Protein AF-A0A8H9LBN8-F1 (afdb_monomer_lite)

pLDDT: mean 73.41, std 20.87, range [30.08, 98.56]

Foldseek 3Di:
DDDDDDDDDDDDDDDDDDDDDDPDDDDPVCVVVVVVVVVVCVVVVVVVCVPPVNVVVVLVVVVVVVVVVPPDDDPPVPVVD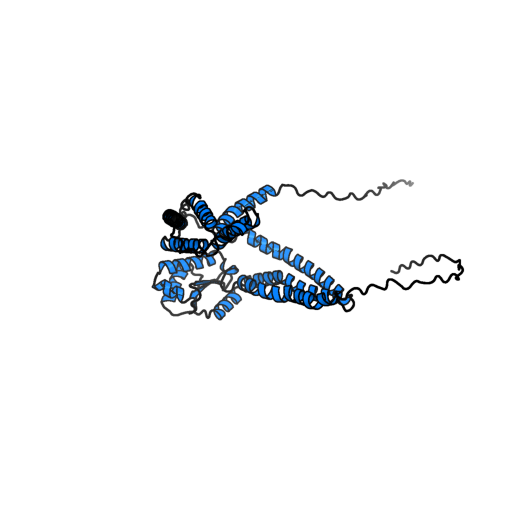DDDDDPDDDDPVVVVLLVVLLVLQLQLVVLVPDDSVVSNVVSVVVVCVLPPPPDDPVSSVVVSVVSVPDPRPHRDPPPPPPPPPPQPQVPVVVVVVLVCCVVPVLVVLVVVLVVLLVVLVCQLVVDDPDDSNLVSVLSNLQSVLSCLVVVLSVVLVVLLVCQQVVVVVLCVVQVWADDPDVLQVVVQVLLCVVPVQEAETEGQDPPDAKFKAGNDPLHIYIYGYPVLSVCCVVPVVVSSVVSVVRVSCNVSVVNSQPGRVRSVVVSVVVSVVCCCVRNVVSVVCCCVVVVVPPPPPPPPPDPDDDDDDPPDDDDDDDDDDDDDDDDDDD

Radius of gyration: 36.61 Å; chains: 1; bounding box: 113×95×102 Å

Organism: NCBI:txid1460882

Structure (mmCIF, N/CA/C/O backbone):
data_AF-A0A8H9LBN8-F1
#
_entry.id   AF-A0A8H9LBN8-F1
#
loop_
_atom_site.group_PDB
_atom_site.id
_atom_site.type_symbol
_atom_site.label_atom_id
_atom_site.label_alt_id
_atom_site.label_comp_id
_atom_site.label_asym_id
_atom_site.label_entity_id
_atom_site.label_seq_id
_atom_site.pdbx_PDB_ins_code
_atom_site.Cartn_x
_atom_site.Cartn_y
_atom_site.Cartn_z
_atom_site.occupancy
_atom_site.B_iso_or_equiv
_atom_site.auth_seq_id
_atom_site.auth_comp_id
_atom_site.auth_asym_id
_atom_site.auth_atom_id
_atom_site.pdbx_PDB_model_num
ATOM 1 N N . MET A 1 1 ? 87.255 44.464 5.591 1.00 36.38 1 MET A N 1
ATOM 2 C CA . MET A 1 1 ? 87.664 43.546 4.504 1.00 36.38 1 MET A CA 1
ATOM 3 C C . MET A 1 1 ? 86.667 42.396 4.422 1.00 36.38 1 MET A C 1
ATOM 5 O O . MET A 1 1 ? 86.348 41.850 5.470 1.00 36.38 1 MET A O 1
ATOM 9 N N . PRO A 1 2 ? 86.152 42.070 3.225 1.00 52.31 2 PRO A N 1
ATOM 10 C CA . PRO A 1 2 ? 85.181 41.001 2.985 1.00 52.31 2 PRO A CA 1
ATOM 11 C C . PRO A 1 2 ? 85.871 39.662 2.658 1.00 52.31 2 PRO A C 1
ATOM 13 O O . PRO A 1 2 ? 86.987 39.669 2.144 1.00 52.31 2 PRO A O 1
ATOM 16 N N . LYS A 1 3 ? 85.193 38.534 2.917 1.00 37.91 3 LYS A N 1
ATOM 17 C CA . LYS A 1 3 ? 85.321 37.210 2.250 1.00 37.91 3 LYS A CA 1
ATOM 18 C C . LYS A 1 3 ? 84.261 36.286 2.885 1.00 37.91 3 LYS A C 1
ATOM 20 O O . LYS A 1 3 ? 84.294 36.100 4.091 1.00 37.91 3 LYS A O 1
ATOM 25 N N . ALA A 1 4 ? 83.148 35.954 2.229 1.00 44.50 4 ALA A N 1
ATOM 26 C CA . ALA A 1 4 ? 82.946 35.075 1.067 1.00 44.50 4 ALA A CA 1
ATOM 27 C C . ALA A 1 4 ? 83.043 33.565 1.386 1.00 44.50 4 ALA A C 1
ATOM 29 O O . ALA A 1 4 ? 84.084 33.099 1.837 1.00 44.50 4 ALA A O 1
ATOM 30 N N . GLY A 1 5 ? 81.973 32.838 1.024 1.00 35.34 5 GLY A N 1
ATOM 31 C CA . GLY A 1 5 ? 81.901 31.379 0.829 1.00 35.34 5 GLY A CA 1
ATOM 32 C C . GLY A 1 5 ? 81.301 30.617 2.017 1.00 35.34 5 GLY A C 1
ATOM 33 O O . GLY A 1 5 ? 81.665 30.879 3.150 1.00 35.34 5 GLY A O 1
ATOM 34 N N . ASN A 1 6 ? 80.392 29.652 1.890 1.00 36.81 6 ASN A N 1
ATOM 35 C CA . ASN A 1 6 ? 79.778 28.980 0.747 1.00 36.81 6 ASN A CA 1
ATOM 36 C C . ASN A 1 6 ? 78.465 28.352 1.247 1.00 36.81 6 ASN A C 1
ATOM 38 O O . ASN A 1 6 ? 78.467 27.670 2.269 1.00 36.81 6 ASN A O 1
ATOM 42 N N . ALA A 1 7 ? 77.370 28.536 0.510 1.00 41.25 7 ALA A N 1
ATOM 43 C CA . ALA A 1 7 ? 76.160 27.735 0.653 1.00 41.25 7 ALA A CA 1
ATOM 44 C C . ALA A 1 7 ? 76.194 26.644 -0.425 1.00 41.25 7 ALA A C 1
ATOM 46 O O . ALA A 1 7 ? 76.147 26.952 -1.615 1.00 41.25 7 ALA A O 1
ATOM 47 N N . ALA A 1 8 ? 76.316 25.383 -0.011 1.00 42.41 8 ALA A N 1
ATOM 48 C CA . ALA A 1 8 ? 76.173 24.229 -0.890 1.00 42.41 8 ALA A CA 1
ATOM 49 C C . ALA A 1 8 ? 74.777 23.634 -0.687 1.00 42.41 8 ALA A C 1
ATOM 51 O O . ALA A 1 8 ? 74.423 23.183 0.401 1.00 42.41 8 ALA A O 1
ATOM 52 N N . ALA A 1 9 ? 73.984 23.694 -1.755 1.00 38.41 9 ALA A N 1
ATOM 53 C CA . ALA A 1 9 ? 72.652 23.132 -1.853 1.00 38.41 9 ALA A CA 1
ATOM 54 C C . ALA A 1 9 ? 72.712 21.597 -1.844 1.00 38.41 9 ALA A C 1
ATOM 56 O O . ALA A 1 9 ? 73.444 20.985 -2.623 1.00 38.41 9 ALA A O 1
ATOM 57 N N . GLY A 1 10 ? 71.919 20.987 -0.962 1.00 38.72 10 GLY A N 1
ATOM 58 C CA . GLY A 1 10 ? 71.691 19.548 -0.918 1.00 38.72 10 GLY A CA 1
ATOM 59 C C . GLY A 1 10 ? 70.805 19.100 -2.078 1.00 38.72 10 GLY A C 1
ATOM 60 O O . GLY A 1 10 ? 69.635 19.464 -2.168 1.00 38.72 10 GLY A O 1
ATOM 61 N N . PHE A 1 11 ? 71.396 18.306 -2.960 1.00 40.75 11 PHE A N 1
ATOM 62 C CA . PHE A 1 11 ? 70.771 17.591 -4.064 1.00 40.75 11 PHE A CA 1
ATOM 63 C C . PHE A 1 11 ? 69.919 16.434 -3.510 1.00 40.75 11 PHE A C 1
ATOM 65 O O . PHE A 1 11 ? 70.452 15.538 -2.859 1.00 40.75 11 PHE A O 1
ATOM 72 N N . SER A 1 12 ? 68.603 16.453 -3.746 1.00 40.78 12 SER A N 1
ATOM 73 C CA . SER A 1 12 ? 67.708 15.311 -3.491 1.00 40.78 12 SER A CA 1
ATOM 74 C C . SER A 1 12 ? 67.426 14.576 -4.808 1.00 40.78 12 SER A C 1
ATOM 76 O O . SER A 1 12 ? 67.076 15.240 -5.787 1.00 40.78 12 SER A O 1
ATOM 78 N N . PRO A 1 13 ? 67.567 13.241 -4.873 1.00 53.75 13 PRO A N 1
ATOM 79 C CA . PRO A 1 13 ? 67.247 12.471 -6.071 1.00 53.75 13 PRO A CA 1
ATOM 80 C C . PRO A 1 13 ? 65.728 12.235 -6.211 1.00 53.75 13 PRO A C 1
ATOM 82 O O . PRO A 1 13 ? 65.012 12.213 -5.207 1.00 53.75 13 PRO A O 1
ATOM 85 N N . PRO A 1 14 ? 65.214 12.021 -7.438 1.00 47.00 14 PRO A N 1
ATOM 86 C CA . PRO A 1 14 ? 63.827 11.641 -7.662 1.00 47.00 14 PRO A CA 1
ATOM 87 C C . PRO A 1 14 ? 63.662 10.115 -7.557 1.00 47.00 14 PRO A C 1
ATOM 89 O O . PRO A 1 14 ? 64.047 9.377 -8.459 1.00 47.00 14 PRO A O 1
ATOM 92 N N . GLU A 1 15 ? 63.034 9.639 -6.484 1.00 41.84 15 GLU A N 1
ATOM 93 C CA . GLU A 1 15 ? 62.504 8.274 -6.384 1.00 41.84 15 GLU A CA 1
ATOM 94 C C . GLU A 1 15 ? 60.992 8.328 -6.158 1.00 41.84 15 GLU A C 1
ATOM 96 O O . GLU A 1 15 ? 60.535 8.651 -5.070 1.00 41.84 15 GLU A O 1
ATOM 101 N N . THR A 1 16 ? 60.204 7.977 -7.175 1.00 38.97 16 THR A N 1
ATOM 102 C CA . THR A 1 16 ? 58.908 7.298 -6.989 1.00 38.97 16 THR A CA 1
ATOM 103 C C . THR A 1 16 ? 58.602 6.456 -8.227 1.00 38.97 16 THR A C 1
ATOM 105 O O . THR A 1 16 ? 57.832 6.823 -9.111 1.00 38.97 16 THR A O 1
ATOM 108 N N . ALA A 1 17 ? 59.231 5.281 -8.288 1.00 38.88 17 ALA A N 1
ATOM 109 C CA . ALA A 1 17 ? 58.726 4.173 -9.083 1.00 38.88 17 ALA A CA 1
ATOM 110 C C . ALA A 1 17 ? 57.426 3.662 -8.441 1.00 38.88 17 ALA A C 1
ATOM 112 O O . ALA A 1 17 ? 57.379 3.358 -7.247 1.00 38.88 17 ALA A O 1
ATOM 113 N N . GLY A 1 18 ? 56.362 3.596 -9.240 1.00 42.25 18 GLY A N 1
ATOM 114 C CA . GLY A 1 18 ? 55.063 3.078 -8.831 1.00 42.25 18 GLY A CA 1
ATOM 115 C C . GLY A 1 18 ? 55.143 1.616 -8.391 1.00 42.25 18 GLY A C 1
ATOM 116 O O . GLY A 1 18 ? 55.661 0.762 -9.110 1.00 42.25 18 GLY A O 1
ATOM 117 N N . LYS A 1 19 ? 54.586 1.330 -7.211 1.00 35.50 19 LYS A N 1
ATOM 118 C CA . LYS A 1 19 ? 54.304 -0.027 -6.734 1.00 35.50 19 LYS A CA 1
ATOM 119 C C . LYS A 1 19 ? 52.850 -0.391 -7.082 1.00 35.50 19 LYS A C 1
ATOM 121 O O . LYS A 1 19 ? 51.959 0.408 -6.788 1.00 35.50 19 LYS A O 1
ATOM 126 N N . PRO A 1 20 ? 52.593 -1.558 -7.699 1.00 39.38 20 PRO A N 1
ATOM 127 C CA . PRO A 1 20 ? 51.254 -2.012 -8.052 1.00 39.38 20 PRO A CA 1
ATOM 128 C C . PRO A 1 20 ? 50.484 -2.509 -6.819 1.00 39.38 20 PRO A C 1
ATOM 130 O O . PRO A 1 20 ? 51.058 -2.795 -5.769 1.00 39.38 20 PRO A O 1
ATOM 133 N N . GLY A 1 21 ? 49.161 -2.553 -6.971 1.00 34.25 21 GLY A N 1
ATOM 134 C CA . GLY A 1 21 ? 48.174 -2.645 -5.903 1.00 34.25 21 GLY A CA 1
ATOM 135 C C . GLY A 1 21 ? 48.291 -3.854 -4.975 1.00 34.25 21 GLY A C 1
ATOM 136 O O . GLY A 1 21 ? 48.386 -4.999 -5.404 1.00 34.25 21 GLY A O 1
ATOM 137 N N . ASN A 1 22 ? 48.166 -3.563 -3.681 1.00 30.08 22 ASN A N 1
ATOM 138 C CA . ASN A 1 22 ? 47.811 -4.525 -2.646 1.00 30.08 22 ASN A CA 1
ATOM 139 C C . ASN A 1 22 ? 46.280 -4.666 -2.614 1.00 30.08 22 ASN A C 1
ATOM 141 O O . ASN A 1 22 ? 45.589 -3.947 -1.891 1.00 30.08 22 ASN A O 1
ATOM 145 N N . SER A 1 23 ? 45.739 -5.596 -3.396 1.00 36.22 23 SER A N 1
ATOM 146 C CA . SER A 1 23 ? 44.399 -6.143 -3.180 1.00 36.22 23 SER A CA 1
ATOM 147 C C . SER A 1 23 ? 44.436 -7.009 -1.919 1.00 36.22 23 SER A C 1
ATOM 149 O O . SER A 1 23 ? 44.846 -8.167 -1.941 1.00 36.22 23 SER A O 1
ATOM 151 N N . ARG A 1 24 ? 44.023 -6.433 -0.785 1.00 33.66 24 ARG A N 1
ATOM 152 C CA . ARG A 1 24 ? 43.688 -7.221 0.404 1.00 33.66 24 ARG A CA 1
ATOM 153 C C . ARG A 1 24 ? 42.475 -8.104 0.074 1.00 33.66 24 ARG A C 1
ATOM 155 O O . ARG A 1 24 ? 41.457 -7.550 -0.343 1.00 33.66 24 ARG A O 1
ATOM 162 N N . PRO A 1 25 ? 42.531 -9.431 0.274 1.00 38.03 25 PRO A N 1
ATOM 163 C CA . PRO A 1 25 ? 41.322 -10.240 0.295 1.00 38.03 25 PRO A CA 1
ATOM 164 C C . PRO A 1 25 ? 40.465 -9.779 1.478 1.00 38.03 25 PRO A C 1
ATOM 166 O O . PRO A 1 25 ? 40.967 -9.630 2.595 1.00 38.03 25 PRO A O 1
ATOM 169 N N . ALA A 1 26 ? 39.190 -9.495 1.213 1.00 35.75 26 ALA A N 1
ATOM 170 C CA . ALA A 1 26 ? 38.198 -9.188 2.233 1.00 35.75 26 ALA A CA 1
ATOM 171 C C . ALA A 1 26 ? 38.201 -10.318 3.274 1.00 35.75 26 ALA A C 1
ATOM 173 O O . ALA A 1 26 ? 37.917 -11.475 2.963 1.00 35.75 26 ALA A O 1
ATOM 174 N N . GLY A 1 27 ? 38.642 -9.988 4.486 1.00 33.56 27 GLY A N 1
ATOM 175 C CA . GLY A 1 27 ? 38.789 -10.941 5.573 1.00 33.56 27 GLY A CA 1
ATOM 176 C C . GLY A 1 27 ? 37.435 -11.392 6.109 1.00 33.56 27 GLY A C 1
ATOM 177 O O . GLY A 1 27 ? 36.477 -10.627 6.150 1.00 33.56 27 GLY A O 1
ATOM 178 N N . ILE A 1 28 ? 37.417 -12.624 6.607 1.00 42.22 28 ILE A N 1
ATOM 179 C CA . ILE A 1 28 ? 36.336 -13.381 7.267 1.00 42.22 28 ILE A CA 1
ATOM 180 C C . ILE A 1 28 ? 35.831 -12.703 8.578 1.00 42.22 28 ILE A C 1
ATOM 182 O O . ILE A 1 28 ? 35.183 -13.316 9.419 1.00 42.22 28 ILE A O 1
ATOM 186 N N . GLY A 1 29 ? 36.098 -11.408 8.772 1.00 37.16 29 GLY A N 1
ATOM 187 C CA . GLY A 1 29 ? 35.725 -10.625 9.954 1.00 37.16 29 GLY A CA 1
ATOM 188 C C . GLY A 1 29 ? 34.256 -10.199 10.007 1.00 37.16 29 GLY A C 1
ATOM 189 O O . GLY A 1 29 ? 33.800 -9.764 11.058 1.00 37.16 29 GLY A O 1
ATOM 190 N N . GLU A 1 30 ? 33.501 -10.352 8.917 1.00 40.50 30 GLU A N 1
ATOM 191 C CA . GLU A 1 30 ? 32.058 -10.067 8.898 1.00 40.50 30 GLU A CA 1
ATOM 192 C C . GLU A 1 30 ? 31.202 -11.291 9.248 1.00 40.50 30 GLU A C 1
ATOM 194 O O . GLU A 1 30 ? 30.014 -11.144 9.511 1.00 40.50 30 GLU A O 1
ATOM 199 N N . LEU A 1 31 ? 31.786 -12.495 9.320 1.00 36.56 31 LEU A N 1
ATOM 200 C CA . LEU A 1 31 ? 31.038 -13.720 9.618 1.00 36.56 31 LEU A CA 1
ATOM 201 C C . LEU A 1 31 ? 30.303 -13.656 10.974 1.00 36.56 31 LEU A C 1
ATOM 203 O O . LEU A 1 31 ? 29.133 -14.026 11.008 1.00 36.56 31 LEU A O 1
ATOM 207 N N . PRO A 1 32 ? 30.894 -13.136 12.070 1.00 50.75 32 PRO A N 1
ATOM 208 C CA . PRO A 1 32 ? 30.174 -12.994 13.336 1.00 50.75 32 PRO A CA 1
ATOM 209 C C . PRO A 1 32 ? 29.019 -11.986 13.253 1.00 50.75 32 PRO A C 1
ATOM 211 O O . PRO A 1 32 ? 27.945 -12.249 13.779 1.00 50.75 32 PRO A O 1
ATOM 214 N N . ALA A 1 33 ? 29.196 -10.877 12.527 1.00 43.34 33 ALA A N 1
ATOM 215 C CA . ALA A 1 33 ? 28.155 -9.867 12.332 1.00 43.34 33 ALA A CA 1
ATOM 216 C C . ALA A 1 33 ? 27.017 -10.369 11.425 1.00 43.34 33 ALA A C 1
ATOM 218 O O . ALA A 1 33 ? 25.854 -10.057 11.665 1.00 43.34 33 ALA A O 1
ATOM 219 N N . ILE A 1 34 ? 27.336 -11.187 10.418 1.00 40.12 34 ILE A N 1
ATOM 220 C CA . ILE A 1 34 ? 26.359 -11.871 9.562 1.00 40.12 34 ILE A CA 1
ATOM 221 C C . ILE A 1 34 ? 25.604 -12.936 10.365 1.00 40.12 34 ILE A C 1
ATOM 223 O O . ILE A 1 34 ? 24.390 -13.037 10.228 1.00 40.12 34 ILE A O 1
ATOM 227 N N . LEU A 1 35 ? 26.279 -13.699 11.230 1.00 46.25 35 LEU A N 1
ATOM 228 C CA . LEU A 1 35 ? 25.639 -14.699 12.090 1.00 46.25 35 LEU A CA 1
ATOM 229 C C . LEU A 1 35 ? 24.752 -14.056 13.166 1.00 46.25 35 LEU A C 1
ATOM 231 O O . LEU A 1 35 ? 23.656 -14.556 13.404 1.00 46.25 35 LEU A O 1
ATOM 235 N N . ASP A 1 36 ? 25.150 -12.923 13.748 1.00 48.09 36 ASP A N 1
ATOM 236 C CA . ASP A 1 36 ? 24.309 -12.157 14.678 1.00 48.09 36 ASP A CA 1
ATOM 237 C C . ASP A 1 36 ? 23.140 -11.461 13.968 1.00 48.09 36 ASP A C 1
ATOM 239 O O . ASP A 1 36 ? 22.024 -11.455 14.488 1.00 48.09 36 ASP A O 1
ATOM 243 N N . ALA A 1 37 ? 23.342 -10.948 12.750 1.00 41.06 37 ALA A N 1
ATOM 244 C CA . ALA A 1 37 ? 22.261 -10.420 11.919 1.00 41.06 37 ALA A CA 1
ATOM 245 C C . ALA A 1 37 ? 21.280 -11.524 11.497 1.00 41.06 37 ALA A C 1
ATOM 247 O O . ALA A 1 37 ? 20.074 -11.300 11.526 1.00 41.06 37 ALA A O 1
ATOM 248 N N . LEU A 1 38 ? 21.768 -12.726 11.169 1.00 39.47 38 LEU A N 1
ATOM 249 C CA . LEU A 1 38 ? 20.940 -13.899 10.881 1.00 39.47 38 LEU A CA 1
ATOM 250 C C . LEU A 1 38 ? 20.223 -14.416 12.130 1.00 39.47 38 LEU A C 1
ATOM 252 O O . LEU A 1 38 ? 19.096 -14.873 12.008 1.00 39.47 38 LEU A O 1
ATOM 256 N N . ARG A 1 39 ? 20.817 -14.305 13.324 1.00 46.75 39 ARG A N 1
ATOM 257 C CA . ARG A 1 39 ? 20.195 -14.683 14.604 1.00 46.75 39 ARG A CA 1
ATOM 258 C C . ARG A 1 39 ? 19.129 -13.682 15.054 1.00 46.75 39 ARG A C 1
ATOM 260 O O . ARG A 1 39 ? 18.065 -14.093 15.494 1.00 46.75 39 ARG A O 1
ATOM 267 N N . ALA A 1 40 ? 19.368 -12.383 14.878 1.00 44.31 40 ALA A N 1
ATOM 268 C CA . ALA A 1 40 ? 18.374 -11.332 15.111 1.00 44.31 40 ALA A CA 1
ATOM 269 C C . ALA A 1 40 ? 17.248 -11.368 14.064 1.00 44.31 40 ALA A C 1
ATOM 271 O O . ALA A 1 40 ? 16.074 -11.148 14.378 1.00 44.31 40 ALA A O 1
ATOM 272 N N . ALA A 1 41 ? 17.601 -11.698 12.818 1.00 34.88 41 ALA A N 1
ATOM 273 C CA . ALA A 1 41 ? 16.639 -11.992 11.777 1.00 34.88 41 ALA A CA 1
ATOM 274 C C . ALA A 1 41 ? 15.926 -13.314 12.038 1.00 34.88 41 ALA A C 1
ATOM 276 O O . ALA A 1 41 ? 14.790 -13.390 11.624 1.00 34.88 41 ALA A O 1
ATOM 277 N N . ALA A 1 42 ? 16.497 -14.306 12.732 1.00 37.06 42 ALA A N 1
ATOM 278 C CA . ALA A 1 42 ? 15.876 -15.614 12.960 1.00 37.06 42 ALA A CA 1
ATOM 279 C C . ALA A 1 42 ? 14.566 -15.520 13.744 1.00 37.06 42 ALA A C 1
ATOM 281 O O . ALA A 1 42 ? 13.638 -16.229 13.392 1.00 37.06 42 ALA A O 1
ATOM 282 N N . ASP A 1 43 ? 14.436 -14.607 14.711 1.00 40.38 43 ASP A N 1
ATOM 283 C CA . ASP A 1 43 ? 13.171 -14.377 15.433 1.00 40.38 43 ASP A CA 1
ATOM 284 C C . ASP A 1 43 ? 12.111 -13.698 14.543 1.00 40.38 43 ASP A C 1
ATOM 286 O O . ASP A 1 43 ? 10.914 -13.999 14.602 1.00 40.38 43 ASP A O 1
ATOM 290 N N . HIS A 1 44 ? 12.556 -12.815 13.644 1.00 39.53 44 HIS A N 1
ATOM 291 C CA . HIS A 1 44 ? 11.698 -12.186 12.636 1.00 39.53 44 HIS A CA 1
ATOM 292 C C . HIS A 1 44 ? 11.385 -13.153 11.492 1.00 39.53 44 HIS A C 1
ATOM 294 O O . HIS A 1 44 ? 10.280 -13.116 10.973 1.00 39.53 44 HIS A O 1
ATOM 300 N N . LEU A 1 45 ? 12.311 -14.051 11.149 1.00 35.09 45 LEU A N 1
ATOM 301 C CA . LEU A 1 45 ? 12.165 -15.152 10.212 1.00 35.09 45 LEU A CA 1
ATOM 302 C C . LEU A 1 45 ? 11.192 -16.150 10.811 1.00 35.09 45 LEU A C 1
ATOM 304 O O . LEU A 1 45 ? 10.324 -16.596 10.104 1.00 35.09 45 LEU A O 1
ATOM 308 N N . HIS A 1 46 ? 11.242 -16.438 12.109 1.00 41.09 46 HIS A N 1
ATOM 309 C CA . HIS A 1 46 ? 10.276 -17.301 12.781 1.00 41.09 46 HIS A CA 1
ATOM 310 C C . HIS A 1 46 ? 8.866 -16.707 12.726 1.00 41.09 46 HIS A C 1
ATOM 312 O O . HIS A 1 46 ? 7.909 -17.423 12.463 1.00 41.09 46 HIS A O 1
ATOM 318 N N . THR A 1 47 ? 8.745 -15.389 12.901 1.00 39.97 47 THR A N 1
ATOM 319 C CA . THR A 1 47 ? 7.475 -14.651 12.781 1.00 39.97 47 THR A CA 1
ATOM 320 C C . THR A 1 47 ? 7.005 -14.545 11.318 1.00 39.97 47 THR A C 1
ATOM 322 O O . THR A 1 47 ? 5.815 -14.624 11.036 1.00 39.97 47 THR A O 1
ATOM 325 N N . PHE A 1 48 ? 7.941 -14.429 10.375 1.00 36.69 48 PHE A N 1
ATOM 326 C CA . PHE A 1 48 ? 7.733 -14.375 8.922 1.00 36.69 48 PHE A CA 1
ATOM 327 C C . PHE A 1 48 ? 7.456 -15.758 8.308 1.00 36.69 48 PHE A C 1
ATOM 329 O O . PHE A 1 48 ? 6.720 -15.865 7.340 1.00 36.69 48 PHE A O 1
ATOM 336 N N . LEU A 1 49 ? 7.994 -16.829 8.889 1.00 36.38 49 LEU A N 1
ATOM 337 C CA . LEU A 1 49 ? 7.739 -18.236 8.567 1.00 36.38 49 LEU A CA 1
ATOM 338 C C . LEU A 1 49 ? 6.445 -18.724 9.235 1.00 36.38 49 LEU A C 1
ATOM 340 O O . LEU A 1 49 ? 5.785 -19.610 8.702 1.00 36.38 49 LEU A O 1
ATOM 344 N N . ALA A 1 50 ? 6.064 -18.122 10.368 1.00 40.53 50 ALA A N 1
ATOM 345 C CA . ALA A 1 50 ? 4.749 -18.277 10.990 1.00 40.53 50 ALA A CA 1
ATOM 346 C C . ALA A 1 50 ? 3.641 -17.511 10.240 1.00 40.53 50 ALA A C 1
ATOM 348 O O . ALA A 1 50 ? 2.455 -17.739 10.498 1.00 40.53 50 ALA A O 1
ATOM 349 N N . ASP A 1 51 ? 3.997 -16.637 9.290 1.00 42.22 51 ASP A N 1
ATOM 350 C CA . ASP A 1 51 ? 3.046 -16.095 8.325 1.00 42.22 51 ASP A CA 1
ATOM 351 C C . ASP A 1 51 ? 2.558 -17.231 7.411 1.00 42.22 51 ASP A C 1
ATOM 353 O O . ASP A 1 51 ? 3.323 -17.880 6.690 1.00 42.22 51 ASP A O 1
ATOM 357 N N . LYS A 1 52 ? 1.245 -17.464 7.457 1.00 43.62 52 LYS A N 1
ATOM 358 C CA . LYS A 1 52 ? 0.523 -18.566 6.804 1.00 43.62 52 LYS A CA 1
ATOM 359 C C . LYS A 1 52 ? 0.807 -18.677 5.315 1.00 43.62 52 LYS A C 1
ATOM 361 O O . LYS A 1 52 ? 0.769 -19.772 4.767 1.00 43.62 52 LYS A O 1
ATOM 366 N N . LEU A 1 53 ? 1.068 -17.555 4.654 1.00 40.16 53 LEU A N 1
ATOM 367 C CA . LEU A 1 53 ? 1.364 -17.543 3.228 1.00 40.16 53 LEU A CA 1
ATOM 368 C C . LEU A 1 53 ? 2.775 -18.058 2.950 1.00 40.16 53 LEU A C 1
ATOM 370 O O . LEU A 1 53 ? 2.968 -18.812 2.005 1.00 40.16 53 LEU A O 1
ATOM 374 N N . ILE A 1 54 ? 3.752 -17.707 3.782 1.00 42.38 54 ILE A N 1
ATOM 375 C CA . ILE A 1 54 ? 5.168 -18.002 3.544 1.00 42.38 54 ILE A CA 1
ATOM 376 C C . ILE A 1 54 ? 5.522 -19.413 4.009 1.00 42.38 54 ILE A C 1
ATOM 378 O O . ILE A 1 54 ? 6.196 -20.121 3.266 1.00 42.38 54 ILE A O 1
ATOM 382 N N . GLY A 1 55 ? 5.008 -19.867 5.158 1.00 46.78 55 GLY A N 1
ATOM 383 C CA . GLY A 1 55 ? 5.155 -21.260 5.597 1.00 46.78 55 GLY A CA 1
ATOM 384 C C . GLY A 1 55 ? 4.570 -22.250 4.581 1.00 46.78 55 GLY A C 1
ATOM 385 O O . GLY A 1 55 ? 5.246 -23.194 4.174 1.00 46.78 55 GLY A O 1
ATOM 386 N N . ASN A 1 56 ? 3.368 -21.964 4.065 1.00 45.88 56 ASN A N 1
ATOM 387 C CA . ASN A 1 56 ? 2.745 -22.763 3.005 1.00 45.88 56 ASN A CA 1
ATOM 388 C C . ASN A 1 56 ? 3.511 -22.657 1.676 1.00 45.88 56 ASN A C 1
ATOM 390 O O . ASN A 1 56 ? 3.712 -23.662 1.003 1.00 45.88 56 ASN A O 1
ATOM 394 N N . THR A 1 57 ? 4.003 -21.467 1.313 1.00 43.62 57 THR A N 1
ATOM 395 C CA . THR A 1 57 ? 4.816 -21.281 0.096 1.00 43.62 57 THR A CA 1
ATOM 396 C C . THR A 1 57 ? 6.144 -22.031 0.181 1.00 43.62 57 THR A C 1
ATOM 398 O O . THR A 1 57 ? 6.590 -22.585 -0.818 1.00 43.62 57 THR A O 1
ATOM 401 N N . LEU A 1 58 ? 6.774 -22.098 1.356 1.00 45.16 58 LEU A N 1
ATOM 402 C CA . LEU A 1 58 ? 8.024 -22.830 1.565 1.00 45.16 58 LEU A CA 1
ATOM 403 C C . LEU A 1 58 ? 7.812 -24.341 1.607 1.00 45.16 58 LEU A C 1
ATOM 405 O O . LEU A 1 58 ? 8.634 -25.063 1.050 1.00 45.16 58 LEU A O 1
ATOM 409 N N . ALA A 1 59 ? 6.704 -24.815 2.181 1.00 48.22 59 ALA A N 1
ATOM 410 C CA . ALA A 1 59 ? 6.311 -26.221 2.109 1.00 48.22 59 ALA A CA 1
ATOM 411 C C . ALA A 1 59 ? 6.061 -26.655 0.652 1.00 48.22 59 ALA A C 1
ATOM 413 O O . ALA A 1 59 ? 6.623 -27.649 0.197 1.00 48.22 59 ALA A O 1
ATOM 414 N N . VAL A 1 60 ? 5.317 -25.852 -0.119 1.00 45.53 60 VAL A N 1
ATOM 415 C CA . VAL A 1 60 ? 5.085 -26.073 -1.559 1.00 45.53 60 VAL A CA 1
ATOM 416 C C . VAL A 1 60 ? 6.390 -25.974 -2.362 1.00 45.53 60 VAL A C 1
ATOM 418 O O . VAL A 1 60 ? 6.637 -26.784 -3.253 1.00 45.53 60 VAL A O 1
ATOM 421 N N . TYR A 1 61 ? 7.274 -25.026 -2.042 1.00 45.25 61 TYR A N 1
ATOM 422 C CA . TYR A 1 61 ? 8.570 -24.879 -2.711 1.00 45.25 61 TYR A CA 1
ATOM 423 C C . TYR A 1 61 ? 9.515 -26.054 -2.422 1.00 45.25 61 TYR A C 1
ATOM 425 O O . TYR A 1 61 ? 10.186 -26.526 -3.340 1.00 45.25 61 TYR A O 1
ATOM 433 N N . ALA A 1 62 ? 9.541 -26.562 -1.185 1.00 47.38 62 ALA A N 1
ATOM 434 C CA . ALA A 1 62 ? 10.293 -27.758 -0.809 1.00 47.38 62 ALA A CA 1
ATOM 435 C C . ALA A 1 62 ? 9.785 -29.004 -1.556 1.00 47.38 62 ALA A C 1
ATOM 437 O O . ALA A 1 62 ? 10.595 -29.778 -2.066 1.00 47.38 62 ALA A O 1
ATOM 438 N N . LEU A 1 63 ? 8.462 -29.134 -1.717 1.00 44.56 63 LEU A N 1
ATOM 439 C CA . LEU A 1 63 ? 7.818 -30.180 -2.519 1.00 44.56 63 LEU A CA 1
ATOM 440 C C . LEU A 1 63 ? 8.241 -30.109 -4.001 1.00 44.56 63 LEU A C 1
ATOM 442 O O . LEU A 1 63 ? 8.655 -31.101 -4.600 1.00 44.56 63 LEU A O 1
ATOM 446 N N . ILE A 1 64 ? 8.217 -28.909 -4.594 1.00 48.00 64 ILE A N 1
ATOM 447 C CA . ILE A 1 64 ? 8.625 -28.672 -5.990 1.00 48.00 64 ILE A CA 1
ATOM 448 C C . ILE A 1 64 ? 10.125 -28.940 -6.193 1.00 48.00 64 ILE A C 1
ATOM 450 O O . ILE A 1 64 ? 10.514 -29.486 -7.228 1.00 48.00 64 ILE A O 1
ATOM 454 N N . GLN A 1 65 ? 10.974 -28.568 -5.231 1.00 48.62 65 GLN A N 1
ATOM 455 C CA . GLN A 1 65 ? 12.412 -28.863 -5.252 1.00 48.62 65 GLN A CA 1
ATOM 456 C C . GLN A 1 65 ? 12.678 -30.371 -5.186 1.00 48.62 65 GLN A C 1
ATOM 458 O O . GLN A 1 65 ? 13.441 -30.870 -6.009 1.00 48.62 65 GLN A O 1
ATOM 463 N N . ALA A 1 66 ? 11.994 -31.104 -4.300 1.00 46.94 66 ALA A N 1
ATOM 464 C CA . ALA A 1 66 ? 12.090 -32.565 -4.212 1.00 46.94 66 ALA A CA 1
ATOM 465 C C . ALA A 1 66 ? 11.662 -33.264 -5.517 1.00 46.94 66 ALA A C 1
ATOM 467 O O . ALA A 1 66 ? 12.254 -34.262 -5.923 1.00 46.94 66 ALA A O 1
ATOM 468 N N . ARG A 1 67 ? 10.685 -32.693 -6.233 1.00 48.69 67 ARG A N 1
ATOM 469 C CA . ARG A 1 67 ? 10.249 -33.167 -7.556 1.00 48.69 67 ARG A CA 1
ATOM 470 C C . ARG A 1 67 ? 11.268 -32.876 -8.665 1.00 48.69 67 ARG A C 1
ATOM 472 O O . ARG A 1 67 ? 11.385 -33.645 -9.615 1.00 48.69 67 ARG A O 1
ATOM 479 N N . ARG A 1 68 ? 11.998 -31.758 -8.568 1.00 47.12 68 ARG A N 1
ATOM 480 C CA . ARG A 1 68 ? 13.025 -31.335 -9.542 1.00 47.12 68 ARG A CA 1
ATOM 481 C C . ARG A 1 68 ? 14.380 -32.002 -9.330 1.00 47.12 68 ARG A C 1
ATOM 483 O O . ARG A 1 68 ? 15.119 -32.139 -10.300 1.00 47.12 68 ARG A O 1
ATOM 490 N N . SER A 1 69 ? 14.705 -32.419 -8.108 1.00 45.44 69 SER A N 1
ATOM 491 C CA . SER A 1 69 ? 15.955 -33.121 -7.796 1.00 45.44 69 SER A CA 1
ATOM 492 C C . SER A 1 69 ? 15.986 -34.574 -8.286 1.00 45.44 69 SER A C 1
ATOM 494 O O . SER A 1 69 ? 17.027 -35.215 -8.194 1.00 45.44 69 SER A O 1
ATOM 496 N N . GLY A 1 70 ? 14.903 -35.062 -8.906 1.00 42.53 70 GLY A N 1
ATOM 497 C CA . GLY A 1 70 ? 14.968 -36.175 -9.853 1.00 42.53 70 GLY A CA 1
ATOM 498 C C . GLY A 1 70 ? 15.260 -37.542 -9.239 1.00 42.53 70 GLY A C 1
ATOM 499 O O . GLY A 1 70 ? 15.806 -38.402 -9.926 1.00 42.53 70 GLY A O 1
ATOM 500 N N . THR A 1 71 ? 14.879 -37.772 -7.983 1.00 45.38 71 THR A N 1
ATOM 501 C CA . THR A 1 71 ? 15.001 -39.093 -7.351 1.00 45.38 71 THR A CA 1
ATOM 502 C C . THR A 1 71 ? 13.627 -39.722 -7.141 1.00 45.38 71 THR A C 1
ATOM 504 O O . THR A 1 71 ? 13.161 -39.878 -6.018 1.00 45.38 71 THR A O 1
ATOM 507 N N . THR A 1 72 ? 12.948 -40.088 -8.229 1.00 40.44 72 THR A N 1
ATOM 508 C CA . THR A 1 72 ? 11.878 -41.104 -8.200 1.00 40.44 72 THR A CA 1
ATOM 509 C C . THR A 1 72 ? 11.751 -41.767 -9.581 1.00 40.44 72 THR A C 1
ATOM 511 O O . THR A 1 72 ? 11.857 -41.085 -10.603 1.00 40.44 72 THR A O 1
ATOM 514 N N . PRO A 1 73 ? 11.605 -43.105 -9.641 1.00 38.75 73 PRO A N 1
ATOM 515 C CA . PRO A 1 73 ? 11.636 -43.879 -10.880 1.00 38.75 73 PRO A CA 1
ATOM 516 C C . PRO A 1 73 ? 10.403 -43.626 -11.763 1.00 38.75 73 PRO A C 1
ATOM 518 O O . PRO A 1 73 ? 9.304 -43.384 -11.276 1.00 38.75 73 PRO A O 1
ATOM 521 N N . SER A 1 74 ? 10.619 -43.699 -13.079 1.00 34.03 74 SER A N 1
ATOM 522 C CA . SER A 1 74 ? 9.653 -43.418 -14.149 1.00 34.03 74 SER A CA 1
ATOM 523 C C . SER A 1 74 ? 8.251 -44.023 -13.936 1.00 34.03 74 SER A C 1
ATOM 525 O O . SER A 1 74 ? 8.081 -45.240 -13.849 1.00 34.03 74 SER A O 1
ATOM 527 N N . LEU A 1 75 ? 7.248 -43.136 -13.951 1.00 45.56 75 LEU A N 1
ATOM 528 C CA . LEU A 1 75 ? 5.795 -43.369 -13.902 1.00 45.56 75 LEU A CA 1
ATOM 529 C C . LEU A 1 75 ? 5.207 -44.012 -15.174 1.00 45.56 75 LEU A C 1
ATOM 531 O O . LEU A 1 75 ? 4.011 -44.288 -15.238 1.00 45.56 75 LEU A O 1
ATOM 535 N N . GLU A 1 76 ? 6.026 -44.282 -16.189 1.00 41.03 76 GLU A N 1
ATOM 536 C CA . GLU A 1 76 ? 5.550 -44.807 -17.474 1.00 41.03 76 GLU A CA 1
ATOM 537 C C . GLU A 1 76 ? 5.199 -46.305 -17.424 1.00 41.03 76 GLU A C 1
ATOM 539 O O . GLU A 1 76 ? 4.553 -46.825 -18.330 1.00 41.03 76 GLU A O 1
ATOM 544 N N . ARG A 1 77 ? 5.559 -47.013 -16.342 1.00 42.16 77 ARG A N 1
ATOM 545 C CA . ARG A 1 77 ? 5.269 -48.450 -16.192 1.00 42.16 77 ARG A CA 1
ATOM 546 C C . ARG A 1 77 ? 3.947 -48.756 -15.469 1.00 42.16 77 ARG A C 1
ATOM 548 O O . ARG A 1 77 ? 3.481 -49.886 -15.555 1.00 42.16 77 ARG A O 1
ATOM 555 N N . THR A 1 78 ? 3.308 -47.784 -14.813 1.00 44.94 78 THR A N 1
ATOM 556 C CA . THR A 1 78 ? 2.093 -48.032 -14.001 1.00 44.94 78 THR A CA 1
ATOM 557 C C . THR A 1 78 ? 0.788 -47.659 -14.714 1.00 44.94 78 THR A C 1
ATOM 559 O O . THR A 1 78 ? -0.269 -48.193 -14.383 1.00 44.94 78 THR A O 1
ATOM 562 N N . ALA A 1 79 ? 0.843 -46.790 -15.729 1.00 44.47 79 ALA A N 1
ATOM 563 C CA . ALA A 1 79 ? -0.346 -46.293 -16.429 1.00 44.47 79 ALA A CA 1
ATOM 564 C C . ALA A 1 79 ? -0.972 -47.297 -17.422 1.00 44.47 79 ALA A C 1
ATOM 566 O O . ALA A 1 79 ? -2.112 -47.112 -17.836 1.00 44.47 79 ALA A O 1
ATOM 567 N N . ALA A 1 80 ? -0.277 -48.381 -17.781 1.00 43.94 80 ALA A N 1
ATOM 568 C CA . ALA A 1 80 ? -0.777 -49.357 -18.755 1.00 43.94 80 ALA A CA 1
ATOM 569 C C . ALA A 1 80 ? -1.750 -50.411 -18.175 1.00 43.94 80 ALA A C 1
ATOM 571 O O . ALA A 1 80 ? -2.214 -51.272 -18.918 1.00 43.94 80 ALA A O 1
ATOM 572 N N . THR A 1 81 ? -2.080 -50.361 -16.877 1.00 44.44 81 THR A N 1
ATOM 573 C CA . THR A 1 81 ? -2.880 -51.416 -16.208 1.00 44.44 81 THR A CA 1
ATOM 574 C C . THR A 1 81 ? -4.093 -50.937 -15.404 1.00 44.44 81 THR A C 1
ATOM 576 O O . THR A 1 81 ? -4.804 -51.771 -14.850 1.00 44.44 81 THR A O 1
ATOM 579 N N . ALA A 1 82 ? -4.384 -49.636 -15.332 1.00 41.19 82 ALA A N 1
ATOM 580 C CA . ALA A 1 82 ? -5.479 -49.134 -14.497 1.00 41.19 82 ALA A CA 1
ATOM 581 C C . ALA A 1 82 ? -6.773 -48.912 -15.306 1.00 41.19 82 ALA A C 1
ATOM 583 O O . ALA A 1 82 ? -6.903 -47.934 -16.039 1.00 41.19 82 ALA A O 1
ATOM 584 N N . GLY A 1 83 ? -7.730 -49.836 -15.168 1.00 51.66 83 GLY A N 1
ATOM 585 C CA . GLY A 1 83 ? -9.128 -49.640 -15.573 1.00 51.66 83 GLY A CA 1
ATOM 586 C C . GLY A 1 83 ? -9.886 -48.672 -14.642 1.00 51.66 83 GLY A C 1
ATOM 587 O O . GLY A 1 83 ? -9.307 -48.170 -13.678 1.00 51.66 83 GLY A O 1
ATOM 588 N N . PRO A 1 84 ? -11.176 -48.391 -14.909 1.00 48.91 84 PRO A N 1
ATOM 589 C CA . PRO A 1 84 ? -11.956 -47.398 -14.171 1.00 48.91 84 PRO A CA 1
ATOM 590 C C . PRO A 1 84 ? -12.214 -47.865 -12.731 1.00 48.91 84 PRO A C 1
ATOM 592 O O . PRO A 1 84 ? -13.052 -48.731 -12.484 1.00 48.91 84 PRO A O 1
ATOM 595 N N . SER A 1 85 ? -11.473 -47.301 -11.779 1.00 44.41 85 SER A N 1
ATOM 596 C CA . SER A 1 85 ? -11.611 -47.613 -10.356 1.00 44.41 85 SER A CA 1
ATOM 597 C C . SER A 1 85 ? -12.845 -46.946 -9.748 1.00 44.41 85 SER A C 1
ATOM 599 O O . SER A 1 85 ? -13.063 -45.743 -9.900 1.00 44.41 85 SER A O 1
ATOM 601 N N . ALA A 1 86 ? -13.623 -47.748 -9.020 1.00 43.56 86 ALA A N 1
ATOM 602 C CA . ALA A 1 86 ? -14.645 -47.319 -8.069 1.00 43.56 86 ALA A CA 1
ATOM 603 C C . ALA A 1 86 ? -14.058 -46.355 -7.009 1.00 43.56 86 ALA A C 1
ATOM 605 O O . ALA A 1 86 ? -12.845 -46.386 -6.775 1.00 43.56 86 ALA A O 1
ATOM 606 N N . PRO A 1 87 ? -14.883 -45.503 -6.363 1.00 45.44 87 PRO A N 1
ATOM 607 C CA . PRO A 1 87 ? -14.419 -44.601 -5.311 1.00 45.44 87 PRO A CA 1
ATOM 608 C C . PRO A 1 87 ? -13.681 -45.394 -4.229 1.00 45.44 87 PRO A C 1
ATOM 610 O O . PRO A 1 87 ? -14.229 -46.332 -3.655 1.00 45.44 87 PRO A O 1
ATOM 613 N N . ALA A 1 88 ? -12.417 -45.038 -4.000 1.00 52.44 88 ALA A N 1
ATOM 614 C CA . ALA A 1 88 ? -11.576 -45.686 -3.009 1.00 52.44 88 ALA A CA 1
ATOM 615 C C . ALA A 1 88 ? -12.200 -45.508 -1.617 1.00 52.44 88 ALA A C 1
ATOM 617 O O . ALA A 1 88 ? -12.299 -44.385 -1.120 1.00 52.44 88 ALA A O 1
ATOM 618 N N . GLU A 1 89 ? -12.625 -46.609 -0.994 1.00 52.16 89 GLU A N 1
ATOM 619 C CA . GLU A 1 89 ? -12.969 -46.625 0.426 1.00 52.16 89 GLU A CA 1
ATOM 620 C C . GLU A 1 89 ? -11.742 -46.174 1.226 1.00 52.16 89 GLU A C 1
ATOM 622 O O . GLU A 1 89 ? -10.680 -46.802 1.191 1.00 52.16 89 GLU A O 1
ATOM 627 N N . LEU A 1 90 ? -11.885 -45.046 1.924 1.00 57.50 90 LEU A N 1
ATOM 628 C CA . LEU A 1 90 ? -10.882 -44.523 2.844 1.00 57.50 90 LEU A CA 1
ATOM 629 C C . LEU A 1 90 ? -10.582 -45.589 3.898 1.00 57.50 90 LEU A C 1
ATOM 631 O O . LEU A 1 90 ? -11.461 -46.010 4.649 1.00 57.50 90 LEU A O 1
ATOM 635 N N . ASN A 1 91 ? -9.323 -46.021 3.956 1.00 72.75 91 ASN A N 1
ATOM 6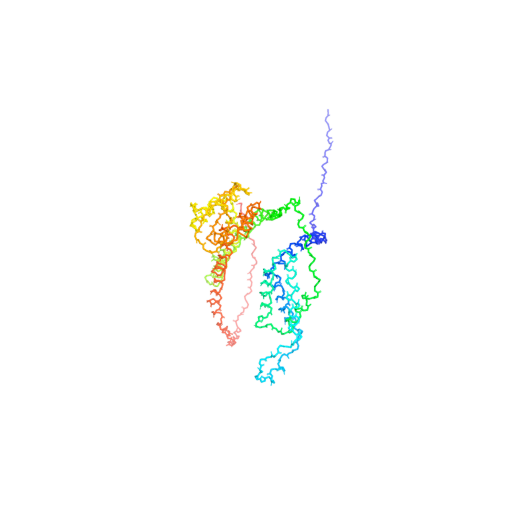36 C CA . ASN A 1 91 ? -8.883 -47.001 4.935 1.00 72.75 91 ASN A CA 1
ATOM 637 C C . ASN A 1 91 ? -9.156 -46.435 6.349 1.00 72.75 91 ASN A C 1
ATOM 639 O O . ASN A 1 91 ? -8.726 -45.312 6.627 1.00 72.75 91 ASN A O 1
ATOM 643 N N . PRO A 1 92 ? -9.827 -47.162 7.264 1.00 73.50 92 PRO A N 1
ATOM 644 C CA . PRO A 1 92 ? -10.173 -46.661 8.600 1.00 73.50 92 PRO A CA 1
ATOM 645 C C . PRO A 1 92 ? -8.969 -46.154 9.417 1.00 73.50 92 PRO A C 1
ATOM 647 O O . PRO A 1 92 ? -9.135 -45.336 10.322 1.00 73.50 92 PRO A O 1
ATOM 650 N N . GLY A 1 93 ? -7.743 -46.582 9.089 1.00 74.56 93 GLY A N 1
ATOM 651 C CA . GLY A 1 93 ? -6.518 -46.025 9.671 1.00 74.56 93 GLY A CA 1
ATOM 652 C C . GLY A 1 93 ? -6.202 -44.583 9.242 1.00 74.56 93 GLY A C 1
ATOM 653 O O . GLY A 1 93 ? -5.651 -43.822 10.032 1.00 74.56 93 GLY A O 1
ATOM 654 N N . GLN A 1 94 ? -6.580 -44.175 8.027 1.00 71.44 94 GLN A N 1
ATOM 655 C CA . GLN A 1 94 ? -6.336 -42.823 7.506 1.00 71.44 94 GLN A CA 1
ATOM 656 C C . GLN A 1 94 ? -7.240 -41.780 8.168 1.00 71.44 94 GLN A C 1
ATOM 658 O O . GLN A 1 94 ? -6.768 -40.688 8.476 1.00 71.44 94 GLN A O 1
ATOM 663 N N . GLY A 1 95 ? -8.499 -42.134 8.457 1.00 75.31 95 GLY A N 1
ATOM 664 C CA . GLY A 1 95 ? -9.418 -41.259 9.195 1.00 75.31 95 GLY A CA 1
ATOM 665 C C . GLY A 1 95 ? -8.864 -40.878 10.570 1.00 75.31 95 GLY A C 1
ATOM 666 O O . GLY A 1 95 ? -8.799 -39.702 10.907 1.00 75.31 95 GLY A O 1
ATOM 667 N N . ARG A 1 96 ? -8.317 -41.855 11.308 1.00 81.50 96 ARG A N 1
ATOM 668 C CA . ARG A 1 96 ? -7.709 -41.609 12.628 1.00 81.50 96 ARG A CA 1
ATOM 669 C C . ARG A 1 96 ? -6.489 -40.687 12.574 1.00 81.50 96 ARG A C 1
ATOM 671 O O . ARG A 1 96 ? -6.320 -39.859 13.463 1.00 81.50 96 ARG A O 1
ATOM 678 N N . LEU A 1 97 ? -5.640 -40.827 11.553 1.00 75.88 97 LEU A N 1
ATOM 679 C CA . LEU A 1 97 ? -4.469 -39.957 11.379 1.00 75.88 97 LEU A CA 1
ATOM 680 C C . LEU A 1 97 ? -4.876 -38.516 11.062 1.00 75.88 97 LEU A C 1
ATOM 682 O O . LEU A 1 97 ? -4.257 -37.580 11.567 1.00 75.88 97 LEU A O 1
ATOM 686 N N . LEU A 1 98 ? -5.925 -38.339 10.256 1.00 78.25 98 LEU A N 1
ATOM 687 C CA . LEU A 1 98 ? -6.467 -37.024 9.942 1.00 78.25 98 LEU A CA 1
ATOM 688 C C . LEU A 1 98 ? -7.073 -36.359 11.183 1.00 78.25 98 LEU A C 1
ATOM 690 O O . LEU A 1 98 ? -6.739 -35.212 11.471 1.00 78.25 98 LEU A O 1
ATOM 694 N N . ASP A 1 99 ? -7.879 -37.086 11.956 1.00 82.69 99 ASP A N 1
ATOM 695 C CA . ASP A 1 99 ? -8.465 -36.582 13.204 1.00 82.69 99 ASP A CA 1
ATOM 696 C C . ASP A 1 99 ? -7.380 -36.169 14.210 1.00 82.69 99 ASP A C 1
ATOM 698 O O . ASP A 1 99 ? -7.460 -35.111 14.840 1.00 82.69 99 ASP A O 1
ATOM 702 N N . GLN A 1 100 ? -6.311 -36.964 14.318 1.00 83.31 100 GLN A N 1
ATOM 703 C CA . GLN A 1 100 ? -5.173 -36.649 15.178 1.00 83.31 100 GLN A CA 1
ATOM 704 C C . GLN A 1 100 ? -4.422 -35.399 14.699 1.00 83.31 100 GLN A C 1
ATOM 706 O O . GLN A 1 100 ? -4.055 -34.552 15.514 1.00 83.31 100 GLN A O 1
ATOM 711 N N . ALA A 1 101 ? -4.225 -35.242 13.388 1.00 78.69 101 ALA A N 1
ATOM 712 C CA . ALA A 1 101 ? -3.607 -34.046 12.825 1.00 78.69 101 ALA A CA 1
ATOM 713 C C . ALA A 1 101 ? -4.475 -32.795 13.032 1.00 78.69 101 ALA A C 1
ATOM 715 O O . ALA A 1 101 ? -3.938 -31.746 13.391 1.00 78.69 101 ALA A O 1
ATOM 716 N N . ILE A 1 102 ? -5.802 -32.908 12.877 1.00 85.12 102 ILE A N 1
ATOM 717 C CA . ILE A 1 102 ? -6.758 -31.828 13.165 1.00 85.12 102 ILE A CA 1
ATOM 718 C C . ILE A 1 102 ? -6.636 -31.394 14.626 1.00 85.12 102 ILE A C 1
ATOM 720 O O . ILE A 1 102 ? -6.487 -30.201 14.901 1.00 85.12 102 ILE A O 1
ATOM 724 N N . ALA A 1 103 ? -6.656 -32.347 15.560 1.00 86.56 103 ALA A N 1
ATOM 725 C CA . ALA A 1 103 ? -6.548 -32.058 16.986 1.00 86.56 103 ALA A CA 1
ATOM 726 C C . ALA A 1 103 ? -5.216 -31.370 17.329 1.00 86.56 103 ALA A C 1
ATOM 728 O O . ALA A 1 103 ? -5.211 -30.330 17.985 1.00 86.56 103 ALA A O 1
ATOM 729 N N . VAL A 1 104 ? -4.090 -31.890 16.826 1.00 83.75 104 VAL A N 1
ATOM 730 C CA . VAL A 1 104 ? -2.754 -31.325 17.085 1.00 83.75 104 VAL A CA 1
ATOM 731 C C . VAL A 1 104 ? -2.606 -29.919 16.498 1.00 83.75 104 VAL A C 1
ATOM 733 O O . VAL A 1 104 ? -2.084 -29.029 17.169 1.00 83.75 104 VAL A O 1
ATOM 736 N N . LEU A 1 105 ? -3.059 -29.688 15.264 1.00 81.56 105 LEU A N 1
ATOM 737 C CA . LEU A 1 105 ? -3.020 -28.363 14.636 1.00 81.56 105 LEU A CA 1
ATOM 738 C C . LEU A 1 105 ? -3.905 -27.357 15.377 1.00 81.56 105 LEU A C 1
ATOM 740 O O . LEU A 1 105 ? -3.478 -26.226 15.620 1.00 81.56 105 LEU A O 1
ATOM 744 N N . THR A 1 106 ? -5.105 -27.778 15.774 1.00 83.88 106 THR A N 1
ATOM 745 C CA . THR A 1 106 ? -6.050 -26.934 16.509 1.00 83.88 106 THR A CA 1
ATOM 746 C C . THR A 1 106 ? -5.475 -26.535 17.866 1.00 83.88 106 THR A C 1
ATOM 748 O O . THR A 1 106 ? -5.417 -25.345 18.168 1.00 83.88 106 THR A O 1
ATOM 751 N N . GLU A 1 107 ? -4.961 -27.489 18.646 1.00 84.50 107 GLU A N 1
ATOM 752 C CA . GLU A 1 107 ? -4.331 -27.219 19.946 1.00 84.50 107 GLU A CA 1
ATOM 753 C C . GLU A 1 107 ? -3.108 -26.302 19.818 1.00 84.50 107 GLU A C 1
ATOM 755 O O . GLU A 1 107 ? -2.940 -25.377 20.610 1.00 84.50 107 GLU A O 1
ATOM 760 N N . ARG A 1 108 ? -2.289 -26.466 18.770 1.00 80.75 108 ARG A N 1
ATOM 761 C CA . ARG A 1 108 ? -1.179 -25.535 18.502 1.00 80.75 108 ARG A CA 1
ATOM 762 C C . ARG A 1 108 ? -1.677 -24.118 18.264 1.00 80.75 108 ARG A C 1
ATOM 764 O O . ARG A 1 108 ? -1.138 -23.177 18.836 1.00 80.75 108 ARG A O 1
ATOM 771 N N . LEU A 1 109 ? -2.684 -23.945 17.412 1.00 78.06 109 LEU A N 1
ATOM 772 C CA . LEU A 1 109 ? -3.235 -22.623 17.118 1.00 78.06 109 LEU A CA 1
ATOM 773 C C . LEU A 1 109 ? -3.857 -21.986 18.371 1.00 78.06 109 LEU A C 1
ATOM 775 O O . LEU A 1 109 ? -3.682 -20.786 18.583 1.00 78.06 109 LEU A O 1
ATOM 779 N N . ILE A 1 110 ? -4.499 -22.783 19.230 1.00 82.44 110 ILE A N 1
ATOM 780 C CA . ILE A 1 110 ? -4.985 -22.337 20.542 1.00 82.44 110 ILE A CA 1
ATOM 781 C C . ILE A 1 110 ? -3.817 -21.897 21.436 1.00 82.44 110 ILE A C 1
ATOM 783 O O . ILE A 1 110 ? -3.871 -20.809 22.007 1.00 82.44 110 ILE A O 1
ATOM 787 N N . ALA A 1 111 ? -2.728 -22.670 21.507 1.00 74.12 111 ALA A N 1
ATOM 788 C CA . ALA A 1 111 ? -1.526 -22.320 22.274 1.00 74.12 111 ALA A CA 1
ATOM 789 C C . ALA A 1 111 ? -0.842 -21.027 21.779 1.00 74.12 111 ALA A C 1
ATOM 791 O O . ALA A 1 111 ? -0.179 -20.336 22.554 1.00 74.12 111 ALA A O 1
ATOM 792 N N . TYR A 1 112 ? -1.047 -20.664 20.507 1.00 68.44 112 TYR A N 1
ATOM 793 C CA . TYR A 1 112 ? -0.638 -19.381 19.923 1.00 68.44 112 TYR A CA 1
ATOM 794 C C . TYR A 1 112 ? -1.639 -18.232 20.155 1.00 68.44 112 TYR A C 1
ATOM 796 O O . TYR A 1 112 ? -1.448 -17.133 19.631 1.00 68.44 112 TYR A O 1
ATOM 804 N N . GLY A 1 113 ? -2.689 -18.451 20.949 1.00 72.88 113 GLY A N 1
ATOM 805 C CA . GLY A 1 113 ? -3.653 -17.428 21.353 1.00 72.88 113 GLY A CA 1
ATOM 806 C C . GLY A 1 113 ? -4.841 -17.247 20.406 1.00 72.88 113 GLY A C 1
ATOM 807 O O . GLY A 1 113 ? -5.541 -16.239 20.504 1.00 72.88 113 GLY A O 1
ATOM 808 N N . LEU A 1 114 ? -5.094 -18.180 19.480 1.00 71.94 114 LEU A N 1
ATOM 809 C CA . LEU A 1 114 ? -6.336 -18.164 18.704 1.00 71.94 114 LEU A CA 1
ATOM 810 C C . LEU A 1 114 ? -7.494 -18.729 19.535 1.00 71.94 114 LEU A C 1
ATOM 812 O O . LEU A 1 114 ? -7.324 -19.674 20.302 1.00 71.94 114 LEU A O 1
ATOM 816 N N . SER A 1 115 ? -8.703 -18.192 19.337 1.00 79.38 115 SER A N 1
ATOM 817 C CA . SER A 1 115 ? -9.911 -18.831 19.870 1.00 79.38 115 SER A CA 1
ATOM 818 C C . SER A 1 115 ? -10.082 -20.221 19.254 1.00 79.38 115 SER A C 1
ATOM 820 O O . SER A 1 115 ? -9.734 -20.426 18.089 1.00 79.38 115 SER A O 1
ATOM 822 N N . ARG A 1 116 ? -10.647 -21.168 20.014 1.00 89.56 116 ARG A N 1
ATOM 823 C CA . ARG A 1 116 ? -10.871 -22.552 19.559 1.00 89.56 116 ARG A CA 1
ATOM 824 C C . ARG A 1 116 ? -11.587 -22.610 18.206 1.00 89.56 116 ARG A C 1
ATOM 826 O O . ARG A 1 116 ? -11.085 -23.239 17.286 1.00 89.56 116 ARG A O 1
ATOM 833 N N . GLU A 1 117 ? -12.681 -21.870 18.052 1.00 80.44 117 GLU A N 1
ATOM 834 C CA . GLU A 1 117 ? -13.449 -21.817 16.800 1.00 80.44 117 GLU A CA 1
ATOM 835 C C . GLU A 1 117 ? -12.601 -21.325 15.610 1.00 80.44 117 GLU A C 1
ATOM 837 O O . GLU A 1 117 ? -12.628 -21.893 14.517 1.00 80.44 117 GLU A O 1
ATOM 842 N N . ARG A 1 118 ? -11.765 -20.299 15.822 1.00 67.75 118 ARG A N 1
ATOM 843 C CA . ARG A 1 118 ? -10.878 -19.768 14.778 1.00 67.75 118 ARG A CA 1
ATOM 844 C C . ARG A 1 118 ? -9.712 -20.711 14.476 1.00 67.75 118 ARG A C 1
ATOM 846 O O . ARG A 1 118 ? -9.275 -20.779 13.327 1.00 67.75 118 ARG A O 1
ATOM 853 N N . ALA A 1 119 ? -9.210 -21.417 15.486 1.00 80.31 119 ALA A N 1
ATOM 854 C CA . ALA A 1 119 ? -8.184 -22.444 15.351 1.00 80.31 119 ALA A CA 1
ATOM 855 C C . ALA A 1 119 ? -8.697 -23.639 14.533 1.00 80.31 119 ALA A C 1
ATOM 857 O O . ALA A 1 119 ? -8.024 -24.061 13.592 1.00 80.31 119 ALA A O 1
ATOM 858 N N . GLU A 1 120 ? -9.911 -24.116 14.810 1.00 86.88 120 GLU A N 1
ATOM 859 C CA . GLU A 1 120 ? -10.572 -25.175 14.041 1.00 86.88 120 GLU A CA 1
ATOM 860 C C . GLU A 1 120 ? -10.768 -24.744 12.584 1.00 86.88 120 GLU A C 1
ATOM 862 O O . GLU A 1 120 ? -10.306 -25.420 11.664 1.00 86.88 120 GLU A O 1
ATOM 867 N N . GLN A 1 121 ? -11.351 -23.563 12.349 1.00 78.88 121 GLN A N 1
ATOM 868 C CA . GLN A 1 121 ? -11.587 -23.063 10.992 1.00 78.88 121 GLN A CA 1
ATOM 869 C C . GLN A 1 121 ? -10.288 -22.920 10.182 1.00 78.88 121 GLN A C 1
ATOM 871 O O . GLN A 1 121 ? -10.253 -23.203 8.982 1.00 78.88 121 GLN A O 1
ATOM 876 N N . GLN A 1 122 ? -9.202 -22.472 10.816 1.00 76.25 122 GLN A N 1
ATOM 877 C CA . GLN A 1 122 ? -7.905 -22.363 10.151 1.00 76.25 122 GLN A CA 1
ATOM 878 C C . GLN A 1 122 ? -7.237 -23.712 9.912 1.00 76.25 122 GLN A C 1
ATOM 880 O O . GLN A 1 122 ? -6.574 -23.865 8.887 1.00 76.25 122 GLN A O 1
ATOM 885 N N . THR A 1 123 ? -7.433 -24.672 10.811 1.00 85.00 123 THR A N 1
ATOM 886 C CA . THR A 1 123 ? -6.987 -26.054 10.627 1.00 85.00 123 THR A CA 1
ATOM 887 C C . THR A 1 123 ? -7.674 -26.676 9.417 1.00 85.00 123 THR A C 1
ATOM 889 O O . THR A 1 123 ? -6.989 -27.182 8.533 1.00 85.00 123 THR A O 1
ATOM 892 N N . TYR A 1 124 ? -8.998 -26.532 9.294 1.00 85.75 124 TYR A N 1
ATOM 893 C CA . TYR A 1 124 ? -9.735 -27.022 8.125 1.00 85.75 124 TYR A CA 1
ATOM 894 C C . TYR A 1 124 ? -9.271 -26.379 6.817 1.00 85.75 124 TYR A C 1
ATOM 896 O O . TYR A 1 124 ? -9.037 -27.100 5.858 1.00 85.75 124 TYR A O 1
ATOM 904 N N . ARG A 1 125 ? -9.056 -25.055 6.771 1.00 79.25 125 ARG A N 1
ATOM 905 C CA . ARG A 1 125 ? -8.534 -24.393 5.555 1.00 79.25 125 ARG A CA 1
ATOM 906 C C . ARG A 1 125 ? -7.130 -24.855 5.166 1.00 79.25 125 ARG A C 1
ATOM 908 O O . ARG A 1 125 ? -6.818 -24.956 3.982 1.00 79.25 125 ARG A O 1
ATOM 915 N N . LEU A 1 126 ? -6.261 -25.088 6.151 1.00 79.38 126 LEU A N 1
ATOM 916 C CA . LEU A 1 126 ? -4.925 -25.626 5.894 1.00 79.38 126 LEU A CA 1
ATOM 917 C C . LEU A 1 126 ? -5.022 -27.035 5.316 1.00 79.38 126 LEU A C 1
ATOM 919 O O . LEU A 1 126 ? -4.394 -27.311 4.300 1.00 79.38 126 LEU A O 1
ATOM 923 N N . LEU A 1 127 ? -5.849 -27.891 5.916 1.00 84.31 127 LEU A N 1
ATOM 924 C CA . LEU A 1 127 ? -6.076 -29.243 5.417 1.00 84.31 127 LEU A CA 1
ATOM 925 C C . LEU A 1 127 ? -6.713 -29.226 4.027 1.00 84.31 127 LEU A C 1
ATOM 927 O O . LEU A 1 127 ? -6.245 -29.943 3.158 1.00 84.31 127 LEU A O 1
ATOM 931 N N . GLU A 1 128 ? -7.682 -28.354 3.764 1.00 83.25 128 GLU A N 1
ATOM 932 C CA . GLU A 1 128 ? -8.269 -28.171 2.431 1.00 83.25 128 GLU A CA 1
ATOM 933 C C . GLU A 1 128 ? -7.196 -27.858 1.377 1.00 83.25 128 GLU A C 1
ATOM 935 O O . GLU A 1 128 ? -7.191 -28.470 0.315 1.00 83.25 128 GLU A O 1
ATOM 940 N N . THR A 1 129 ? -6.222 -27.002 1.712 1.00 74.38 129 THR A N 1
ATOM 941 C CA . THR A 1 129 ? -5.079 -26.694 0.829 1.00 74.38 129 THR A CA 1
ATOM 942 C C . THR A 1 129 ? -4.177 -27.919 0.618 1.00 74.38 129 THR A C 1
ATOM 944 O O . THR A 1 129 ? -3.664 -28.153 -0.472 1.00 74.38 129 THR A O 1
ATOM 947 N N . ILE A 1 130 ? -3.975 -28.724 1.665 1.00 79.31 130 ILE A N 1
ATOM 948 C CA . ILE A 1 130 ? -3.156 -29.946 1.623 1.00 79.31 130 ILE A CA 1
ATOM 949 C C . ILE A 1 130 ? -3.840 -31.046 0.800 1.00 79.31 130 ILE A C 1
ATOM 951 O O . ILE A 1 130 ? -3.163 -31.807 0.113 1.00 79.31 130 ILE A O 1
ATOM 955 N N . PHE A 1 131 ? -5.168 -31.122 0.837 1.00 83.94 131 PHE A N 1
ATOM 956 C CA . PHE A 1 131 ? -5.969 -32.105 0.108 1.00 83.94 131 PHE A CA 1
ATOM 957 C C . PHE A 1 131 ? -6.453 -31.604 -1.264 1.00 83.94 131 PHE A C 1
ATOM 959 O O . PHE A 1 131 ? -7.302 -32.255 -1.876 1.00 83.94 131 PHE A O 1
ATOM 966 N N . GLU A 1 132 ? -5.927 -30.484 -1.776 1.00 85.31 132 GLU A N 1
ATOM 967 C CA . GLU A 1 132 ? -6.262 -30.018 -3.124 1.00 85.31 132 GLU A CA 1
ATOM 968 C C . GLU A 1 132 ? -5.961 -31.100 -4.187 1.00 85.31 132 GLU A C 1
ATOM 970 O O . GLU A 1 132 ? -4.934 -31.791 -4.118 1.00 85.31 132 GLU A O 1
ATOM 975 N N . PRO A 1 133 ? -6.842 -31.261 -5.196 1.00 72.06 133 PRO A N 1
ATOM 976 C CA . PRO A 1 133 ? -6.669 -32.250 -6.252 1.00 72.06 133 PRO A CA 1
ATOM 977 C C . PRO A 1 133 ? -5.392 -31.954 -7.048 1.00 72.06 133 PRO A C 1
ATOM 979 O O . PRO A 1 133 ? -5.324 -31.006 -7.828 1.00 72.06 133 PRO A O 1
ATOM 982 N N . GLY A 1 134 ? -4.367 -32.777 -6.837 1.00 80.31 134 GLY A N 1
ATOM 983 C CA . GLY A 1 134 ? -3.034 -32.586 -7.412 1.00 80.31 134 GLY A CA 1
ATOM 984 C C . GLY A 1 134 ? -1.907 -33.068 -6.502 1.00 80.31 134 GLY A C 1
ATOM 985 O O . GLY A 1 134 ? -0.850 -33.445 -7.012 1.00 80.31 134 GLY A O 1
ATOM 986 N N . ASN A 1 135 ? -2.153 -33.122 -5.190 1.00 79.94 135 ASN A N 1
ATOM 987 C CA . ASN A 1 135 ? -1.220 -33.694 -4.224 1.00 79.94 135 ASN A CA 1
ATOM 988 C C . ASN A 1 135 ? -1.353 -35.221 -4.195 1.00 79.94 135 ASN A C 1
ATOM 990 O O . ASN A 1 135 ? -2.455 -35.775 -4.187 1.00 79.94 135 ASN A O 1
ATOM 994 N N . THR A 1 136 ? -0.220 -35.916 -4.208 1.00 87.44 136 THR A N 1
ATOM 995 C CA . THR A 1 136 ? -0.192 -37.379 -4.119 1.00 87.44 136 THR A CA 1
ATOM 996 C C . THR A 1 136 ? -0.434 -37.836 -2.680 1.00 87.44 136 THR A C 1
ATOM 998 O O . THR A 1 136 ? -0.128 -37.129 -1.719 1.00 87.44 136 THR A O 1
ATOM 1001 N N . LEU A 1 137 ? -0.965 -39.050 -2.511 1.00 83.25 137 LEU A N 1
ATOM 1002 C CA . LEU A 1 137 ? -1.218 -39.623 -1.185 1.00 83.25 137 LEU A CA 1
ATOM 1003 C C . LEU A 1 137 ? 0.058 -39.685 -0.322 1.00 83.25 137 LEU A C 1
ATOM 1005 O O . LEU A 1 137 ? -0.007 -39.472 0.886 1.00 83.25 137 LEU A O 1
ATOM 1009 N N . GLU A 1 138 ? 1.210 -39.938 -0.944 1.00 80.06 138 GLU A N 1
ATOM 1010 C CA . GLU A 1 138 ? 2.517 -39.984 -0.280 1.00 80.06 138 GLU A CA 1
ATOM 1011 C C . GLU A 1 138 ? 2.940 -38.608 0.253 1.00 80.06 138 GLU A C 1
ATOM 1013 O O . GLU A 1 138 ? 3.410 -38.505 1.384 1.00 80.06 138 GLU A O 1
ATOM 1018 N N . GLU A 1 139 ? 2.715 -37.538 -0.515 1.00 77.81 139 GLU A N 1
ATOM 1019 C CA . GLU A 1 139 ? 3.017 -36.161 -0.098 1.00 77.81 139 GLU A CA 1
ATOM 1020 C C . GLU A 1 139 ? 2.140 -35.728 1.081 1.00 77.81 139 GLU A C 1
ATOM 1022 O O . GLU A 1 139 ? 2.636 -35.153 2.052 1.00 77.81 139 GLU A O 1
ATOM 1027 N N . VAL A 1 140 ? 0.848 -36.065 1.035 1.00 81.06 140 VAL A N 1
ATOM 1028 C CA . VAL A 1 140 ? -0.084 -35.813 2.141 1.00 81.06 140 VAL A CA 1
ATOM 1029 C C . VAL A 1 140 ? 0.354 -36.573 3.396 1.00 81.06 140 VAL A C 1
ATOM 1031 O O . VAL A 1 140 ? 0.402 -35.995 4.481 1.00 81.06 140 VAL A O 1
ATOM 1034 N N . GLN A 1 141 ? 0.724 -37.850 3.267 1.00 79.50 141 GLN A N 1
ATOM 1035 C CA . GLN A 1 141 ? 1.200 -38.655 4.395 1.00 79.50 141 GLN A CA 1
ATOM 1036 C C . GLN A 1 141 ? 2.512 -38.127 4.978 1.00 79.50 141 GLN A C 1
ATOM 1038 O O . GLN A 1 141 ? 2.635 -38.045 6.199 1.00 79.50 141 GLN A O 1
ATOM 1043 N N . ALA A 1 142 ? 3.468 -37.729 4.136 1.00 75.94 142 ALA A N 1
ATOM 1044 C CA . ALA A 1 142 ? 4.735 -37.155 4.579 1.00 75.94 142 ALA A CA 1
ATOM 1045 C C . ALA A 1 142 ? 4.525 -35.838 5.341 1.00 75.94 142 ALA A C 1
ATOM 1047 O O . ALA A 1 142 ? 5.146 -35.617 6.382 1.00 75.94 142 ALA A O 1
ATOM 1048 N N . LEU A 1 143 ? 3.609 -34.987 4.869 1.00 77.75 143 LEU A N 1
ATOM 1049 C CA . LEU A 1 143 ? 3.276 -33.732 5.535 1.00 77.75 143 LEU A CA 1
ATOM 1050 C C . LEU A 1 143 ? 2.572 -33.962 6.879 1.00 77.75 143 LEU A C 1
ATOM 1052 O O . LEU A 1 143 ? 2.938 -33.339 7.875 1.00 77.75 143 LEU A O 1
ATOM 1056 N N . LEU A 1 144 ? 1.593 -34.872 6.928 1.00 76.38 144 LEU A N 1
ATOM 1057 C CA . LEU A 1 144 ? 0.908 -35.236 8.172 1.00 76.38 144 LEU A CA 1
ATOM 1058 C C . LEU A 1 144 ? 1.887 -35.843 9.184 1.00 76.38 144 LEU A C 1
ATOM 1060 O O . LEU A 1 144 ? 1.870 -35.466 10.354 1.00 76.38 144 LEU A O 1
ATOM 1064 N N . ALA A 1 145 ? 2.791 -36.719 8.738 1.00 75.62 145 ALA A N 1
ATOM 1065 C CA . ALA A 1 145 ? 3.835 -37.283 9.585 1.00 75.62 145 ALA A CA 1
ATOM 1066 C C . ALA A 1 145 ? 4.789 -36.201 10.119 1.00 75.62 145 ALA A C 1
ATOM 1068 O O . ALA A 1 145 ? 5.102 -36.205 11.306 1.00 75.62 145 ALA A O 1
ATOM 1069 N N . ALA A 1 146 ? 5.202 -35.238 9.287 1.00 74.44 146 ALA A N 1
ATOM 1070 C CA . ALA A 1 146 ? 6.051 -34.123 9.711 1.00 74.44 146 ALA A CA 1
ATOM 1071 C C . ALA A 1 146 ? 5.353 -33.207 10.736 1.00 74.44 146 ALA A C 1
ATOM 1073 O O . ALA A 1 146 ? 5.958 -32.811 11.735 1.00 74.44 146 ALA A O 1
ATOM 1074 N N . LEU A 1 147 ? 4.065 -32.913 10.531 1.00 72.56 147 LEU A N 1
ATOM 1075 C CA . LEU A 1 147 ? 3.252 -32.141 11.476 1.00 72.56 147 LEU A CA 1
ATOM 1076 C C . LEU A 1 147 ? 3.122 -32.844 12.833 1.00 72.56 147 LEU A C 1
ATOM 1078 O O . LEU A 1 147 ? 3.223 -32.190 13.873 1.00 72.56 147 LEU A O 1
ATOM 1082 N N . LEU A 1 148 ? 2.931 -34.166 12.824 1.00 76.31 148 LEU A N 1
ATOM 1083 C CA . LEU A 1 148 ? 2.822 -34.981 14.037 1.00 76.31 148 LEU A CA 1
ATOM 1084 C C . LEU A 1 148 ? 4.173 -35.203 14.735 1.00 76.31 148 LEU A C 1
ATOM 1086 O O . LEU A 1 148 ? 4.197 -35.348 15.952 1.00 76.31 148 LEU A O 1
ATOM 1090 N N . ALA A 1 149 ? 5.284 -35.208 13.994 1.00 75.38 149 ALA A N 1
ATOM 1091 C CA . ALA A 1 149 ? 6.633 -35.388 14.538 1.00 75.38 149 ALA A CA 1
ATOM 1092 C C . ALA A 1 149 ? 7.220 -34.117 15.173 1.00 75.38 149 ALA A C 1
ATOM 1094 O O . ALA A 1 149 ? 8.250 -34.177 15.840 1.00 75.38 149 ALA A O 1
ATOM 1095 N N . THR A 1 150 ? 6.598 -32.959 14.954 1.00 72.12 150 THR A N 1
ATOM 1096 C CA . THR A 1 150 ? 7.033 -31.715 15.593 1.00 72.12 150 THR A CA 1
ATOM 1097 C C . THR A 1 150 ? 6.552 -31.725 17.047 1.00 72.12 150 THR A C 1
ATOM 1099 O O . THR A 1 150 ? 5.402 -32.076 17.295 1.00 72.12 150 THR A O 1
ATOM 1102 N N . ASP A 1 151 ? 7.354 -31.285 18.015 1.00 73.56 151 ASP A N 1
ATOM 1103 C CA . ASP A 1 151 ? 6.881 -31.158 19.401 1.00 73.56 151 ASP A CA 1
ATOM 1104 C C . ASP A 1 151 ? 5.680 -30.196 19.499 1.00 73.56 151 ASP A C 1
ATOM 1106 O O . ASP A 1 151 ? 5.576 -29.254 18.692 1.00 73.56 151 ASP A O 1
ATOM 1110 N N . PRO A 1 152 ? 4.736 -30.423 20.434 1.00 70.94 152 PRO A N 1
ATOM 1111 C CA . PRO A 1 152 ? 3.646 -29.488 20.675 1.00 70.94 152 PRO A CA 1
ATOM 1112 C C . PRO A 1 152 ? 4.228 -28.112 21.007 1.00 70.94 152 PRO A C 1
ATOM 1114 O O . PRO A 1 152 ? 5.169 -27.996 21.794 1.00 70.94 152 PRO A O 1
ATOM 1117 N N . ALA A 1 153 ? 3.680 -27.066 20.380 1.00 64.12 153 ALA A N 1
ATOM 1118 C CA . ALA A 1 153 ? 4.094 -25.700 20.666 1.00 64.12 153 ALA A CA 1
ATOM 1119 C C . ALA A 1 153 ? 3.916 -25.455 22.167 1.00 64.12 153 ALA A C 1
ATOM 1121 O O . ALA A 1 153 ? 2.812 -25.614 22.692 1.00 64.12 153 ALA A O 1
ATOM 1122 N N . GLN A 1 154 ? 5.000 -25.109 22.865 1.00 69.62 154 GLN A N 1
ATOM 1123 C CA . GLN A 1 154 ? 4.860 -24.691 24.251 1.00 69.62 154 GLN A CA 1
ATOM 1124 C C . GLN A 1 154 ? 3.957 -23.455 24.283 1.00 69.62 154 GLN A C 1
ATOM 1126 O O . GLN A 1 154 ? 4.110 -22.593 23.406 1.00 69.62 154 GLN A O 1
ATOM 1131 N N . PRO A 1 155 ? 3.015 -23.367 25.243 1.00 57.09 155 PRO A N 1
ATOM 1132 C CA . PRO A 1 155 ? 2.192 -22.180 25.387 1.00 57.09 155 PRO A CA 1
ATOM 1133 C C . PRO A 1 155 ? 3.124 -20.977 25.427 1.00 57.09 155 PRO A C 1
ATOM 1135 O O . PRO A 1 155 ? 4.103 -20.975 26.182 1.00 57.09 155 PRO A O 1
ATOM 1138 N N . LEU A 1 156 ? 2.863 -19.999 24.552 1.00 51.47 156 LEU A N 1
ATOM 1139 C CA . LEU A 1 156 ? 3.643 -18.769 24.541 1.00 51.47 156 LEU A CA 1
ATOM 1140 C C . LEU A 1 156 ? 3.682 -18.258 25.984 1.00 51.47 156 LEU A C 1
ATOM 1142 O O . LEU A 1 156 ? 2.619 -18.208 26.611 1.00 51.47 156 LEU A O 1
ATOM 1146 N N . PRO A 1 157 ? 4.869 -17.934 26.535 1.00 62.88 157 PRO A N 1
ATOM 1147 C CA . PRO A 1 157 ? 4.958 -17.436 27.897 1.00 62.88 157 PRO A CA 1
ATOM 1148 C C . PRO A 1 157 ? 3.955 -16.302 28.022 1.00 62.88 157 PRO A C 1
ATOM 1150 O O . PRO A 1 157 ? 4.015 -15.366 27.216 1.00 62.88 157 PRO A O 1
ATOM 1153 N N . GLU A 1 158 ? 3.005 -16.449 28.957 1.00 52.81 158 GLU A N 1
ATOM 1154 C CA . GLU A 1 158 ? 1.888 -15.518 29.079 1.00 52.81 158 GLU A CA 1
ATOM 1155 C C . GLU A 1 158 ? 2.443 -14.100 28.980 1.00 52.81 158 GLU A C 1
ATOM 1157 O O . GLU A 1 158 ? 3.425 -13.788 29.677 1.00 52.81 158 GLU A O 1
ATOM 1162 N N . PRO A 1 159 ? 1.894 -13.256 28.085 1.00 51.44 159 PRO A N 1
ATOM 1163 C CA . PRO A 1 159 ? 2.341 -11.887 27.962 1.00 51.44 159 PRO A CA 1
ATOM 1164 C C . PRO A 1 159 ? 2.255 -11.293 29.358 1.00 51.44 159 PRO A C 1
ATOM 1166 O O . PRO A 1 159 ? 1.158 -11.118 29.881 1.00 51.44 159 PRO A O 1
ATOM 1169 N N . ARG A 1 160 ? 3.402 -11.059 30.010 1.00 54.00 160 ARG A N 1
ATOM 1170 C CA . ARG A 1 160 ? 3.418 -10.486 31.355 1.00 54.00 160 ARG A CA 1
ATOM 1171 C C . ARG A 1 160 ? 2.679 -9.161 31.249 1.00 54.00 160 ARG A C 1
ATOM 1173 O O . ARG A 1 160 ? 3.244 -8.191 30.752 1.00 54.00 160 ARG A O 1
ATOM 1180 N N . LEU A 1 161 ? 1.436 -9.128 31.722 1.00 52.06 161 LEU A N 1
ATOM 1181 C CA . LEU A 1 161 ? 0.501 -8.006 31.593 1.00 52.06 161 LEU A CA 1
ATOM 1182 C C . LEU A 1 161 ? 1.007 -6.707 32.257 1.00 52.06 161 LEU A C 1
ATOM 1184 O O . LEU A 1 161 ? 0.377 -5.665 32.124 1.00 52.06 161 LEU A O 1
ATOM 1188 N N . GLY A 1 162 ? 2.161 -6.738 32.936 1.00 53.88 162 GLY A N 1
ATOM 1189 C CA . GLY A 1 162 ? 2.847 -5.568 33.499 1.00 53.88 162 GLY A CA 1
ATOM 1190 C C . GLY A 1 162 ? 4.112 -5.113 32.757 1.00 53.88 162 GLY A C 1
ATOM 1191 O O . GLY A 1 162 ? 4.687 -4.083 33.107 1.00 53.88 162 GLY A O 1
ATOM 1192 N N . GLY A 1 163 ? 4.582 -5.843 31.744 1.00 49.16 163 GLY A N 1
ATOM 1193 C CA . GLY A 1 163 ? 5.693 -5.388 30.915 1.00 49.16 163 GLY A CA 1
ATOM 1194 C C . GLY A 1 163 ? 5.179 -4.361 29.919 1.00 49.16 163 GLY A C 1
ATOM 1195 O O . GLY A 1 163 ? 4.352 -4.713 29.082 1.00 49.16 163 GLY A O 1
ATOM 1196 N N . ARG A 1 164 ? 5.659 -3.106 29.982 1.00 52.62 164 ARG A N 1
ATOM 1197 C CA . ARG A 1 164 ? 5.416 -2.122 28.911 1.00 52.62 164 ARG A CA 1
ATOM 1198 C C . ARG A 1 164 ? 5.626 -2.847 27.582 1.00 52.62 164 ARG A C 1
ATOM 1200 O O . ARG A 1 164 ? 6.732 -3.369 27.402 1.00 52.62 164 ARG A O 1
ATOM 1207 N N . PRO A 1 165 ? 4.612 -2.929 26.701 1.00 50.34 165 PRO A N 1
ATOM 1208 C CA . PRO A 1 165 ? 4.783 -3.577 25.416 1.00 50.34 165 PRO A CA 1
ATOM 1209 C C . PRO A 1 165 ? 5.988 -2.901 24.786 1.00 50.34 165 PRO A C 1
ATOM 1211 O O . PRO A 1 165 ? 5.977 -1.684 24.587 1.00 50.34 165 PRO A O 1
ATOM 1214 N N . ARG A 1 166 ? 7.075 -3.662 24.599 1.00 50.03 166 ARG A N 1
ATOM 1215 C CA . ARG A 1 166 ? 8.226 -3.191 23.840 1.00 50.03 166 ARG A CA 1
ATOM 1216 C C . ARG A 1 166 ? 7.642 -2.910 22.478 1.00 50.03 166 ARG A C 1
ATOM 1218 O O . ARG A 1 166 ? 7.341 -3.837 21.737 1.00 50.03 166 ARG A O 1
ATOM 1225 N N . SER A 1 167 ? 7.352 -1.639 22.229 1.00 51.56 167 SER A N 1
ATOM 1226 C CA . SER A 1 167 ? 6.920 -1.153 20.941 1.00 51.56 167 SER A CA 1
ATOM 1227 C C . SER A 1 167 ? 7.962 -1.675 19.978 1.00 51.56 167 SER A C 1
ATOM 1229 O O . SER A 1 167 ? 9.117 -1.248 20.038 1.00 51.56 167 SER A O 1
ATOM 1231 N N . TRP A 1 168 ? 7.566 -2.633 19.147 1.00 52.88 168 TRP A N 1
ATOM 1232 C CA . TRP A 1 168 ? 8.261 -2.947 17.916 1.00 52.88 168 TRP A CA 1
ATOM 1233 C C . TRP A 1 168 ? 8.100 -1.695 17.057 1.00 52.88 168 TRP A C 1
ATOM 1235 O O . TRP A 1 168 ? 7.262 -1.622 16.169 1.00 52.88 168 TRP A O 1
ATOM 1245 N N . MET A 1 169 ? 8.813 -0.631 17.438 1.00 58.84 169 MET A N 1
ATOM 1246 C CA . MET A 1 169 ? 9.080 0.486 16.560 1.00 58.84 169 MET A CA 1
ATOM 1247 C C . MET A 1 169 ? 9.695 -0.165 15.337 1.00 58.84 169 MET A C 1
ATOM 1249 O O . MET A 1 169 ? 10.591 -1.000 15.505 1.00 58.84 169 MET A O 1
ATOM 1253 N N . LEU A 1 170 ? 9.198 0.194 14.149 1.00 59.25 170 LEU A N 1
ATOM 1254 C CA . LEU A 1 170 ? 9.895 -0.068 12.896 1.00 59.25 170 LEU A CA 1
ATOM 1255 C C . LEU A 1 170 ? 11.380 0.065 13.181 1.00 59.25 170 LEU A C 1
ATOM 1257 O O . LEU A 1 170 ? 11.799 1.140 13.637 1.00 59.25 170 LEU A O 1
ATOM 1261 N N . PRO A 1 171 ? 12.131 -1.035 13.067 1.00 71.00 171 PRO A N 1
ATOM 1262 C CA . PRO A 1 171 ? 13.407 -1.065 13.722 1.00 71.00 171 PRO A CA 1
ATOM 1263 C C . PRO A 1 171 ? 14.268 0.107 13.253 1.00 71.00 171 PRO A C 1
ATOM 1265 O O . PRO A 1 171 ? 14.240 0.415 12.058 1.00 71.00 171 PRO A O 1
ATOM 1268 N N . PRO A 1 172 ? 15.008 0.794 14.142 1.00 74.31 172 PRO A N 1
ATOM 1269 C CA . PRO A 1 172 ? 15.711 2.030 13.793 1.00 74.31 172 PRO A CA 1
ATOM 1270 C C . PRO A 1 172 ? 16.594 1.904 12.542 1.00 74.31 172 PRO A C 1
ATOM 1272 O O . PRO A 1 172 ? 16.787 2.871 11.806 1.00 74.31 172 PRO A O 1
ATOM 1275 N N . TRP A 1 173 ? 17.076 0.690 12.254 1.00 81.12 173 TRP A N 1
ATOM 1276 C CA . TRP A 1 173 ? 17.841 0.389 11.051 1.00 81.12 173 TRP A CA 1
ATOM 1277 C C . TRP A 1 173 ? 17.068 0.624 9.751 1.00 81.12 173 TRP A C 1
ATOM 1279 O O . TRP A 1 173 ? 17.682 1.009 8.767 1.00 81.12 173 TRP A O 1
ATOM 1289 N N . LEU A 1 174 ? 15.746 0.448 9.707 1.00 77.00 174 LEU A N 1
ATOM 1290 C CA . LEU A 1 174 ? 14.963 0.644 8.483 1.00 77.00 174 LEU A CA 1
ATOM 1291 C C . LEU A 1 174 ? 14.950 2.121 8.067 1.00 77.00 174 LEU A C 1
ATOM 1293 O O . LEU A 1 174 ? 15.094 2.433 6.886 1.00 77.00 174 LEU A O 1
ATOM 1297 N N . TRP A 1 175 ? 14.889 3.033 9.041 1.00 80.00 175 TRP A N 1
ATOM 1298 C CA . TRP A 1 175 ? 15.074 4.465 8.799 1.00 80.00 175 TRP A CA 1
ATOM 1299 C C . TRP A 1 175 ? 16.487 4.784 8.327 1.00 80.00 175 TRP A C 1
ATOM 1301 O O . TRP A 1 175 ? 16.651 5.551 7.380 1.00 80.00 175 TRP A O 1
ATOM 1311 N N . PHE A 1 176 ? 17.500 4.162 8.931 1.00 86.25 176 PHE A N 1
ATOM 1312 C CA . PHE A 1 176 ? 18.880 4.304 8.477 1.00 86.25 176 PHE A CA 1
ATOM 1313 C C . PHE A 1 176 ? 19.053 3.827 7.028 1.00 86.25 176 PHE A C 1
ATOM 1315 O O . PHE A 1 176 ? 19.613 4.559 6.219 1.00 86.25 176 PHE A O 1
ATOM 1322 N N . TYR A 1 177 ? 18.508 2.661 6.667 1.00 86.19 177 TYR A N 1
ATOM 1323 C CA . TYR A 1 177 ? 18.521 2.144 5.296 1.00 86.19 177 TYR A CA 1
ATOM 1324 C C . TYR A 1 177 ? 17.808 3.078 4.325 1.00 86.19 177 TYR A C 1
ATOM 1326 O O . TYR A 1 177 ? 18.338 3.350 3.251 1.00 86.19 177 TYR A O 1
ATOM 1334 N N . LEU A 1 178 ? 16.636 3.601 4.696 1.00 84.62 178 LEU A N 1
ATOM 1335 C CA . LEU A 1 178 ? 15.906 4.553 3.865 1.00 84.62 178 LEU A CA 1
ATOM 1336 C C . LEU A 1 178 ? 16.733 5.823 3.628 1.00 84.62 178 LEU A C 1
ATOM 1338 O O . LEU A 1 178 ? 16.878 6.250 2.487 1.00 84.62 178 LEU A O 1
ATOM 1342 N N . ILE A 1 179 ? 17.305 6.404 4.685 1.00 89.50 179 ILE A N 1
ATOM 1343 C CA . ILE A 1 179 ? 18.135 7.612 4.597 1.00 89.50 179 ILE A CA 1
ATOM 1344 C C . ILE A 1 179 ? 19.396 7.340 3.771 1.00 89.50 179 ILE A C 1
ATOM 1346 O O . ILE A 1 179 ? 19.695 8.104 2.858 1.00 89.50 179 ILE A O 1
ATOM 1350 N N . ALA A 1 180 ? 20.110 6.245 4.037 1.00 91.88 180 ALA A N 1
ATOM 1351 C CA . ALA A 1 180 ? 21.307 5.862 3.294 1.00 91.88 180 ALA A CA 1
ATOM 1352 C C . ALA A 1 180 ? 20.995 5.634 1.808 1.00 91.88 180 ALA A C 1
ATOM 1354 O O . ALA A 1 180 ? 21.705 6.136 0.938 1.00 91.88 180 ALA A O 1
ATOM 1355 N N . TYR A 1 181 ? 19.895 4.946 1.499 1.00 89.12 181 TYR A N 1
ATOM 1356 C CA . TYR A 1 181 ? 19.463 4.742 0.122 1.00 89.12 181 TYR A CA 1
ATOM 1357 C C . TYR A 1 181 ? 19.083 6.065 -0.558 1.00 89.12 181 TYR A C 1
ATOM 1359 O O . TYR A 1 181 ? 19.449 6.285 -1.709 1.00 89.12 181 TYR A O 1
ATOM 1367 N N . LEU A 1 182 ? 18.400 6.979 0.135 1.00 90.19 182 LEU A N 1
ATOM 1368 C CA . LEU A 1 182 ? 18.043 8.291 -0.415 1.00 90.19 182 LEU A CA 1
ATOM 1369 C C . LEU A 1 182 ? 19.259 9.196 -0.637 1.00 90.19 182 LEU A C 1
ATOM 1371 O O . LEU A 1 182 ? 19.313 9.893 -1.645 1.00 90.19 182 LEU A O 1
ATOM 1375 N N . LEU A 1 183 ? 20.222 9.200 0.285 1.00 93.19 183 LEU A N 1
ATOM 1376 C CA . LEU A 1 183 ? 21.387 10.085 0.218 1.00 93.19 183 LEU A CA 1
ATOM 1377 C C . LEU A 1 183 ? 22.503 9.544 -0.678 1.00 93.19 183 LEU A C 1
ATOM 1379 O O . LEU A 1 183 ? 23.236 10.333 -1.265 1.00 93.19 183 LEU A O 1
ATOM 1383 N N . VAL A 1 184 ? 22.645 8.223 -0.787 1.00 94.25 184 VAL A N 1
ATOM 1384 C CA . VAL A 1 184 ? 23.733 7.582 -1.543 1.00 94.25 184 VAL A CA 1
ATOM 1385 C C . VAL A 1 184 ? 23.196 6.855 -2.771 1.00 94.25 184 VAL A C 1
ATOM 1387 O O . VAL A 1 184 ? 23.665 7.087 -3.884 1.00 94.25 184 VAL A O 1
ATOM 1390 N N . GLY A 1 185 ? 22.186 6.005 -2.585 1.00 90.06 185 GLY A N 1
ATOM 1391 C CA . GLY A 1 185 ? 21.630 5.166 -3.648 1.00 90.06 185 GLY A CA 1
ATOM 1392 C C . GLY A 1 185 ? 20.969 5.971 -4.765 1.00 90.06 185 GLY A C 1
ATOM 1393 O O . GLY A 1 185 ? 21.260 5.741 -5.936 1.00 90.06 185 GLY A O 1
ATOM 1394 N N . VAL A 1 186 ? 20.121 6.947 -4.424 1.00 90.31 186 VAL A N 1
ATOM 1395 C CA . VAL A 1 186 ? 19.405 7.762 -5.418 1.00 90.31 186 VAL A CA 1
ATOM 1396 C C . VAL A 1 186 ? 20.362 8.610 -6.269 1.00 90.31 186 VAL A C 1
ATOM 1398 O O . VAL A 1 186 ? 20.271 8.505 -7.493 1.00 90.31 186 VAL A O 1
ATOM 1401 N N . PRO A 1 187 ? 21.310 9.393 -5.709 1.00 94.50 187 PRO A N 1
ATOM 1402 C CA . PRO A 1 187 ? 22.272 10.132 -6.528 1.00 94.50 187 PRO A CA 1
ATOM 1403 C C . PRO A 1 187 ? 23.132 9.228 -7.408 1.00 94.50 187 PRO A C 1
ATOM 1405 O O . PRO A 1 187 ? 23.370 9.559 -8.569 1.00 94.50 187 PRO A O 1
ATOM 1408 N N . TRP A 1 188 ? 23.559 8.073 -6.885 1.00 94.00 188 TRP A N 1
ATOM 1409 C CA . TRP A 1 188 ? 24.325 7.101 -7.660 1.00 94.00 188 TRP A CA 1
ATOM 1410 C C . TRP A 1 188 ? 23.516 6.548 -8.839 1.00 94.00 188 TRP A C 1
ATOM 1412 O O . TRP A 1 188 ? 24.005 6.548 -9.964 1.00 94.00 188 TRP A O 1
ATOM 1422 N N . LEU A 1 189 ? 22.261 6.154 -8.610 1.00 89.38 189 LEU A N 1
ATOM 1423 C CA . LEU A 1 189 ? 21.383 5.609 -9.646 1.00 89.38 189 LEU A CA 1
ATOM 1424 C C . LEU A 1 189 ? 21.012 6.660 -10.703 1.00 89.38 189 LEU A C 1
ATOM 1426 O O . LEU A 1 189 ? 20.968 6.347 -11.889 1.00 89.38 189 LEU A O 1
ATOM 1430 N N . ILE A 1 190 ? 20.806 7.918 -10.297 1.00 91.94 190 ILE A N 1
ATOM 1431 C CA . ILE A 1 190 ? 20.616 9.039 -11.229 1.00 91.94 190 ILE A CA 1
ATOM 1432 C C . ILE A 1 190 ? 21.882 9.250 -12.065 1.00 91.94 190 ILE A C 1
ATOM 1434 O O . ILE A 1 190 ? 21.780 9.400 -13.279 1.00 91.94 190 ILE A O 1
ATOM 1438 N N . GLY A 1 191 ? 23.065 9.239 -11.444 1.00 94.38 191 GLY A N 1
ATOM 1439 C CA . GLY A 1 191 ? 24.343 9.377 -12.145 1.00 94.38 191 GLY A CA 1
ATOM 1440 C C . GLY A 1 191 ? 24.627 8.230 -13.117 1.00 94.38 191 GLY A C 1
ATOM 1441 O O . GLY A 1 191 ? 25.163 8.448 -14.201 1.00 94.38 191 GLY A O 1
ATOM 1442 N N . ASP A 1 192 ? 24.251 7.002 -12.764 1.00 92.19 192 ASP A N 1
ATOM 1443 C CA . ASP A 1 192 ? 24.382 5.867 -13.672 1.00 92.19 192 ASP A CA 1
ATOM 1444 C C . ASP A 1 192 ? 23.417 5.977 -14.854 1.00 92.19 192 ASP A C 1
ATOM 1446 O O . ASP A 1 192 ? 23.824 5.849 -16.009 1.00 92.19 192 ASP A O 1
ATOM 1450 N N . TRP A 1 193 ? 22.160 6.326 -14.577 1.00 93.44 193 TRP A N 1
ATOM 1451 C CA . TRP A 1 193 ? 21.161 6.530 -15.614 1.00 93.44 193 TRP A CA 1
ATOM 1452 C C . TRP A 1 193 ? 21.529 7.671 -16.569 1.00 93.44 193 TRP A C 1
ATOM 1454 O O . TRP A 1 193 ? 21.372 7.513 -17.777 1.00 93.44 193 TRP A O 1
ATOM 1464 N N . THR A 1 194 ? 22.054 8.803 -16.082 1.00 94.69 194 THR A N 1
ATOM 1465 C CA . THR A 1 194 ? 22.473 9.909 -16.963 1.00 94.69 194 THR A CA 1
ATOM 1466 C C . THR A 1 194 ? 23.615 9.496 -17.886 1.00 94.69 194 THR A C 1
ATOM 1468 O O . THR A 1 194 ? 23.603 9.871 -19.062 1.00 94.69 194 THR A O 1
ATOM 1471 N N . ARG A 1 195 ? 24.564 8.680 -17.404 1.00 94.88 195 ARG A N 1
ATOM 1472 C CA . ARG A 1 195 ? 25.614 8.093 -18.253 1.00 94.88 195 ARG A CA 1
ATOM 1473 C C . ARG A 1 195 ? 25.018 7.187 -19.326 1.00 94.88 195 ARG A C 1
ATOM 1475 O O . ARG A 1 195 ? 25.249 7.438 -20.503 1.00 94.88 195 ARG A O 1
ATOM 1482 N N . GLN A 1 196 ? 24.176 6.224 -18.946 1.00 91.69 196 GLN A N 1
ATOM 1483 C CA . GLN A 1 196 ? 23.520 5.322 -19.901 1.00 91.69 196 GLN A CA 1
ATOM 1484 C C . GLN A 1 196 ? 22.674 6.083 -20.934 1.00 91.69 196 GLN A C 1
ATOM 1486 O O . GLN A 1 196 ? 22.740 5.804 -22.128 1.00 91.69 196 GLN A O 1
ATOM 1491 N N . ALA A 1 197 ? 21.894 7.073 -20.494 1.00 90.44 197 ALA A N 1
ATOM 1492 C CA . ALA A 1 197 ? 21.083 7.910 -21.371 1.00 90.44 197 ALA A CA 1
ATOM 1493 C C . ALA A 1 197 ? 21.951 8.688 -22.368 1.00 90.44 197 ALA A C 1
ATOM 1495 O O . ALA A 1 197 ? 21.584 8.793 -23.538 1.00 90.44 197 ALA A O 1
ATOM 1496 N N . THR A 1 198 ? 23.114 9.179 -21.928 1.00 94.44 198 THR A N 1
ATOM 1497 C CA . THR A 1 198 ? 24.092 9.822 -22.811 1.00 94.44 198 THR A CA 1
ATOM 1498 C C . THR A 1 198 ? 24.626 8.817 -23.826 1.00 94.44 198 THR A C 1
ATOM 1500 O O . THR A 1 198 ? 24.545 9.080 -25.021 1.00 94.44 198 THR A O 1
ATOM 1503 N N . ASP A 1 199 ? 25.067 7.633 -23.398 1.00 92.00 199 ASP A N 1
ATOM 1504 C CA . ASP A 1 199 ? 25.574 6.587 -24.295 1.00 92.00 199 ASP A CA 1
ATOM 1505 C C . ASP A 1 199 ? 24.538 6.193 -25.359 1.00 92.00 199 ASP A C 1
ATOM 1507 O O . ASP A 1 199 ? 24.846 6.163 -26.555 1.00 92.00 199 ASP A O 1
ATOM 1511 N N . TYR A 1 200 ? 23.282 5.979 -24.955 1.00 90.62 200 TYR A N 1
ATOM 1512 C CA . TYR A 1 200 ? 22.187 5.679 -25.877 1.00 90.62 200 TYR A CA 1
ATOM 1513 C C . TYR A 1 200 ? 21.891 6.840 -26.816 1.00 90.62 200 TYR A C 1
ATOM 1515 O O . TYR A 1 200 ? 21.687 6.614 -28.008 1.00 90.62 200 TYR A O 1
ATOM 1523 N N . TRP A 1 201 ? 21.911 8.077 -26.322 1.00 92.94 201 TRP A N 1
ATOM 1524 C CA . TRP A 1 201 ? 21.761 9.257 -27.165 1.00 92.94 201 TRP A CA 1
ATOM 1525 C C . TRP A 1 201 ? 22.859 9.322 -28.230 1.00 92.94 201 TRP A C 1
ATOM 1527 O O . TRP A 1 201 ? 22.548 9.437 -29.414 1.00 92.94 201 TRP A O 1
ATOM 1537 N N . THR A 1 202 ? 24.123 9.135 -27.841 1.00 92.19 202 THR A N 1
ATOM 1538 C CA . THR A 1 202 ? 25.257 9.090 -28.776 1.00 92.19 202 THR A CA 1
ATOM 1539 C C . THR A 1 202 ? 25.105 7.970 -29.806 1.00 92.19 202 THR A C 1
ATOM 1541 O O . THR A 1 202 ? 25.384 8.170 -30.989 1.00 92.19 202 THR A O 1
ATOM 1544 N N . LEU A 1 203 ? 24.613 6.796 -29.392 1.00 88.62 203 LEU A N 1
ATOM 1545 C CA . LEU A 1 203 ? 24.314 5.689 -30.300 1.00 88.62 203 LEU A CA 1
ATOM 1546 C C . LEU A 1 203 ? 23.197 6.060 -31.288 1.00 88.62 203 LEU A C 1
ATOM 1548 O O . LEU A 1 203 ? 23.301 5.735 -32.470 1.00 88.62 203 LEU A O 1
ATOM 1552 N N . ILE A 1 204 ? 22.150 6.757 -30.842 1.00 90.12 204 ILE A N 1
ATOM 1553 C CA . ILE A 1 204 ? 21.029 7.193 -31.687 1.00 90.12 204 ILE A CA 1
ATOM 1554 C C . ILE A 1 204 ? 21.472 8.249 -32.707 1.00 90.12 204 ILE A C 1
ATOM 1556 O O . ILE A 1 204 ? 21.014 8.200 -33.852 1.00 90.12 204 ILE A O 1
ATOM 1560 N N . THR A 1 205 ? 22.326 9.198 -32.313 1.00 93.38 205 THR A N 1
ATOM 1561 C CA . THR A 1 205 ? 22.750 10.313 -33.175 1.00 93.38 205 THR A CA 1
ATOM 1562 C C . THR A 1 205 ? 23.851 9.925 -34.151 1.00 93.38 205 THR A C 1
ATOM 1564 O O . THR A 1 205 ? 23.833 10.387 -35.289 1.00 93.38 205 THR A O 1
ATOM 1567 N N . ASN A 1 206 ? 24.791 9.072 -33.732 1.00 93.00 206 ASN A N 1
ATOM 1568 C CA . ASN A 1 206 ? 25.982 8.756 -34.526 1.00 93.00 206 ASN A CA 1
ATOM 1569 C C . ASN A 1 206 ? 25.834 7.478 -35.357 1.00 93.00 206 ASN A C 1
ATOM 1571 O O . ASN A 1 206 ? 26.645 7.230 -36.249 1.00 93.00 206 ASN A O 1
ATOM 1575 N N . SER A 1 207 ? 24.816 6.657 -35.088 1.00 88.75 207 SER A N 1
ATOM 1576 C CA . SER A 1 207 ? 24.571 5.465 -35.897 1.00 88.75 207 SER A CA 1
ATOM 1577 C C . SER A 1 207 ? 23.844 5.820 -37.193 1.00 88.75 207 SER A C 1
ATOM 1579 O O . SER A 1 207 ? 22.833 6.530 -37.155 1.00 88.75 207 SER A O 1
ATOM 1581 N N . PRO A 1 208 ? 24.265 5.261 -38.342 1.00 88.25 208 PRO A N 1
ATOM 1582 C CA . PRO A 1 208 ? 23.479 5.357 -39.563 1.00 88.25 208 PRO A CA 1
ATOM 1583 C C . PRO A 1 208 ? 22.079 4.758 -39.353 1.00 88.25 208 PRO A C 1
ATOM 1585 O O . PRO A 1 208 ? 21.877 3.869 -38.515 1.00 88.25 208 PRO A O 1
ATOM 1588 N N . LEU A 1 209 ? 21.098 5.250 -40.120 1.00 83.25 209 LEU A N 1
ATOM 1589 C CA . LEU A 1 209 ? 19.735 4.710 -40.132 1.00 83.25 209 LEU A CA 1
ATOM 1590 C C . LEU A 1 209 ? 19.784 3.184 -40.312 1.00 83.25 209 LEU A C 1
ATOM 1592 O O . LEU A 1 209 ? 20.350 2.685 -41.282 1.00 83.25 209 LEU A O 1
ATOM 1596 N N . GLY A 1 210 ? 19.223 2.440 -39.356 1.00 82.62 210 GLY A N 1
ATOM 1597 C CA . GLY A 1 210 ? 19.293 0.981 -39.352 1.00 82.62 210 GLY A CA 1
ATOM 1598 C C . GLY A 1 210 ? 19.159 0.366 -37.961 1.00 82.62 210 GLY A C 1
ATOM 1599 O O . GLY A 1 210 ? 18.574 0.950 -37.043 1.00 82.62 210 GLY A O 1
ATOM 1600 N N . VAL A 1 211 ? 19.702 -0.845 -37.810 1.00 81.31 211 VAL A N 1
ATOM 1601 C CA . VAL A 1 211 ? 19.511 -1.660 -36.601 1.00 81.31 211 VAL A CA 1
ATOM 1602 C C . VAL A 1 211 ? 20.127 -1.009 -35.361 1.00 81.31 211 VAL A C 1
ATOM 1604 O O . VAL A 1 211 ? 19.492 -1.011 -34.315 1.00 81.31 211 VAL A O 1
ATOM 1607 N N . ALA A 1 212 ? 21.305 -0.390 -35.479 1.00 81.56 212 ALA A N 1
ATOM 1608 C CA . ALA A 1 212 ? 21.982 0.253 -34.350 1.00 81.56 212 ALA A CA 1
ATOM 1609 C C . ALA A 1 212 ? 21.188 1.446 -33.784 1.00 81.56 212 ALA A C 1
ATOM 1611 O O . ALA A 1 212 ? 20.973 1.520 -32.577 1.00 81.56 212 ALA A O 1
ATOM 1612 N N . ARG A 1 213 ? 20.656 2.322 -34.650 1.00 84.25 213 ARG A N 1
ATOM 1613 C CA . ARG A 1 213 ? 19.801 3.443 -34.224 1.00 84.25 213 ARG A CA 1
ATOM 1614 C C . ARG A 1 213 ? 18.494 2.962 -33.590 1.00 84.25 213 ARG A C 1
ATOM 1616 O O . ARG A 1 213 ? 18.074 3.498 -32.572 1.00 84.25 213 ARG A O 1
ATOM 1623 N N . THR A 1 214 ? 17.872 1.931 -34.166 1.00 83.62 214 THR A N 1
ATOM 1624 C CA . THR A 1 214 ? 16.630 1.347 -33.627 1.00 83.62 214 THR A CA 1
ATOM 1625 C C . THR A 1 214 ? 16.873 0.701 -32.262 1.00 83.62 214 THR A C 1
ATOM 1627 O O . THR A 1 214 ? 16.103 0.931 -31.334 1.00 83.62 214 THR A O 1
ATOM 1630 N N . ALA A 1 215 ? 17.973 -0.042 -32.111 1.00 83.38 215 ALA A N 1
ATOM 1631 C CA . ALA A 1 215 ? 18.390 -0.609 -30.833 1.00 83.38 215 ALA A CA 1
ATOM 1632 C C . ALA A 1 215 ? 18.657 0.487 -29.792 1.00 83.38 215 ALA A C 1
ATOM 1634 O O . ALA A 1 215 ? 18.193 0.365 -28.665 1.00 83.38 215 ALA A O 1
ATOM 1635 N N . GLY A 1 216 ? 19.322 1.582 -30.177 1.00 84.94 216 GLY A N 1
ATOM 1636 C CA . GLY A 1 216 ? 19.534 2.736 -29.302 1.00 84.94 216 GLY A CA 1
ATOM 1637 C C . GLY A 1 216 ? 18.230 3.365 -28.810 1.00 84.94 216 GLY A C 1
ATOM 1638 O O . GLY A 1 216 ? 18.104 3.631 -27.620 1.00 84.94 216 GLY A O 1
ATOM 1639 N N . ILE A 1 217 ? 17.229 3.531 -29.683 1.00 85.75 217 ILE A N 1
ATOM 1640 C CA . ILE A 1 217 ? 15.900 4.037 -29.290 1.00 85.75 217 ILE A CA 1
ATOM 1641 C C . ILE A 1 217 ? 15.223 3.074 -28.308 1.00 85.75 217 ILE A C 1
ATOM 1643 O O . ILE A 1 217 ? 14.718 3.507 -27.277 1.00 85.75 217 ILE A O 1
ATOM 1647 N N . VAL A 1 218 ? 15.224 1.771 -28.603 1.00 86.75 218 VAL A N 1
ATOM 1648 C CA . VAL A 1 218 ? 14.588 0.752 -27.751 1.00 86.75 218 VAL A CA 1
ATOM 1649 C C . VAL A 1 218 ? 15.254 0.691 -26.378 1.00 86.75 218 VAL A C 1
ATOM 1651 O O . VAL A 1 218 ? 14.555 0.682 -25.369 1.00 86.75 218 VAL A O 1
ATOM 1654 N N . LEU A 1 219 ? 16.588 0.708 -26.332 1.00 86.62 219 LEU A N 1
ATOM 1655 C CA . LEU A 1 219 ? 17.357 0.741 -25.087 1.00 86.62 219 LEU A CA 1
ATOM 1656 C C . LEU A 1 219 ? 17.122 2.040 -24.311 1.00 86.62 219 LEU A C 1
ATOM 1658 O O . LEU A 1 219 ? 16.933 1.988 -23.100 1.00 86.62 219 LEU A O 1
ATOM 1662 N N . GLY A 1 220 ? 17.052 3.183 -24.997 1.00 87.50 220 GLY A N 1
ATOM 1663 C CA . GLY A 1 220 ? 16.733 4.470 -24.381 1.00 87.50 220 GLY A CA 1
ATOM 1664 C C . GLY A 1 220 ? 15.331 4.510 -23.770 1.00 87.50 220 GLY A C 1
ATOM 1665 O O . GLY A 1 220 ? 15.155 5.018 -22.670 1.00 87.50 220 GLY A O 1
ATOM 1666 N N . VAL A 1 221 ? 14.325 3.930 -24.432 1.00 86.62 221 VAL A N 1
ATOM 1667 C CA . VAL A 1 221 ? 12.972 3.815 -23.860 1.00 86.62 221 VAL A CA 1
ATOM 1668 C C . VAL A 1 221 ? 12.962 2.837 -22.684 1.00 86.62 221 VAL A C 1
ATOM 1670 O O . VAL A 1 221 ? 12.399 3.146 -21.635 1.00 86.62 221 VAL A O 1
ATOM 1673 N N . ALA A 1 222 ? 13.621 1.685 -22.819 1.00 84.81 222 ALA A N 1
ATOM 1674 C CA . ALA A 1 222 ? 13.704 0.693 -21.752 1.00 84.81 222 ALA A CA 1
ATOM 1675 C C . ALA A 1 222 ? 14.453 1.225 -20.515 1.00 84.81 222 ALA A C 1
ATOM 1677 O O . ALA A 1 222 ? 14.100 0.875 -19.389 1.00 84.81 222 ALA A O 1
ATOM 1678 N N . SER A 1 223 ? 15.443 2.108 -20.686 1.00 87.62 223 SER A N 1
ATOM 1679 C CA . SER A 1 223 ? 16.175 2.705 -19.564 1.00 87.62 223 SER A CA 1
ATOM 1680 C C . SER A 1 223 ? 15.319 3.668 -18.738 1.00 87.62 223 SER A C 1
ATOM 1682 O O . SER A 1 223 ? 15.552 3.812 -17.541 1.00 87.62 223 SER A O 1
ATOM 1684 N N . ILE A 1 224 ? 14.264 4.263 -19.309 1.00 85.94 224 ILE A N 1
ATOM 1685 C CA . ILE A 1 224 ? 13.285 5.053 -18.539 1.00 85.94 224 ILE A CA 1
ATOM 1686 C C . ILE A 1 224 ? 12.603 4.173 -17.482 1.00 85.94 224 ILE A C 1
ATOM 1688 O O . ILE A 1 224 ? 12.359 4.629 -16.364 1.00 85.94 224 ILE A O 1
ATOM 1692 N N . ALA A 1 225 ? 12.354 2.893 -17.782 1.00 85.25 225 ALA A N 1
ATOM 1693 C CA . ALA A 1 225 ? 11.791 1.963 -16.804 1.00 85.25 225 ALA A CA 1
ATOM 1694 C C . ALA A 1 225 ? 12.727 1.738 -15.599 1.00 85.25 225 ALA A C 1
ATOM 1696 O O . ALA A 1 225 ? 12.245 1.447 -14.504 1.00 85.25 225 ALA A O 1
ATOM 1697 N N . GLN A 1 226 ? 14.042 1.930 -15.757 1.00 84.56 226 GLN A N 1
ATOM 1698 C CA . GLN A 1 226 ? 15.013 1.816 -14.661 1.00 84.56 226 GLN A CA 1
ATOM 1699 C C . GLN A 1 226 ? 14.957 2.997 -13.683 1.00 84.56 226 GLN A C 1
ATOM 1701 O O . GLN A 1 226 ? 15.304 2.831 -12.516 1.00 84.56 226 GLN A O 1
ATOM 1706 N N . LEU A 1 227 ? 14.475 4.172 -14.111 1.00 85.69 227 LEU A N 1
ATOM 1707 C CA . LEU A 1 227 ? 14.218 5.296 -13.200 1.00 85.69 227 LEU A CA 1
ATOM 1708 C C . LEU A 1 227 ? 12.980 5.078 -12.339 1.00 85.69 227 LEU A C 1
ATOM 1710 O O . LEU A 1 227 ? 12.789 5.769 -11.337 1.00 85.69 227 LEU A O 1
ATOM 1714 N N . PHE A 1 228 ? 12.118 4.138 -12.716 1.00 83.75 228 PHE A N 1
ATOM 1715 C CA . PHE A 1 228 ? 10.838 3.972 -12.059 1.00 83.75 228 PHE A CA 1
ATOM 1716 C C . PHE A 1 228 ? 10.981 3.680 -10.556 1.00 83.75 228 PHE A C 1
ATOM 1718 O O . PHE A 1 228 ? 10.363 4.417 -9.797 1.00 83.75 228 PHE A O 1
ATOM 1725 N N . PRO A 1 229 ? 11.838 2.754 -10.069 1.00 81.44 229 PRO A N 1
ATOM 1726 C CA . PRO A 1 229 ? 12.101 2.584 -8.633 1.00 81.44 229 PRO A CA 1
ATOM 1727 C C . PRO A 1 229 ? 12.527 3.867 -7.895 1.00 81.44 229 PRO A C 1
ATOM 1729 O O . PRO A 1 229 ? 12.142 4.069 -6.743 1.00 81.44 229 PRO A O 1
ATOM 1732 N N . VAL A 1 230 ? 13.264 4.769 -8.552 1.00 86.00 230 VAL A N 1
ATOM 1733 C CA . VAL A 1 230 ? 13.639 6.069 -7.967 1.00 86.00 230 VAL A CA 1
ATOM 1734 C C . VAL A 1 230 ? 12.428 6.978 -7.868 1.00 86.00 230 VAL A C 1
ATOM 1736 O O . VAL A 1 230 ? 12.143 7.502 -6.797 1.00 86.00 230 VAL A O 1
ATOM 1739 N N . LEU A 1 231 ? 11.677 7.130 -8.961 1.00 85.25 231 LEU A N 1
ATOM 1740 C CA . LEU A 1 231 ? 10.451 7.932 -8.981 1.00 85.25 231 LEU A CA 1
ATOM 1741 C C . LEU A 1 231 ? 9.430 7.410 -7.964 1.00 85.25 231 LEU A C 1
ATOM 1743 O O . LEU A 1 231 ? 8.772 8.194 -7.282 1.00 85.25 231 LEU A O 1
ATOM 1747 N N . ILE A 1 232 ? 9.353 6.086 -7.829 1.00 82.06 232 ILE A N 1
ATOM 1748 C CA . ILE A 1 232 ? 8.598 5.363 -6.811 1.00 82.06 232 ILE A CA 1
ATOM 1749 C C . ILE A 1 232 ? 8.987 5.854 -5.424 1.00 82.06 232 ILE A C 1
ATOM 1751 O O . ILE A 1 232 ? 8.128 6.277 -4.648 1.00 82.06 232 ILE A O 1
ATOM 1755 N N . LEU A 1 233 ? 10.277 5.785 -5.113 1.00 84.44 233 LEU A N 1
ATOM 1756 C CA . LEU A 1 233 ? 10.765 6.086 -3.785 1.00 84.44 233 LEU A CA 1
ATOM 1757 C C . LEU A 1 233 ? 10.607 7.572 -3.476 1.00 84.44 233 LEU A C 1
ATOM 1759 O O . LEU A 1 233 ? 10.106 7.923 -2.413 1.00 84.44 233 LEU A O 1
ATOM 1763 N N . CYS A 1 234 ? 10.952 8.443 -4.422 1.00 85.81 234 CYS A N 1
ATOM 1764 C CA . CYS A 1 234 ? 10.743 9.880 -4.307 1.00 85.81 234 CYS A CA 1
ATOM 1765 C C . CYS A 1 234 ? 9.261 10.210 -4.102 1.00 85.81 234 CYS A C 1
ATOM 1767 O O . CYS A 1 234 ? 8.933 11.011 -3.233 1.00 85.81 234 CYS A O 1
ATOM 1769 N N . GLY A 1 235 ? 8.356 9.560 -4.839 1.00 84.75 235 GLY A N 1
ATOM 1770 C CA . GLY A 1 235 ? 6.912 9.708 -4.661 1.00 84.75 235 GLY A CA 1
ATOM 1771 C C . GLY A 1 235 ? 6.439 9.228 -3.287 1.00 84.75 235 GLY A C 1
ATOM 1772 O O . GLY A 1 235 ? 5.644 9.907 -2.635 1.00 84.75 235 GLY A O 1
ATOM 1773 N N . ALA A 1 236 ? 6.962 8.097 -2.808 1.00 83.69 236 ALA A N 1
ATOM 1774 C CA . ALA A 1 236 ? 6.684 7.588 -1.471 1.00 83.69 236 ALA A CA 1
ATOM 1775 C C . ALA A 1 236 ? 7.168 8.570 -0.392 1.00 83.69 236 ALA A C 1
ATOM 1777 O O . ALA A 1 236 ? 6.381 8.950 0.471 1.00 83.69 236 ALA A O 1
ATOM 1778 N N . VAL A 1 237 ? 8.400 9.072 -0.481 1.00 87.50 237 VAL A N 1
ATOM 1779 C CA . VAL A 1 237 ? 8.942 10.079 0.446 1.00 87.50 237 VAL A CA 1
ATOM 1780 C C . VAL A 1 237 ? 8.131 11.371 0.392 1.00 87.50 237 VAL A C 1
ATOM 1782 O O . VAL A 1 237 ? 7.659 11.832 1.425 1.00 87.50 237 VAL A O 1
ATOM 1785 N N . ALA A 1 238 ? 7.871 11.918 -0.796 1.00 87.19 238 ALA A N 1
ATOM 1786 C CA . ALA A 1 238 ? 7.075 13.135 -0.957 1.00 87.19 238 ALA A CA 1
ATOM 1787 C C . ALA A 1 238 ? 5.673 12.985 -0.346 1.00 87.19 238 ALA A C 1
ATOM 1789 O O . ALA A 1 238 ? 5.156 13.895 0.295 1.00 87.19 238 ALA A O 1
ATOM 1790 N N . SER A 1 239 ? 5.064 11.809 -0.484 1.00 84.50 239 SER A N 1
ATOM 1791 C CA . SER A 1 239 ? 3.766 11.533 0.128 1.00 84.50 239 SER A CA 1
ATOM 1792 C C . SER A 1 239 ? 3.828 11.398 1.657 1.00 84.50 239 SER A C 1
ATOM 1794 O O . SER A 1 239 ? 2.859 11.742 2.334 1.00 84.50 239 SER A O 1
ATOM 1796 N N . LEU A 1 240 ? 4.943 10.905 2.213 1.00 86.25 240 LEU A N 1
ATOM 1797 C CA . LEU A 1 240 ? 5.176 10.869 3.657 1.00 86.25 240 LEU A CA 1
ATOM 1798 C C . LEU A 1 240 ? 5.302 12.294 4.201 1.00 86.25 240 LEU A C 1
ATOM 1800 O O . LEU A 1 240 ? 4.779 12.566 5.275 1.00 86.25 240 LEU A O 1
ATOM 1804 N N . LEU A 1 241 ? 5.894 13.205 3.418 1.00 90.31 241 LEU A N 1
ATOM 1805 C CA . LEU A 1 241 ? 6.027 14.627 3.745 1.00 90.31 241 LEU A CA 1
ATOM 1806 C C . LEU A 1 241 ? 4.704 15.413 3.690 1.00 90.31 241 LEU A C 1
ATOM 1808 O O . LEU A 1 241 ? 4.623 16.518 4.224 1.00 90.31 241 LEU A O 1
ATOM 1812 N N . LEU A 1 242 ? 3.655 14.860 3.071 1.00 92.94 242 LEU A N 1
ATOM 1813 C CA . LEU A 1 242 ? 2.371 15.538 2.853 1.00 92.94 242 LEU A CA 1
ATOM 1814 C C . LEU A 1 242 ? 1.179 14.752 3.443 1.00 92.94 242 LEU A C 1
ATOM 1816 O O . LEU A 1 242 ? 0.234 14.413 2.715 1.00 92.94 242 LEU A O 1
ATOM 1820 N N . PRO A 1 243 ? 1.159 14.473 4.764 1.00 91.50 243 PRO A N 1
ATOM 1821 C CA . PRO A 1 243 ? 0.105 13.670 5.388 1.00 91.50 243 PRO A CA 1
ATOM 1822 C C . PRO A 1 243 ? -1.293 14.293 5.242 1.00 91.50 243 PRO A C 1
ATOM 1824 O O . PRO A 1 243 ? -2.267 13.568 5.057 1.00 91.50 243 PRO A O 1
ATOM 1827 N N . GLY A 1 244 ? -1.404 15.626 5.234 1.00 93.50 244 GLY A N 1
ATOM 1828 C CA . GLY A 1 244 ? -2.689 16.316 5.063 1.00 93.50 244 GLY A CA 1
ATOM 1829 C C . GLY A 1 244 ? -3.337 16.072 3.698 1.00 93.50 244 GLY A C 1
ATOM 1830 O O . GLY A 1 244 ? -4.527 15.764 3.618 1.00 93.50 244 GLY A O 1
ATOM 1831 N N . PHE A 1 245 ? -2.548 16.124 2.619 1.00 92.81 245 PHE A N 1
ATOM 1832 C CA . PHE A 1 245 ? -3.046 15.830 1.272 1.00 92.81 245 PHE A CA 1
ATOM 1833 C C . PHE A 1 245 ? -3.508 14.373 1.154 1.00 92.81 245 PHE A C 1
ATOM 1835 O O . PHE A 1 245 ? -4.556 14.090 0.566 1.00 92.81 245 PHE A O 1
ATOM 1842 N N . ARG A 1 246 ? -2.758 13.443 1.761 1.00 91.44 246 ARG A N 1
ATOM 1843 C CA . ARG A 1 246 ? -3.140 12.026 1.818 1.00 91.44 246 ARG A CA 1
ATOM 1844 C C . ARG A 1 246 ? -4.458 11.830 2.554 1.00 91.44 246 ARG A C 1
ATOM 1846 O O . ARG A 1 246 ? -5.343 11.181 2.002 1.00 91.44 246 ARG A O 1
ATOM 1853 N N . GLY A 1 247 ? -4.610 12.435 3.730 1.00 94.06 247 GLY A N 1
ATOM 1854 C CA . GLY A 1 247 ? -5.849 12.393 4.500 1.00 94.06 247 GLY A CA 1
ATOM 1855 C C . GLY A 1 247 ? -7.046 12.892 3.694 1.00 94.06 247 GLY A C 1
ATOM 1856 O O . GLY A 1 247 ? -8.039 12.182 3.555 1.00 94.06 247 GLY A O 1
ATOM 1857 N N . GLN A 1 248 ? -6.915 14.053 3.049 1.00 95.50 248 GLN A N 1
ATOM 1858 C CA . GLN A 1 248 ? -7.987 14.610 2.222 1.00 95.50 248 GLN A CA 1
ATOM 1859 C C . GLN A 1 248 ? -8.332 13.713 1.022 1.00 95.50 248 GLN A C 1
ATOM 1861 O O . GLN A 1 248 ? -9.503 13.544 0.676 1.00 95.50 248 GLN A O 1
ATOM 1866 N N . ARG A 1 249 ? -7.326 13.108 0.378 1.00 94.19 249 ARG A N 1
ATOM 1867 C CA . ARG A 1 249 ? -7.544 12.168 -0.729 1.00 94.19 249 ARG A CA 1
ATOM 1868 C C . ARG A 1 249 ? -8.265 10.903 -0.265 1.00 94.19 249 ARG A C 1
ATOM 1870 O O . ARG A 1 249 ? -9.153 10.435 -0.976 1.00 94.19 249 ARG A O 1
ATOM 1877 N N . VAL A 1 250 ? -7.889 10.352 0.890 1.00 94.81 250 VAL A N 1
ATOM 1878 C CA . VAL A 1 250 ? -8.560 9.195 1.508 1.00 94.81 250 VAL A CA 1
ATOM 1879 C C . VAL A 1 250 ? -10.021 9.526 1.788 1.00 94.81 250 VAL A C 1
ATOM 1881 O O . VAL A 1 250 ? -10.903 8.771 1.380 1.00 94.81 250 VAL A O 1
ATOM 1884 N N . GLU A 1 251 ? -10.279 10.688 2.385 1.00 97.00 251 GLU A N 1
ATOM 1885 C CA . GLU A 1 251 ? -11.632 11.133 2.719 1.00 97.00 251 GLU A CA 1
ATOM 1886 C C . GLU A 1 251 ? -12.515 11.287 1.489 1.00 97.00 251 GLU A C 1
ATOM 1888 O O . GLU A 1 251 ? -13.616 10.740 1.452 1.00 97.00 251 GLU A O 1
ATOM 1893 N N . ARG A 1 252 ? -12.004 11.931 0.434 1.00 96.88 252 ARG A N 1
ATOM 1894 C CA . ARG A 1 252 ? -12.722 12.055 -0.842 1.00 96.88 252 ARG A CA 1
ATOM 1895 C C . ARG A 1 252 ? -12.975 10.697 -1.492 1.00 96.88 252 ARG A C 1
ATOM 1897 O O . ARG A 1 252 ? -14.084 10.438 -1.943 1.00 96.88 252 ARG A O 1
ATOM 1904 N N . ARG A 1 253 ? -11.965 9.820 -1.538 1.00 94.56 253 ARG A N 1
ATOM 1905 C CA . ARG A 1 253 ? -12.056 8.516 -2.219 1.00 94.56 253 ARG A CA 1
ATOM 1906 C C . ARG A 1 253 ? -13.051 7.569 -1.552 1.00 94.56 253 ARG A C 1
ATOM 1908 O O . ARG A 1 253 ? -13.679 6.778 -2.247 1.00 94.56 253 ARG A O 1
ATOM 1915 N N . HIS A 1 254 ? -13.148 7.619 -0.227 1.00 95.75 254 HIS A 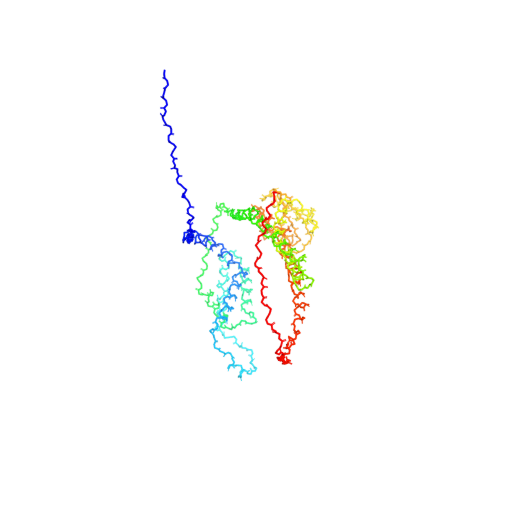N 1
ATOM 1916 C CA . HIS A 1 254 ? -14.013 6.732 0.551 1.00 95.75 254 HIS A CA 1
ATOM 1917 C C . HIS A 1 254 ? -15.305 7.407 1.021 1.00 95.75 254 HIS A C 1
ATOM 1919 O O . HIS A 1 254 ? -16.096 6.769 1.711 1.00 95.75 254 HIS A O 1
ATOM 1925 N N . GLY A 1 255 ? -15.532 8.673 0.655 1.00 97.00 255 GLY A N 1
ATOM 1926 C CA . GLY A 1 255 ? -16.702 9.432 1.092 1.00 97.00 255 GLY A CA 1
ATOM 1927 C C . GLY A 1 255 ? -16.785 9.563 2.614 1.00 97.00 255 GLY A C 1
ATOM 1928 O O . GLY A 1 255 ? -17.881 9.519 3.160 1.00 97.00 255 GLY A O 1
ATOM 1929 N N . LEU A 1 256 ? -15.642 9.674 3.296 1.00 97.81 256 LEU A N 1
ATOM 1930 C CA . LEU A 1 256 ? -15.582 9.704 4.757 1.00 97.81 256 LEU A CA 1
ATOM 1931 C C . LEU A 1 256 ? -16.107 11.040 5.286 1.00 97.81 256 LEU A C 1
ATOM 1933 O O . LEU A 1 256 ? -15.619 12.105 4.902 1.00 97.81 256 LEU A O 1
ATOM 1937 N N . ARG A 1 257 ? -17.092 10.986 6.182 1.00 97.69 257 ARG A N 1
ATOM 1938 C CA . ARG A 1 257 ? -17.763 12.166 6.747 1.00 97.69 257 ARG A CA 1
ATOM 1939 C C . ARG A 1 257 ? -17.895 12.045 8.262 1.00 97.69 257 ARG A C 1
ATOM 1941 O O . ARG A 1 257 ? -17.691 10.977 8.832 1.00 97.69 257 ARG A O 1
ATOM 1948 N N . VAL A 1 258 ? -18.189 13.162 8.923 1.00 97.62 258 VAL A N 1
ATOM 1949 C CA . VAL A 1 258 ? -18.718 13.107 10.294 1.00 97.62 258 VAL A CA 1
ATOM 1950 C C . VAL A 1 258 ? -20.130 12.531 10.200 1.00 97.62 258 VAL A C 1
ATOM 1952 O O . VAL A 1 258 ? -20.839 12.832 9.241 1.00 97.62 258 VAL A O 1
ATOM 1955 N N . SER A 1 259 ? -20.496 11.661 11.132 1.00 97.00 259 SER A N 1
ATOM 1956 C CA . SER A 1 259 ? -21.819 11.046 11.184 1.00 97.00 259 SER A CA 1
ATOM 1957 C C . SER A 1 259 ? -22.426 11.299 12.553 1.00 97.00 259 SER A C 1
ATOM 1959 O O . SER A 1 259 ? -21.743 11.110 13.557 1.00 97.00 259 SER A O 1
ATOM 1961 N N . ASP A 1 260 ? -23.705 11.665 12.560 1.00 97.25 260 ASP A N 1
ATOM 1962 C CA . ASP A 1 260 ? -24.511 11.868 13.769 1.00 97.25 260 ASP A CA 1
ATOM 1963 C C . ASP A 1 260 ? -25.164 10.558 14.253 1.00 97.25 260 ASP A C 1
ATOM 1965 O O . ASP A 1 260 ? -26.081 10.560 15.069 1.00 97.25 260 ASP A O 1
ATOM 1969 N N . ASN A 1 261 ? -24.736 9.408 13.718 1.00 97.00 261 ASN A N 1
ATOM 1970 C CA . ASN A 1 261 ? -25.250 8.111 14.136 1.00 97.00 261 ASN A CA 1
ATOM 1971 C C . ASN A 1 261 ? -24.794 7.807 15.580 1.00 97.00 261 ASN A C 1
ATOM 1973 O O . ASN A 1 261 ? -23.584 7.807 15.833 1.00 97.00 261 ASN A O 1
ATOM 1977 N N . PRO A 1 262 ? -25.710 7.453 16.504 1.00 97.94 262 PRO A N 1
ATOM 1978 C CA . PRO A 1 262 ? -25.365 7.189 17.902 1.00 97.94 262 PRO A CA 1
ATOM 1979 C C . PRO A 1 262 ? -24.341 6.056 18.067 1.00 97.94 262 PRO A C 1
ATOM 1981 O O . PRO A 1 262 ? -23.496 6.111 18.954 1.00 97.94 262 PRO A O 1
ATOM 1984 N N . VAL A 1 263 ? -24.330 5.058 17.172 1.00 98.00 263 VAL A N 1
ATOM 1985 C CA . VAL A 1 263 ? -23.309 3.990 17.167 1.00 98.00 263 VAL A CA 1
ATOM 1986 C C . VAL A 1 263 ? -21.913 4.566 16.929 1.00 98.00 263 VAL A C 1
ATOM 1988 O O . VAL A 1 263 ? -20.947 4.173 17.579 1.00 98.00 263 VAL A O 1
ATOM 1991 N N . ILE A 1 264 ? -21.793 5.501 15.984 1.00 98.19 264 ILE A N 1
ATOM 1992 C CA . ILE A 1 264 ? -20.516 6.142 15.655 1.00 98.19 264 ILE A CA 1
ATOM 1993 C C . ILE A 1 264 ? -20.063 7.038 16.804 1.00 98.19 264 ILE A C 1
ATOM 1995 O O . ILE A 1 264 ? -18.865 7.120 17.074 1.00 98.19 264 ILE A O 1
ATOM 1999 N N . GLU A 1 265 ? -20.999 7.663 17.516 1.00 98.19 265 GLU A N 1
ATOM 2000 C CA . GLU A 1 265 ? -20.696 8.424 18.723 1.00 98.19 265 GLU A CA 1
ATOM 2001 C C . GLU A 1 265 ? -20.176 7.526 19.856 1.00 98.19 265 GLU A C 1
ATOM 2003 O O . GLU A 1 265 ? -19.152 7.857 20.460 1.00 98.19 265 GLU A O 1
ATOM 2008 N N . GLU A 1 266 ? -20.802 6.366 20.096 1.00 98.38 266 GLU A N 1
ATOM 2009 C CA . GLU A 1 266 ? -20.340 5.360 21.066 1.00 98.38 266 GLU A CA 1
ATOM 2010 C C . GLU A 1 266 ? -18.916 4.872 20.742 1.00 98.38 266 GLU A C 1
ATOM 2012 O O . GLU A 1 266 ? -18.036 4.872 21.612 1.00 98.38 266 GLU A O 1
ATOM 2017 N N . ILE A 1 267 ? -18.669 4.517 19.475 1.00 98.56 267 ILE A N 1
ATOM 2018 C CA . ILE A 1 267 ? -17.347 4.116 18.974 1.00 98.56 267 ILE A CA 1
ATOM 2019 C C . ILE A 1 267 ? -16.349 5.277 19.133 1.00 98.56 267 ILE A C 1
ATOM 2021 O O . ILE A 1 267 ? -15.226 5.087 19.604 1.00 98.56 267 ILE A O 1
ATOM 2025 N N . GLY A 1 268 ? -16.769 6.505 18.822 1.00 98.31 268 GLY A N 1
ATOM 2026 C CA . GLY A 1 268 ? -15.993 7.729 19.021 1.00 98.31 268 GLY A CA 1
ATOM 2027 C C . GLY A 1 268 ? -15.608 7.957 20.476 1.00 98.31 268 GLY A C 1
ATOM 2028 O O . GLY A 1 268 ? -14.464 8.307 20.764 1.00 98.31 268 GLY A O 1
ATOM 2029 N N . ALA A 1 269 ? -16.531 7.722 21.406 1.00 98.38 269 ALA A N 1
ATOM 2030 C CA . ALA A 1 269 ? -16.275 7.825 22.833 1.00 98.38 269 ALA A CA 1
ATOM 2031 C C . ALA A 1 269 ? -15.275 6.761 23.305 1.00 98.38 269 ALA A C 1
ATOM 2033 O O . ALA A 1 269 ? -14.381 7.083 24.088 1.00 98.38 269 ALA A O 1
ATOM 2034 N N . PHE A 1 270 ? -15.377 5.522 22.810 1.00 98.50 270 PHE A N 1
ATOM 2035 C CA . PHE A 1 270 ? -14.388 4.477 23.086 1.00 98.50 270 PHE A CA 1
ATOM 2036 C C . PHE A 1 270 ? -12.992 4.872 22.593 1.00 98.50 270 PHE A C 1
ATOM 2038 O O . PHE A 1 270 ? -12.047 4.877 23.382 1.00 98.50 270 PHE A O 1
ATOM 2045 N N . VAL A 1 271 ? -12.864 5.281 21.327 1.00 98.12 271 VAL A N 1
ATOM 2046 C CA . VAL A 1 271 ? -11.572 5.677 20.748 1.00 98.12 271 VAL A CA 1
ATOM 2047 C C . VAL A 1 271 ? -10.976 6.872 21.490 1.00 98.12 271 VAL A C 1
ATOM 2049 O O . VAL A 1 271 ? -9.805 6.818 21.847 1.00 98.12 271 VAL A O 1
ATOM 2052 N N . ARG A 1 272 ? -11.766 7.904 21.823 1.00 97.75 272 ARG A N 1
ATOM 2053 C CA . ARG A 1 272 ? -11.277 9.073 22.580 1.00 97.75 272 ARG A CA 1
ATOM 2054 C C . ARG A 1 272 ? -10.755 8.720 23.974 1.00 97.75 272 ARG A C 1
ATOM 2056 O O . ARG A 1 272 ? -9.812 9.363 24.427 1.00 97.75 272 ARG A O 1
ATOM 2063 N N . ARG A 1 273 ? -11.332 7.715 24.650 1.00 98.25 273 ARG A N 1
ATOM 2064 C CA . ARG A 1 273 ? -10.815 7.224 25.944 1.00 98.25 273 ARG A CA 1
ATOM 2065 C C . ARG A 1 273 ? -9.447 6.558 25.802 1.00 98.25 273 ARG A C 1
ATOM 2067 O O . ARG A 1 273 ? -8.616 6.696 26.690 1.00 98.25 273 ARG A O 1
ATOM 2074 N N . GLN A 1 274 ? -9.221 5.843 24.701 1.00 97.69 274 GLN A N 1
ATOM 2075 C CA . GLN A 1 274 ? -7.956 5.153 24.434 1.00 97.69 274 GLN A CA 1
ATOM 2076 C C . GLN A 1 274 ? -6.884 6.086 23.854 1.00 97.69 274 GLN A C 1
ATOM 2078 O O . GLN A 1 274 ? -5.687 5.896 24.094 1.00 97.69 274 GLN A O 1
ATOM 2083 N N . ASP A 1 275 ? -7.304 7.065 23.052 1.00 96.94 275 ASP A N 1
ATOM 2084 C CA . ASP A 1 275 ? -6.442 8.017 22.369 1.00 96.94 275 ASP A CA 1
ATOM 2085 C C . ASP A 1 275 ? -7.217 9.291 21.956 1.00 96.94 275 ASP A C 1
ATOM 2087 O O . ASP A 1 275 ? -7.892 9.310 20.921 1.00 96.94 275 ASP A O 1
ATOM 2091 N N . PRO A 1 276 ? -7.110 10.396 22.718 1.00 96.38 276 PRO A N 1
ATOM 2092 C CA . PRO A 1 276 ? -7.890 11.611 22.464 1.00 96.38 276 PRO A CA 1
ATOM 2093 C C . PRO A 1 276 ? -7.469 12.357 21.190 1.00 96.38 276 PRO A C 1
ATOM 2095 O O . PRO A 1 276 ? -8.156 13.281 20.761 1.00 96.38 276 PRO A O 1
ATOM 2098 N N . SER A 1 277 ? -6.342 11.985 20.580 1.00 95.50 277 SER A N 1
ATOM 2099 C CA . SER A 1 277 ? -5.834 12.641 19.371 1.00 95.50 277 SER A CA 1
ATOM 2100 C C . SER A 1 277 ? -6.337 12.018 18.065 1.00 95.50 277 SER A C 1
ATOM 2102 O O . SER A 1 277 ? -5.993 12.506 16.985 1.00 95.50 277 SER A O 1
ATOM 2104 N N . ILE A 1 278 ? -7.137 10.950 18.157 1.00 97.25 278 ILE A N 1
ATOM 2105 C CA . ILE A 1 278 ? -7.731 10.262 17.013 1.00 97.25 278 ILE A CA 1
ATOM 2106 C C . ILE A 1 278 ? -9.177 10.729 16.820 1.00 97.25 278 ILE A C 1
ATOM 2108 O O . ILE A 1 278 ? -10.011 10.611 17.717 1.00 97.25 278 ILE A O 1
ATOM 2112 N N . GLU A 1 279 ? -9.497 11.214 15.619 1.00 97.44 279 GLU A N 1
ATOM 2113 C CA . GLU A 1 279 ? -10.885 11.489 15.219 1.00 97.44 279 GLU A CA 1
ATOM 2114 C C . GLU A 1 279 ? -11.464 10.314 14.419 1.00 97.44 279 GLU A C 1
ATOM 2116 O O . GLU A 1 279 ? -10.746 9.619 13.698 1.00 97.44 279 GLU A O 1
ATOM 2121 N N . ILE A 1 280 ? -12.781 10.126 14.478 1.00 98.12 280 ILE A N 1
ATOM 2122 C CA . ILE A 1 280 ? -13.480 9.119 13.674 1.00 98.12 280 ILE A CA 1
ATOM 2123 C C . ILE A 1 280 ? -14.140 9.774 12.466 1.00 98.12 280 ILE A C 1
ATOM 2125 O O . ILE A 1 280 ? -14.708 10.862 12.564 1.00 98.12 280 ILE A O 1
ATOM 2129 N N . ARG A 1 281 ? -14.081 9.094 11.319 1.00 98.12 281 ARG A N 1
ATOM 2130 C CA . ARG A 1 281 ? -14.890 9.411 10.139 1.00 98.12 281 ARG A CA 1
ATOM 2131 C C . ARG A 1 281 ? -15.611 8.164 9.665 1.00 98.12 281 ARG A C 1
ATOM 2133 O O . ARG A 1 281 ? -15.023 7.089 9.646 1.00 98.12 281 ARG A O 1
ATOM 2140 N N . PHE A 1 282 ? -16.863 8.319 9.266 1.00 98.38 282 PHE A N 1
ATOM 2141 C CA . PHE A 1 282 ? -17.719 7.222 8.842 1.00 98.38 282 PHE A CA 1
ATOM 2142 C C . PHE A 1 282 ? -17.857 7.161 7.318 1.00 98.38 282 PHE A C 1
ATOM 2144 O O . PHE A 1 282 ? -17.892 8.198 6.652 1.00 98.38 282 PHE A O 1
ATOM 2151 N N . SER A 1 283 ? -17.952 5.946 6.779 1.00 97.81 283 SER A N 1
ATOM 2152 C CA . SER A 1 283 ? -18.332 5.656 5.395 1.00 97.81 283 SER A CA 1
ATOM 2153 C C . SER A 1 283 ? -19.268 4.450 5.343 1.00 97.81 283 SER A C 1
ATOM 2155 O O . SER A 1 283 ? -19.069 3.460 6.041 1.00 97.81 283 SER A O 1
ATOM 2157 N N . GLU A 1 284 ? -20.249 4.488 4.447 1.00 97.50 284 GLU A N 1
ATOM 2158 C CA . GLU A 1 284 ? -21.199 3.388 4.223 1.00 97.50 284 GLU A CA 1
ATOM 2159 C C . GLU A 1 284 ? -20.590 2.199 3.456 1.00 97.50 284 GLU A C 1
ATOM 2161 O O . GLU A 1 284 ? -21.233 1.168 3.273 1.00 97.50 284 GLU A O 1
ATOM 2166 N N . SER A 1 285 ? -19.338 2.308 2.998 1.00 96.12 285 SER A N 1
ATOM 2167 C CA . SER A 1 285 ? -18.655 1.227 2.281 1.00 96.12 285 SER A CA 1
ATOM 2168 C C . SER A 1 285 ? -18.586 -0.060 3.114 1.00 96.12 285 SER A C 1
ATOM 2170 O O . SER A 1 285 ? -18.210 -0.036 4.279 1.00 96.12 285 SER A O 1
ATOM 2172 N N . THR A 1 286 ? -18.823 -1.210 2.481 1.00 95.38 286 THR A N 1
ATOM 2173 C CA . THR A 1 286 ? -18.796 -2.546 3.110 1.00 95.38 286 THR A CA 1
ATOM 2174 C C . THR A 1 286 ? -17.460 -3.284 2.974 1.00 95.38 286 THR A C 1
ATOM 2176 O O . THR A 1 286 ? -17.330 -4.424 3.404 1.00 95.38 286 THR A O 1
ATOM 2179 N N . ARG A 1 287 ? -16.444 -2.662 2.361 1.00 93.19 287 ARG A N 1
ATOM 2180 C CA . ARG A 1 287 ? -15.199 -3.349 1.954 1.00 93.19 287 ARG A CA 1
ATOM 2181 C C . ARG A 1 287 ? -14.263 -3.756 3.096 1.00 93.19 287 ARG A C 1
ATOM 2183 O O . ARG A 1 287 ? -13.407 -4.606 2.886 1.00 93.19 287 ARG A O 1
ATOM 2190 N N . MET A 1 288 ? -14.342 -3.096 4.244 1.00 94.69 288 MET A N 1
ATOM 2191 C CA . MET A 1 288 ? -13.490 -3.340 5.416 1.00 94.69 288 MET A CA 1
ATOM 2192 C C . MET A 1 288 ? -14.193 -2.791 6.664 1.00 94.69 288 MET A C 1
ATOM 2194 O O . MET A 1 288 ? -15.107 -1.996 6.484 1.00 94.69 288 MET A O 1
ATOM 2198 N N . PRO A 1 289 ? -13.822 -3.192 7.893 1.00 96.62 289 PRO A N 1
ATOM 2199 C CA . PRO A 1 289 ? -14.505 -2.739 9.108 1.00 96.62 289 PRO A CA 1
ATOM 2200 C C . PRO A 1 289 ? -13.993 -1.382 9.618 1.00 96.62 289 PRO A C 1
ATOM 2202 O O . PRO A 1 289 ? -14.762 -0.439 9.792 1.00 96.62 289 PRO A O 1
ATOM 2205 N N . ALA A 1 290 ? -12.688 -1.258 9.832 1.00 97.19 290 ALA A N 1
ATOM 2206 C CA . ALA A 1 290 ? -12.045 -0.047 10.318 1.00 97.19 290 ALA A CA 1
ATOM 2207 C C . ALA A 1 290 ? -10.662 0.064 9.689 1.00 97.19 290 ALA A C 1
ATOM 2209 O O . ALA A 1 290 ? -10.076 -0.962 9.341 1.00 97.19 290 ALA A O 1
ATOM 2210 N N . ARG A 1 291 ? -10.148 1.287 9.533 1.00 96.50 291 ARG A N 1
ATOM 2211 C CA . ARG A 1 291 ? -8.739 1.490 9.190 1.00 96.50 291 ARG A CA 1
ATOM 2212 C C . ARG A 1 291 ? -8.231 2.880 9.555 1.00 96.50 291 ARG A C 1
ATOM 2214 O O . ARG A 1 291 ? -8.872 3.883 9.237 1.00 96.50 291 ARG A O 1
ATOM 2221 N N . VAL A 1 292 ? -7.055 2.953 10.166 1.00 96.25 292 VAL A N 1
ATOM 2222 C CA . VAL A 1 292 ? -6.393 4.225 10.490 1.00 96.25 292 VAL A CA 1
ATOM 2223 C C . VAL A 1 292 ? -5.711 4.866 9.268 1.00 96.25 292 VAL A C 1
ATOM 2225 O O . VAL A 1 292 ? -5.177 4.188 8.381 1.00 96.25 292 VAL A O 1
ATOM 2228 N N . TYR A 1 293 ? -5.723 6.200 9.200 1.00 95.88 293 TYR A N 1
ATOM 2229 C CA . TYR A 1 293 ? -5.014 6.983 8.186 1.00 95.88 293 TYR A CA 1
ATOM 2230 C C . TYR A 1 293 ? -4.482 8.321 8.738 1.00 95.88 293 TYR A C 1
ATOM 2232 O O . TYR A 1 293 ? -5.074 8.900 9.655 1.00 95.88 293 TYR A O 1
ATOM 2240 N N . PRO A 1 294 ? -3.358 8.833 8.199 1.00 95.00 294 PRO A N 1
ATOM 2241 C CA . PRO A 1 294 ? -2.774 10.090 8.653 1.00 95.00 294 PRO A CA 1
ATOM 2242 C C . PRO A 1 294 ? -3.540 11.287 8.078 1.00 95.00 294 PRO A C 1
ATOM 2244 O O . PRO A 1 294 ? -3.888 11.305 6.896 1.00 95.00 294 PRO A O 1
ATOM 2247 N N . VAL A 1 295 ? -3.756 12.315 8.902 1.00 95.06 295 VAL A N 1
ATOM 2248 C CA . VAL A 1 295 ? -4.257 13.638 8.464 1.00 95.06 295 VAL A CA 1
ATOM 2249 C C . VAL A 1 295 ? -3.287 14.772 8.783 1.00 95.06 295 VAL A C 1
ATOM 2251 O O . VAL A 1 295 ? -3.414 15.878 8.267 1.00 95.06 295 VAL A O 1
ATOM 2254 N N . GLY A 1 296 ? -2.287 14.498 9.612 1.00 93.06 296 GLY A N 1
ATOM 2255 C CA . GLY A 1 296 ? -1.172 15.378 9.913 1.00 93.06 296 GLY A CA 1
ATOM 2256 C C . GLY A 1 296 ? -0.024 14.560 10.491 1.00 93.06 296 GLY A C 1
ATOM 2257 O O . GLY A 1 296 ? -0.121 13.343 10.602 1.00 93.06 296 GLY A O 1
ATOM 2258 N N . TRP A 1 297 ? 1.054 15.230 10.880 1.00 89.38 297 TRP A N 1
ATOM 2259 C CA . TRP A 1 297 ? 2.224 14.572 11.471 1.00 89.38 297 TRP A CA 1
ATOM 2260 C C . TRP A 1 297 ? 1.936 13.941 12.835 1.00 89.38 297 TRP A C 1
ATOM 2262 O O . TRP A 1 297 ? 2.414 12.857 13.128 1.00 89.38 297 TRP A O 1
ATOM 2272 N N . ASN A 1 298 ? 1.089 14.594 13.633 1.00 89.94 298 ASN A N 1
ATOM 2273 C CA . ASN A 1 298 ? 0.728 14.134 14.978 1.00 89.94 298 ASN A CA 1
ATOM 2274 C C . ASN A 1 298 ? -0.756 13.756 15.100 1.00 89.94 298 ASN A C 1
ATOM 2276 O O . ASN A 1 298 ? -1.226 13.429 16.189 1.00 89.94 298 ASN A O 1
ATOM 2280 N N . LYS A 1 299 ? -1.506 13.837 13.994 1.00 94.00 299 LYS A N 1
ATOM 2281 C CA . LYS A 1 299 ? -2.959 13.646 13.957 1.00 94.00 299 LYS A CA 1
ATOM 2282 C C . LYS A 1 299 ? -3.307 12.499 13.020 1.00 94.00 299 LYS A C 1
ATOM 2284 O O . LYS A 1 299 ? -2.946 12.523 11.840 1.00 94.00 299 LYS A O 1
ATOM 2289 N N . ALA A 1 300 ? -4.064 11.544 13.540 1.00 95.75 300 ALA A N 1
ATOM 2290 C CA . ALA A 1 300 ? -4.591 10.420 12.786 1.00 95.75 300 ALA A CA 1
ATOM 2291 C C . ALA A 1 300 ? -6.118 10.414 12.863 1.00 95.75 300 ALA A C 1
ATOM 2293 O O . ALA A 1 300 ? -6.718 10.974 13.781 1.00 95.75 300 ALA A O 1
ATOM 2294 N N . ARG A 1 301 ? -6.746 9.772 11.885 1.00 97.56 301 ARG A N 1
ATOM 2295 C CA . ARG A 1 301 ? -8.17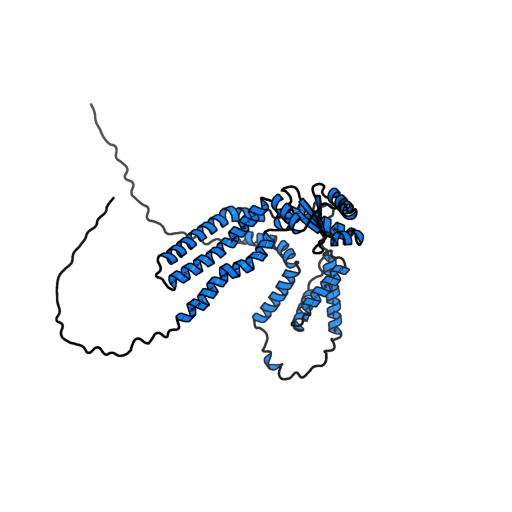7 9.488 11.904 1.00 97.56 301 ARG A CA 1
ATOM 2296 C C . ARG A 1 301 ? -8.407 8.007 11.677 1.00 97.56 301 ARG A C 1
ATOM 2298 O O . ARG A 1 301 ? -7.633 7.367 10.966 1.00 97.56 301 ARG A O 1
ATOM 2305 N N . ILE A 1 302 ? -9.471 7.470 12.256 1.00 97.69 302 ILE A N 1
ATOM 2306 C CA . ILE A 1 302 ? -9.941 6.117 11.956 1.00 97.69 302 ILE A CA 1
ATOM 2307 C C . ILE A 1 302 ? -11.146 6.237 11.030 1.00 97.69 302 ILE A C 1
ATOM 2309 O O . ILE A 1 302 ? -12.150 6.869 11.364 1.00 97.69 302 ILE A O 1
ATOM 2313 N N . ALA A 1 303 ? -11.029 5.631 9.851 1.00 97.88 303 ALA A N 1
ATOM 2314 C CA . ALA A 1 303 ? -12.149 5.389 8.962 1.00 97.88 303 ALA A CA 1
ATOM 2315 C C . ALA A 1 303 ? -12.942 4.200 9.511 1.00 97.88 303 ALA A C 1
ATOM 2317 O O . ALA A 1 303 ? -12.448 3.074 9.494 1.00 97.88 303 ALA A O 1
ATOM 2318 N N . VAL A 1 304 ? -14.146 4.458 10.011 1.00 98.00 304 VAL A N 1
ATOM 2319 C CA . VAL A 1 304 ? -15.111 3.442 10.435 1.00 98.00 304 VAL A CA 1
ATOM 2320 C C . VAL A 1 304 ? -16.079 3.193 9.291 1.00 98.00 304 VAL A C 1
ATOM 2322 O O . VAL A 1 304 ? -16.613 4.125 8.689 1.00 98.00 304 VAL A O 1
ATOM 2325 N N . PHE A 1 305 ? -16.301 1.926 8.990 1.00 97.75 305 PHE A N 1
ATOM 2326 C CA . PHE A 1 305 ? -17.147 1.494 7.893 1.00 97.75 305 PHE A CA 1
ATOM 2327 C C . PHE A 1 305 ? -18.369 0.735 8.411 1.00 97.75 305 PHE A C 1
ATOM 2329 O O . PHE A 1 305 ? -18.390 0.275 9.556 1.00 97.75 305 PHE A O 1
ATOM 2336 N N . LEU A 1 306 ? -19.376 0.563 7.552 1.00 97.62 306 LEU A N 1
ATOM 2337 C CA . LEU A 1 306 ? -20.631 -0.107 7.905 1.00 97.62 306 LEU A CA 1
ATOM 2338 C C . LEU A 1 306 ? -20.436 -1.467 8.619 1.00 97.62 306 LEU A C 1
ATOM 2340 O O . LEU A 1 306 ? -21.074 -1.664 9.655 1.00 97.62 306 LEU A O 1
ATOM 2344 N N . PRO A 1 307 ? -19.530 -2.373 8.190 1.00 98.00 307 PRO A N 1
ATOM 2345 C CA . PRO A 1 307 ? -19.360 -3.667 8.853 1.00 98.00 307 PRO A CA 1
ATOM 2346 C C . PRO A 1 307 ? -18.944 -3.561 10.324 1.00 98.00 307 PRO A C 1
ATOM 2348 O O . PRO A 1 307 ? -19.364 -4.386 11.128 1.00 98.00 307 PRO A O 1
ATOM 2351 N N . LEU A 1 308 ? -18.170 -2.538 10.708 1.00 98.25 308 LEU A N 1
ATOM 2352 C CA . LEU A 1 308 ? -17.793 -2.345 12.110 1.00 98.25 308 LEU A CA 1
ATOM 2353 C C . LEU A 1 308 ? -18.974 -1.872 12.955 1.00 98.25 308 LEU A C 1
ATOM 2355 O O . LEU A 1 308 ? -19.062 -2.246 14.112 1.00 98.25 308 LEU A O 1
ATOM 2359 N N . THR A 1 309 ? -19.894 -1.083 12.395 1.00 98.12 309 THR A N 1
ATOM 2360 C CA . THR A 1 309 ? -21.100 -0.666 13.133 1.00 98.12 309 THR A CA 1
ATOM 2361 C C . THR A 1 309 ? -22.039 -1.838 13.405 1.00 98.12 309 THR A C 1
ATOM 2363 O O . THR A 1 309 ? -22.613 -1.924 14.488 1.00 98.12 309 THR A O 1
ATOM 2366 N N . VAL A 1 310 ? -22.140 -2.772 12.451 1.00 97.75 310 VAL A N 1
ATOM 2367 C CA . VAL A 1 310 ? -22.875 -4.031 12.625 1.00 97.75 310 VAL A CA 1
ATOM 2368 C C . VAL A 1 310 ? -22.178 -4.896 13.672 1.00 97.75 310 VAL A C 1
ATOM 2370 O O . VAL A 1 310 ? -22.830 -5.348 14.610 1.00 97.75 310 VAL A O 1
ATOM 2373 N N . LEU A 1 311 ? -20.852 -5.053 13.563 1.00 97.69 311 LEU A N 1
ATOM 2374 C CA . LEU A 1 311 ? -20.060 -5.802 14.537 1.00 97.69 311 LEU A CA 1
ATOM 2375 C C . LEU A 1 311 ? -20.194 -5.205 15.940 1.00 97.69 311 LEU A C 1
ATOM 2377 O O . LEU A 1 311 ? -20.455 -5.939 16.871 1.00 97.69 311 LEU A O 1
ATOM 2381 N N . TRP A 1 312 ? -20.134 -3.882 16.090 1.00 98.50 312 TRP A N 1
ATOM 2382 C CA . TRP A 1 312 ? -20.273 -3.197 17.379 1.00 98.50 312 TRP A CA 1
ATOM 2383 C C . TRP A 1 312 ? -21.591 -3.507 18.091 1.00 98.50 312 TRP A C 1
ATOM 2385 O O . TRP A 1 312 ? -21.629 -3.597 19.316 1.00 98.50 312 TRP A O 1
ATOM 2395 N N . ARG A 1 313 ? -22.683 -3.652 17.330 1.00 98.31 313 ARG A N 1
ATOM 2396 C CA . ARG A 1 313 ? -24.002 -3.994 17.876 1.00 98.31 313 ARG A CA 1
ATOM 2397 C C . ARG A 1 313 ? -24.151 -5.487 18.173 1.00 98.31 313 ARG A C 1
ATOM 2399 O O . ARG A 1 313 ? -24.854 -5.818 19.119 1.00 98.31 313 ARG A O 1
ATOM 2406 N N . ALA A 1 314 ? -23.532 -6.355 17.375 1.00 97.25 314 ALA A N 1
ATOM 2407 C CA . ALA A 1 314 ? -23.643 -7.806 17.522 1.00 97.25 314 ALA A CA 1
ATOM 2408 C C . ALA A 1 314 ? -22.659 -8.382 18.557 1.00 97.25 314 ALA A C 1
ATOM 2410 O O . ALA A 1 314 ? -23.040 -9.205 19.380 1.00 97.25 314 ALA A O 1
ATOM 2411 N N . ASP A 1 315 ? -21.408 -7.931 18.511 1.00 97.56 315 ASP A N 1
ATOM 2412 C CA . ASP A 1 315 ? -20.289 -8.364 19.342 1.00 97.56 315 ASP A CA 1
ATOM 2413 C C . ASP A 1 315 ? -19.356 -7.170 19.597 1.00 97.56 315 ASP A C 1
ATOM 2415 O O . ASP A 1 315 ? -18.459 -6.822 18.815 1.00 97.56 315 ASP A O 1
ATOM 2419 N N . ARG A 1 316 ? -19.609 -6.505 20.723 1.00 98.06 316 ARG A N 1
ATOM 2420 C CA . ARG A 1 316 ? -18.878 -5.303 21.110 1.00 98.06 316 ARG A CA 1
ATOM 2421 C C . ARG A 1 316 ? -17.404 -5.587 21.391 1.00 98.06 316 ARG A C 1
ATOM 2423 O O . ARG A 1 316 ? -16.567 -4.766 21.026 1.00 98.06 316 ARG A O 1
ATOM 2430 N N . GLU A 1 317 ? -17.077 -6.721 22.001 1.00 96.06 317 GLU A N 1
ATOM 2431 C CA . GLU A 1 317 ? -15.698 -7.062 22.361 1.00 96.06 317 GLU A CA 1
ATOM 2432 C C . GLU A 1 317 ? -14.841 -7.266 21.108 1.00 96.06 317 GLU A C 1
ATOM 2434 O O . GLU A 1 317 ? -13.745 -6.708 21.003 1.00 96.06 317 GLU A O 1
ATOM 2439 N N . ALA A 1 318 ? -15.371 -7.970 20.101 1.00 94.12 318 ALA A N 1
ATOM 2440 C CA . ALA A 1 318 ? -14.692 -8.127 18.818 1.00 94.12 318 ALA A CA 1
ATOM 2441 C C . ALA A 1 318 ? -14.486 -6.782 18.101 1.00 94.12 318 ALA A C 1
ATOM 2443 O O . ALA A 1 318 ? -13.416 -6.530 17.535 1.00 94.12 318 ALA A O 1
ATOM 2444 N N . ALA A 1 319 ? -15.481 -5.892 18.131 1.00 98.00 319 ALA A N 1
ATOM 2445 C CA . ALA A 1 319 ? -15.355 -4.565 17.533 1.00 98.00 319 ALA A CA 1
ATOM 2446 C C . ALA A 1 319 ? -14.326 -3.685 18.269 1.00 98.00 319 ALA A C 1
ATOM 2448 O O . ALA A 1 319 ? -13.534 -2.990 17.624 1.00 98.00 319 ALA A O 1
ATOM 2449 N N . GLU A 1 320 ? -14.293 -3.740 19.603 1.00 98.12 320 GLU A N 1
ATOM 2450 C CA . GLU A 1 320 ? -13.282 -3.066 20.422 1.00 98.12 320 GLU A CA 1
ATOM 2451 C C . GLU A 1 320 ? -11.877 -3.602 20.121 1.00 98.12 320 GLU A C 1
ATOM 2453 O O . GLU A 1 320 ? -10.955 -2.805 19.942 1.00 98.12 320 GLU A O 1
ATOM 2458 N N . ALA A 1 321 ? -11.708 -4.917 19.949 1.00 95.31 321 ALA A N 1
ATOM 2459 C CA . ALA A 1 321 ? -10.433 -5.514 19.553 1.00 95.31 321 ALA A CA 1
ATOM 2460 C C . ALA A 1 321 ? -9.940 -4.997 18.189 1.00 95.31 321 ALA A C 1
ATOM 2462 O O . ALA A 1 321 ? -8.763 -4.655 18.043 1.00 95.31 321 ALA A O 1
ATOM 2463 N N . VAL A 1 322 ? -10.836 -4.864 17.201 1.00 96.75 322 VAL A N 1
ATOM 2464 C CA . VAL A 1 322 ? -10.506 -4.261 15.896 1.00 96.75 322 VAL A CA 1
ATOM 2465 C C . VAL A 1 322 ? -10.069 -2.803 16.064 1.00 96.75 322 VAL A C 1
ATOM 2467 O O . VAL A 1 322 ? -9.059 -2.393 15.497 1.00 96.75 322 VAL A O 1
ATOM 2470 N N . LEU A 1 323 ? -10.774 -2.007 16.870 1.00 98.00 323 LEU A N 1
ATOM 2471 C CA . LEU A 1 323 ? -10.400 -0.609 17.109 1.00 98.00 323 LEU A CA 1
ATOM 2472 C C . LEU A 1 323 ? -9.069 -0.477 17.855 1.00 98.00 323 LEU A C 1
ATOM 2474 O O . LEU A 1 323 ? -8.261 0.382 17.509 1.00 98.00 323 LEU A O 1
ATOM 2478 N N . LEU A 1 324 ? -8.813 -1.327 18.850 1.00 96.50 324 LEU A N 1
ATOM 2479 C CA . LEU A 1 324 ? -7.539 -1.362 19.567 1.00 96.50 324 LEU A CA 1
ATOM 2480 C C . LEU A 1 324 ? -6.382 -1.736 18.635 1.00 96.50 324 LEU A C 1
ATOM 2482 O O . LEU A 1 324 ? -5.312 -1.135 18.734 1.00 96.50 324 LEU A O 1
ATOM 2486 N N . HIS A 1 325 ? -6.608 -2.653 17.691 1.00 94.75 325 HIS A N 1
ATOM 2487 C CA . HIS A 1 325 ? -5.648 -2.965 16.633 1.00 94.75 325 HIS A CA 1
ATOM 2488 C C . HIS A 1 325 ? -5.343 -1.733 15.759 1.00 94.75 325 HIS A C 1
ATOM 2490 O O . HIS A 1 325 ? -4.178 -1.404 15.536 1.00 94.75 325 HIS A O 1
ATOM 2496 N N . GLU A 1 326 ? -6.361 -0.979 15.336 1.00 95.69 326 GLU A N 1
ATOM 2497 C CA . GLU A 1 326 ? -6.163 0.260 14.564 1.00 95.69 326 GLU A CA 1
ATOM 2498 C C . GLU A 1 326 ? -5.467 1.374 15.369 1.00 95.69 326 GLU A C 1
ATOM 2500 O O . GLU A 1 326 ? -4.642 2.121 14.837 1.00 95.69 326 GLU A O 1
ATOM 2505 N N . ILE A 1 327 ? -5.743 1.480 16.672 1.00 96.00 327 ILE A N 1
ATOM 2506 C CA . ILE A 1 327 ? -5.049 2.411 17.575 1.00 96.00 327 ILE A CA 1
ATOM 2507 C C . ILE A 1 327 ? -3.582 1.996 17.755 1.00 96.00 327 ILE A C 1
ATOM 2509 O O . ILE A 1 327 ? -2.703 2.860 17.827 1.00 96.00 327 ILE A O 1
ATOM 2513 N N . ALA A 1 328 ? -3.282 0.695 17.784 1.00 91.94 328 ALA A N 1
ATOM 2514 C CA . ALA A 1 328 ? -1.908 0.204 17.842 1.00 91.94 328 ALA A CA 1
ATOM 2515 C C . ALA A 1 328 ? -1.099 0.652 16.610 1.00 91.94 328 ALA A C 1
ATOM 2517 O O . ALA A 1 328 ? -0.015 1.212 16.785 1.00 91.94 328 ALA A O 1
ATOM 2518 N N . HIS A 1 329 ? -1.672 0.560 15.400 1.00 90.56 329 HIS A N 1
ATOM 2519 C CA . HIS A 1 329 ? -1.064 1.093 14.163 1.00 90.56 329 HIS A CA 1
ATOM 2520 C C . HIS A 1 329 ? -0.784 2.599 14.233 1.00 90.56 329 HIS A C 1
ATOM 2522 O O . HIS A 1 329 ? 0.200 3.096 13.672 1.00 90.56 329 HIS A O 1
ATOM 2528 N N . ARG A 1 330 ? -1.636 3.364 14.931 1.00 92.38 330 ARG A N 1
ATOM 2529 C CA . ARG A 1 330 ? -1.367 4.783 15.198 1.00 92.38 330 ARG A CA 1
ATOM 2530 C C . ARG A 1 330 ? -0.158 4.948 16.104 1.00 92.38 330 ARG A C 1
ATOM 2532 O O . ARG A 1 330 ? 0.730 5.732 15.777 1.00 92.38 330 ARG A O 1
ATOM 2539 N N . ARG A 1 331 ? -0.141 4.257 17.247 1.00 90.75 331 ARG A N 1
ATOM 2540 C CA . ARG A 1 331 ? 0.915 4.381 18.269 1.00 90.75 331 ARG A CA 1
ATOM 2541 C C . ARG A 1 331 ? 2.283 3.949 17.735 1.00 90.75 331 ARG A C 1
ATOM 2543 O O . ARG A 1 331 ? 3.291 4.516 18.137 1.00 90.75 331 ARG A O 1
ATOM 2550 N N . GLN A 1 332 ? 2.301 2.998 16.805 1.00 87.31 332 GLN A N 1
ATOM 2551 C CA . GLN A 1 332 ? 3.504 2.532 16.109 1.00 87.31 332 GLN A CA 1
ATOM 2552 C C . GLN A 1 332 ? 3.933 3.443 14.950 1.00 87.31 332 GLN A C 1
ATOM 2554 O O . GLN A 1 332 ? 5.021 3.273 14.417 1.00 87.31 332 GLN A O 1
ATOM 2559 N N . LEU A 1 333 ? 3.110 4.431 14.574 1.00 88.25 333 LEU A N 1
ATOM 2560 C CA . LEU A 1 333 ? 3.300 5.304 13.406 1.00 88.25 333 LEU A CA 1
ATOM 2561 C C . LEU A 1 333 ? 3.260 4.579 12.047 1.00 88.25 333 LEU A C 1
ATOM 2563 O O . LEU A 1 333 ? 3.405 5.218 11.002 1.00 88.25 333 LEU A O 1
ATOM 2567 N N . ASP A 1 334 ? 2.936 3.286 12.032 1.00 86.38 334 ASP A N 1
ATOM 2568 C CA . ASP A 1 334 ? 2.861 2.460 10.823 1.00 86.38 334 ASP A CA 1
ATOM 2569 C C . ASP A 1 334 ? 1.777 2.934 9.851 1.00 86.38 334 ASP A C 1
ATOM 2571 O O . ASP A 1 334 ? 1.889 2.756 8.637 1.00 86.38 334 ASP A O 1
ATOM 2575 N N . HIS A 1 335 ? 0.764 3.646 10.347 1.00 87.94 335 HIS A N 1
ATOM 2576 C CA . HIS A 1 335 ? -0.259 4.284 9.518 1.00 87.94 335 HIS A CA 1
ATOM 2577 C C . HIS A 1 335 ? 0.306 5.276 8.477 1.00 87.94 335 HIS A C 1
ATOM 2579 O O . HIS A 1 335 ? -0.329 5.494 7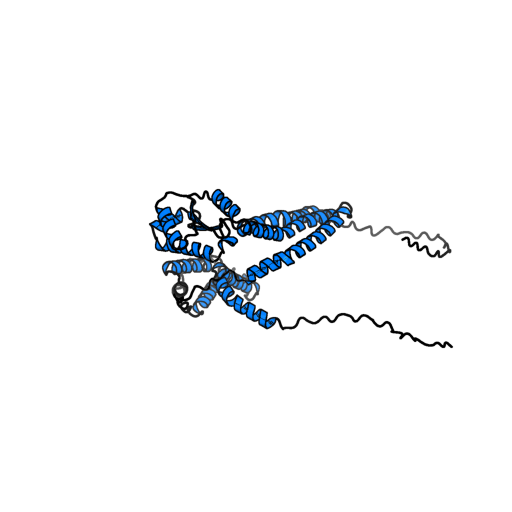.439 1.00 87.94 335 HIS A O 1
ATOM 2585 N N . HIS A 1 336 ? 1.510 5.833 8.674 1.00 85.62 336 HIS A N 1
ATOM 2586 C CA . HIS A 1 336 ? 2.175 6.641 7.646 1.00 85.62 336 HIS A CA 1
ATOM 2587 C C . HIS A 1 336 ? 2.640 5.798 6.453 1.00 85.62 336 HIS A C 1
ATOM 2589 O O . HIS A 1 336 ? 2.543 6.261 5.313 1.00 85.62 336 HIS A O 1
ATOM 2595 N N . VAL A 1 337 ? 3.071 4.557 6.677 1.00 81.88 337 VAL A N 1
ATOM 2596 C CA . VAL A 1 337 ? 3.624 3.678 5.636 1.00 81.88 337 VAL A CA 1
ATOM 2597 C C . VAL A 1 337 ? 2.552 2.746 5.064 1.00 81.88 337 VAL A C 1
ATOM 2599 O O . VAL A 1 337 ? 2.397 2.661 3.846 1.00 81.88 337 VAL A O 1
ATOM 2602 N N . VAL A 1 338 ? 1.754 2.102 5.920 1.00 78.75 338 VAL A N 1
ATOM 2603 C CA . VAL A 1 338 ? 0.842 0.990 5.572 1.00 78.75 338 VAL A CA 1
ATOM 2604 C C . VAL A 1 338 ? -0.647 1.402 5.613 1.00 78.75 338 VAL A C 1
ATOM 2606 O O . VAL A 1 338 ? -1.552 0.597 5.382 1.00 78.75 338 VAL A O 1
ATOM 2609 N N . GLY A 1 339 ? -0.939 2.683 5.856 1.00 78.81 339 GLY A N 1
ATOM 2610 C CA . GLY A 1 339 ? -2.305 3.201 5.986 1.00 78.81 339 GLY A CA 1
ATOM 2611 C C . GLY A 1 339 ? -3.156 3.184 4.707 1.00 78.81 339 GLY A C 1
ATOM 2612 O O . GLY A 1 339 ? -2.713 2.849 3.603 1.00 78.81 339 GLY A O 1
ATOM 2613 N N . LEU A 1 340 ? -4.420 3.586 4.861 1.00 81.56 340 LEU A N 1
ATOM 2614 C CA . LEU A 1 340 ? -5.343 3.831 3.747 1.00 81.56 340 LEU A CA 1
ATOM 2615 C C . LEU A 1 340 ? -4.721 4.826 2.750 1.00 81.56 340 LEU A C 1
ATOM 2617 O O . LEU A 1 340 ? -4.178 5.858 3.137 1.00 81.56 340 LEU A O 1
ATOM 2621 N N . ALA A 1 341 ? -4.764 4.487 1.458 1.00 79.31 341 ALA A N 1
ATOM 2622 C CA . ALA A 1 341 ? -4.028 5.177 0.392 1.00 79.31 341 ALA A CA 1
ATOM 2623 C C . ALA A 1 341 ? -2.505 5.241 0.604 1.00 79.31 341 ALA A C 1
ATOM 2625 O O . ALA A 1 341 ? -1.870 6.248 0.275 1.00 79.31 341 ALA A O 1
ATOM 2626 N N . SER A 1 342 ? -1.910 4.160 1.117 1.00 78.44 342 SER A N 1
ATOM 2627 C CA . SER A 1 342 ? -0.466 3.986 1.036 1.00 78.44 342 SER A CA 1
ATOM 2628 C C . SER A 1 342 ? -0.015 4.137 -0.428 1.00 78.44 342 SER A C 1
ATOM 2630 O O . SER A 1 342 ? -0.524 3.428 -1.310 1.00 78.44 342 SER A O 1
ATOM 2632 N N . PRO A 1 343 ? 0.922 5.058 -0.708 1.00 73.94 343 PRO A N 1
ATOM 2633 C CA . PRO A 1 343 ? 1.501 5.214 -2.035 1.00 73.94 343 PRO A CA 1
ATOM 2634 C C . PRO A 1 343 ? 2.132 3.906 -2.460 1.00 73.94 343 PRO A C 1
ATOM 2636 O O . PRO A 1 343 ? 1.931 3.497 -3.591 1.00 73.94 343 PRO A O 1
ATOM 2639 N N . PHE A 1 344 ? 2.787 3.209 -1.529 1.00 75.88 344 PHE A N 1
ATOM 2640 C CA . PHE A 1 344 ? 3.410 1.917 -1.763 1.00 75.88 344 PHE A CA 1
ATOM 2641 C C . PHE A 1 344 ? 2.429 0.905 -2.367 1.00 75.88 344 PHE A C 1
ATOM 2643 O O . PHE A 1 344 ? 2.723 0.305 -3.394 1.00 75.88 344 PHE A O 1
ATOM 2650 N N . THR A 1 345 ? 1.217 0.774 -1.817 1.00 78.75 345 THR A N 1
ATOM 2651 C CA . THR A 1 345 ? 0.213 -0.155 -2.366 1.00 78.75 345 THR A CA 1
ATOM 2652 C C . THR A 1 345 ? -0.254 0.244 -3.766 1.00 78.75 345 THR A C 1
ATOM 2654 O O . THR A 1 345 ? -0.382 -0.610 -4.643 1.00 78.75 345 THR A O 1
ATOM 2657 N N . TRP A 1 346 ? -0.523 1.535 -3.999 1.00 82.88 346 TRP A N 1
ATOM 2658 C CA . TRP A 1 346 ? -0.895 2.016 -5.338 1.00 82.88 346 TRP A CA 1
ATOM 2659 C C . TRP A 1 346 ? 0.221 1.753 -6.353 1.00 82.88 346 TRP A C 1
ATOM 2661 O O . TRP A 1 346 ? -0.036 1.390 -7.496 1.00 82.88 346 TRP A O 1
ATOM 2671 N N . LEU A 1 347 ? 1.454 1.892 -5.898 1.00 76.44 347 LEU A N 1
ATOM 2672 C CA . LEU A 1 347 ? 2.655 1.832 -6.696 1.00 76.44 347 LEU A CA 1
ATOM 2673 C C . LEU A 1 347 ? 3.064 0.415 -7.070 1.00 76.44 347 LEU A C 1
ATOM 2675 O O . LEU A 1 347 ? 3.321 0.168 -8.239 1.00 76.44 347 LEU A O 1
ATOM 2679 N N . VAL A 1 348 ? 3.023 -0.528 -6.124 1.00 78.62 348 VAL A N 1
ATOM 2680 C CA . VAL A 1 348 ? 3.176 -1.967 -6.405 1.00 78.62 348 VAL A CA 1
ATOM 2681 C C . VAL A 1 348 ? 2.133 -2.408 -7.434 1.00 78.62 348 VAL A C 1
ATOM 2683 O O . VAL A 1 348 ? 2.445 -3.142 -8.369 1.00 78.62 348 VAL A O 1
ATOM 2686 N N . ARG A 1 349 ? 0.900 -1.893 -7.325 1.00 84.62 349 ARG A N 1
ATOM 2687 C CA . ARG A 1 349 ? -0.166 -2.181 -8.293 1.00 84.62 349 ARG A CA 1
ATOM 2688 C C . ARG A 1 349 ? 0.084 -1.550 -9.668 1.00 84.62 349 ARG A C 1
ATOM 2690 O O . ARG A 1 349 ? -0.253 -2.162 -10.675 1.00 84.62 349 ARG A O 1
ATOM 2697 N N . ALA A 1 350 ? 0.642 -0.341 -9.721 1.00 83.75 350 ALA A N 1
ATOM 2698 C CA . ALA A 1 350 ? 0.974 0.346 -10.970 1.00 83.75 350 ALA A CA 1
ATOM 2699 C C . ALA A 1 350 ? 2.252 -0.202 -11.633 1.00 83.75 350 ALA A C 1
ATOM 2701 O O . ALA A 1 350 ? 2.397 -0.104 -12.850 1.00 83.75 350 ALA A O 1
ATOM 2702 N N . TRP A 1 351 ? 3.155 -0.799 -10.851 1.00 84.12 351 TRP A N 1
ATOM 2703 C CA . TRP A 1 351 ? 4.463 -1.258 -11.309 1.00 84.12 351 TRP A CA 1
ATOM 2704 C C . TRP A 1 351 ? 4.373 -2.335 -12.384 1.00 84.12 351 TRP A C 1
ATOM 2706 O O . TRP A 1 351 ? 5.006 -2.183 -13.422 1.00 84.12 351 TRP A O 1
ATOM 2716 N N . GLY A 1 352 ? 3.557 -3.373 -12.182 1.00 86.50 352 GLY A N 1
ATOM 2717 C CA . GLY A 1 352 ? 3.410 -4.458 -13.160 1.00 86.50 352 GLY A CA 1
ATOM 2718 C C . GLY A 1 352 ? 3.035 -3.943 -14.559 1.00 86.50 352 GLY A C 1
ATOM 2719 O O . GLY A 1 352 ? 3.782 -4.179 -15.508 1.00 86.50 352 GLY A O 1
ATOM 2720 N N . PRO A 1 353 ? 1.938 -3.174 -14.701 1.00 89.94 353 PRO A N 1
ATOM 2721 C CA . PRO A 1 353 ? 1.562 -2.573 -15.979 1.00 89.94 353 PRO A CA 1
ATOM 2722 C C . PRO A 1 353 ? 2.637 -1.658 -16.575 1.00 89.94 353 PRO A C 1
ATOM 2724 O O . PRO A 1 353 ? 2.920 -1.757 -17.765 1.00 89.94 353 PRO A O 1
ATOM 2727 N N . VAL A 1 354 ? 3.262 -0.788 -15.772 1.00 85.19 354 VAL A N 1
ATOM 2728 C CA . VAL A 1 354 ? 4.307 0.128 -16.265 1.00 85.19 354 VAL A CA 1
ATOM 2729 C C . VAL A 1 354 ? 5.534 -0.643 -16.746 1.00 85.19 354 VAL A C 1
ATOM 2731 O O . VAL A 1 354 ? 6.051 -0.353 -17.821 1.00 85.19 354 VAL A O 1
ATOM 2734 N N . PHE A 1 355 ? 5.975 -1.656 -16.002 1.00 85.12 355 PHE A N 1
ATOM 2735 C CA . PHE A 1 355 ? 7.100 -2.504 -16.382 1.00 85.12 355 PHE A CA 1
ATOM 2736 C C . PHE A 1 355 ? 6.825 -3.259 -17.687 1.00 85.12 355 PHE A C 1
ATOM 2738 O O . PHE A 1 355 ? 7.678 -3.301 -18.573 1.00 85.12 355 PHE A O 1
ATOM 2745 N N . VAL A 1 356 ? 5.616 -3.800 -17.850 1.00 89.19 356 VAL A N 1
ATOM 2746 C CA . VAL A 1 356 ? 5.216 -4.473 -19.092 1.00 89.19 356 VAL A CA 1
ATOM 2747 C C . VAL A 1 356 ? 5.194 -3.490 -20.265 1.00 89.19 356 VAL A C 1
ATOM 2749 O O . VAL A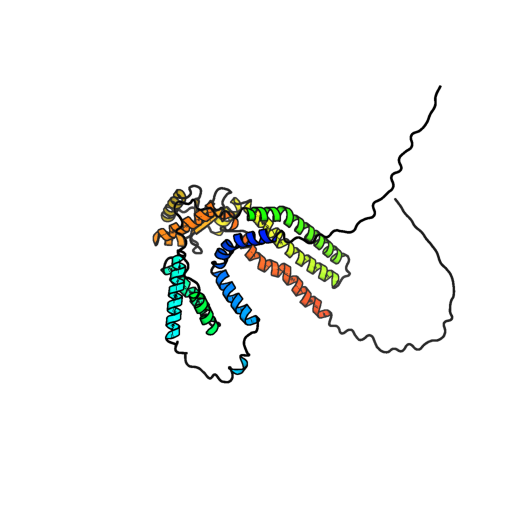 1 356 ? 5.780 -3.774 -21.306 1.00 89.19 356 VAL A O 1
ATOM 2752 N N . LEU A 1 357 ? 4.561 -2.326 -20.105 1.00 89.50 357 LEU A N 1
ATOM 2753 C CA . LEU A 1 357 ? 4.366 -1.363 -21.193 1.00 89.50 357 LEU A CA 1
ATOM 2754 C C . LEU A 1 357 ? 5.642 -0.607 -21.584 1.00 89.50 357 LEU A C 1
ATOM 2756 O O . LEU A 1 357 ? 5.847 -0.338 -22.763 1.00 89.50 357 LEU A O 1
ATOM 2760 N N . VAL A 1 358 ? 6.488 -0.248 -20.618 1.00 86.44 358 VAL A N 1
ATOM 2761 C CA . VAL A 1 358 ? 7.683 0.586 -20.850 1.00 86.44 358 VAL A CA 1
ATOM 2762 C C . VAL A 1 358 ? 8.953 -0.260 -20.941 1.00 86.44 358 VAL A C 1
ATOM 2764 O O . VAL A 1 358 ? 9.861 0.081 -21.692 1.00 86.44 358 VAL A O 1
ATOM 2767 N N . GLY A 1 359 ? 9.023 -1.374 -20.211 1.00 85.31 359 GLY A N 1
ATOM 2768 C CA . GLY A 1 359 ? 10.173 -2.277 -20.224 1.00 85.31 359 GLY A CA 1
ATOM 2769 C C . GLY A 1 359 ? 10.054 -3.367 -21.287 1.00 85.31 359 GLY A C 1
ATOM 2770 O O . GLY A 1 359 ? 10.857 -3.427 -22.215 1.00 85.31 359 GLY A O 1
ATOM 2771 N N . LEU A 1 360 ? 9.050 -4.243 -21.167 1.00 88.31 360 LEU A N 1
ATOM 2772 C CA . LEU A 1 360 ? 8.966 -5.459 -21.991 1.00 88.31 360 LEU A CA 1
ATOM 2773 C C . LEU A 1 360 ? 8.433 -5.216 -23.406 1.00 88.31 360 LEU A C 1
ATOM 2775 O O . LEU A 1 360 ? 8.928 -5.821 -24.361 1.00 88.31 360 LEU A O 1
ATOM 2779 N N . LEU A 1 361 ? 7.428 -4.354 -23.563 1.00 90.25 361 LEU A N 1
ATOM 2780 C CA . LEU A 1 361 ? 6.766 -4.132 -24.848 1.00 90.25 361 LEU A CA 1
ATOM 2781 C C . LEU A 1 361 ? 7.731 -3.599 -25.926 1.00 90.25 361 LEU A C 1
ATOM 2783 O O . LEU A 1 361 ? 7.751 -4.193 -27.006 1.00 90.25 361 LEU A O 1
ATOM 2787 N N . PRO A 1 362 ? 8.581 -2.576 -25.683 1.00 86.31 362 PRO A N 1
ATOM 2788 C CA . PRO A 1 362 ? 9.508 -2.083 -26.706 1.00 86.31 362 PRO A CA 1
ATOM 2789 C C . PRO A 1 362 ? 10.524 -3.142 -27.144 1.00 86.31 362 PRO A C 1
ATOM 2791 O O . PRO A 1 362 ? 10.826 -3.258 -28.331 1.00 86.31 362 PRO A O 1
ATOM 2794 N N . ILE A 1 363 ? 11.008 -3.955 -26.201 1.00 85.06 363 ILE A N 1
ATOM 2795 C CA . ILE A 1 363 ? 11.940 -5.057 -26.470 1.00 85.06 363 ILE A CA 1
ATOM 2796 C C . ILE A 1 363 ? 11.252 -6.128 -27.322 1.00 85.06 363 ILE A C 1
ATOM 2798 O O . ILE A 1 363 ? 11.801 -6.566 -28.331 1.00 85.06 363 ILE A O 1
ATOM 2802 N N . THR A 1 364 ? 10.029 -6.513 -26.958 1.00 88.94 364 THR A N 1
ATOM 2803 C CA . THR A 1 364 ? 9.256 -7.529 -27.685 1.00 88.94 364 THR A CA 1
ATOM 2804 C C . THR A 1 364 ? 8.950 -7.068 -29.108 1.00 88.94 364 THR A C 1
ATOM 2806 O O . THR A 1 364 ? 9.188 -7.809 -30.060 1.00 88.94 364 THR A O 1
ATOM 2809 N N . LEU A 1 365 ? 8.503 -5.818 -29.277 1.00 87.44 365 LEU A N 1
ATOM 2810 C CA . LEU A 1 365 ? 8.267 -5.221 -30.593 1.00 87.44 365 LEU A CA 1
ATOM 2811 C C . LEU A 1 365 ? 9.546 -5.183 -31.430 1.00 87.44 365 LEU A C 1
ATOM 2813 O O . LEU A 1 365 ? 9.512 -5.520 -32.611 1.00 87.44 365 LEU A O 1
ATOM 2817 N N . TYR A 1 366 ? 10.683 -4.832 -30.828 1.00 84.25 366 TYR A N 1
ATOM 2818 C CA . TYR A 1 366 ? 11.971 -4.842 -31.513 1.00 84.25 366 TYR A CA 1
ATOM 2819 C C . TYR A 1 366 ? 12.382 -6.244 -31.978 1.00 84.25 366 TYR A C 1
ATOM 2821 O O . TYR A 1 366 ? 12.811 -6.407 -33.119 1.00 84.25 366 TYR A O 1
ATOM 2829 N N . VAL A 1 367 ? 12.219 -7.266 -31.135 1.00 85.75 367 VAL A N 1
ATOM 2830 C CA . VAL A 1 367 ? 12.546 -8.657 -31.487 1.00 85.75 367 VAL A CA 1
ATOM 2831 C C . VAL A 1 367 ? 11.634 -9.168 -32.605 1.00 85.75 367 VAL A C 1
ATOM 2833 O O . VAL A 1 367 ? 12.130 -9.713 -33.592 1.00 85.75 367 VAL A O 1
ATOM 2836 N N . VAL A 1 368 ? 10.322 -8.938 -32.498 1.00 87.44 368 VAL A N 1
ATOM 2837 C CA . VAL A 1 368 ? 9.327 -9.419 -33.471 1.00 87.44 368 VAL A CA 1
ATOM 2838 C C . VAL A 1 368 ? 9.462 -8.704 -34.820 1.00 87.44 368 VAL A C 1
ATOM 2840 O O . VAL A 1 368 ? 9.468 -9.354 -35.863 1.00 87.44 368 VAL A O 1
ATOM 2843 N N . LEU A 1 369 ? 9.612 -7.375 -34.823 1.00 84.19 369 LEU A N 1
ATOM 2844 C CA . LEU A 1 369 ? 9.656 -6.574 -36.055 1.00 84.19 369 LEU A CA 1
ATOM 2845 C C . LEU A 1 369 ? 11.064 -6.488 -36.668 1.00 84.19 369 LEU A C 1
ATOM 2847 O O . LEU A 1 369 ? 11.205 -6.375 -37.887 1.00 84.19 369 LEU A O 1
ATOM 2851 N N . GLY A 1 370 ? 12.110 -6.521 -35.839 1.00 70.75 370 GLY A N 1
ATOM 2852 C CA . GLY A 1 370 ? 13.507 -6.354 -36.247 1.00 70.75 370 GLY A CA 1
ATOM 2853 C C . GLY A 1 370 ? 14.267 -7.664 -36.479 1.00 70.75 370 GLY A C 1
ATOM 2854 O O . GLY A 1 370 ? 15.163 -7.702 -37.324 1.00 70.75 370 GLY A O 1
ATOM 2855 N N . GLY A 1 371 ? 13.910 -8.749 -35.779 1.00 61.81 371 GLY A N 1
ATOM 2856 C CA . GLY A 1 371 ? 14.596 -10.045 -35.869 1.00 61.81 371 GLY A CA 1
ATOM 2857 C C . GLY A 1 371 ? 14.307 -10.821 -37.158 1.00 61.81 371 GLY A C 1
ATOM 2858 O O . GLY A 1 371 ? 15.196 -11.474 -37.702 1.00 61.81 371 GLY A O 1
ATOM 2859 N N . ALA A 1 372 ? 13.099 -10.689 -37.713 1.00 55.75 372 ALA A N 1
ATOM 2860 C CA . ALA A 1 372 ? 12.658 -11.489 -38.859 1.00 55.75 372 ALA A CA 1
ATOM 2861 C C . ALA A 1 372 ? 13.370 -11.152 -40.188 1.00 55.75 372 ALA A C 1
ATOM 2863 O O . ALA A 1 372 ? 13.394 -11.970 -41.104 1.00 55.75 372 ALA A O 1
ATOM 2864 N N . ARG A 1 373 ? 13.993 -9.970 -40.320 1.00 59.88 373 ARG A N 1
ATOM 2865 C CA . ARG A 1 373 ? 14.606 -9.528 -41.591 1.00 59.88 373 ARG A CA 1
ATOM 2866 C C . ARG A 1 373 ? 16.053 -9.983 -41.820 1.00 59.88 373 ARG A C 1
ATOM 2868 O O . ARG A 1 373 ? 16.584 -9.737 -42.898 1.00 59.88 373 ARG A O 1
ATOM 2875 N N . ARG A 1 374 ? 16.700 -10.658 -40.861 1.00 56.75 374 ARG A N 1
ATOM 2876 C CA . ARG A 1 374 ? 18.085 -11.165 -41.021 1.00 56.75 374 ARG A CA 1
ATOM 2877 C C . ARG A 1 374 ? 18.189 -12.607 -41.519 1.00 56.75 374 ARG A C 1
ATOM 2879 O O . ARG A 1 374 ? 19.295 -13.080 -41.740 1.00 56.75 374 ARG A O 1
ATOM 2886 N N . GLY A 1 375 ? 17.064 -13.275 -41.758 1.00 58.72 375 GLY A N 1
ATOM 2887 C CA . GLY A 1 375 ? 17.031 -14.598 -42.381 1.00 58.72 375 GLY A CA 1
ATOM 2888 C C . GLY A 1 375 ? 17.192 -14.586 -43.902 1.00 58.72 375 GLY A C 1
ATOM 2889 O O . GLY A 1 375 ? 16.935 -15.612 -44.520 1.00 58.72 375 GLY A O 1
ATOM 2890 N N . ALA A 1 376 ? 17.571 -13.463 -44.529 1.00 62.81 376 ALA A N 1
ATOM 2891 C CA . ALA A 1 376 ? 17.966 -13.500 -45.932 1.00 62.81 376 ALA A CA 1
ATOM 2892 C C . ALA A 1 376 ? 19.211 -14.398 -46.014 1.00 62.81 376 ALA A C 1
ATOM 2894 O O . ALA A 1 376 ? 20.244 -14.017 -45.453 1.00 62.81 376 ALA A O 1
ATOM 2895 N N . PRO A 1 377 ? 19.121 -15.594 -46.630 1.00 66.62 377 PRO A N 1
ATOM 2896 C CA . PRO A 1 377 ? 20.255 -16.493 -46.715 1.00 66.62 377 PRO A CA 1
ATOM 2897 C C . PRO A 1 377 ? 21.387 -15.697 -47.342 1.00 66.62 377 PRO A C 1
ATOM 2899 O O . PRO A 1 377 ? 21.188 -15.081 -48.393 1.00 66.62 377 PRO A O 1
ATOM 2902 N N . LEU A 1 378 ? 22.535 -15.651 -46.659 1.00 66.94 378 LEU A N 1
ATOM 2903 C CA . LEU A 1 378 ? 23.784 -15.166 -47.228 1.00 66.94 378 LEU A CA 1
ATOM 2904 C C . LEU A 1 378 ? 23.909 -15.854 -48.577 1.00 66.94 378 LEU A C 1
ATOM 2906 O O . LEU A 1 378 ? 24.202 -17.047 -48.641 1.00 66.94 378 LEU A O 1
ATOM 2910 N N . ARG A 1 379 ? 23.568 -15.128 -49.645 1.00 67.06 379 ARG A N 1
ATOM 2911 C CA . ARG A 1 379 ? 23.638 -15.642 -51.003 1.00 67.06 379 ARG A CA 1
ATOM 2912 C C . ARG A 1 379 ? 25.100 -16.048 -51.131 1.00 67.06 379 ARG A C 1
ATOM 2914 O O . ARG A 1 379 ? 25.932 -15.152 -50.973 1.00 67.06 379 ARG A O 1
ATOM 2921 N N . PRO A 1 380 ? 25.429 -17.346 -51.277 1.00 66.88 380 PRO A N 1
ATOM 2922 C CA . PRO A 1 380 ? 26.813 -17.785 -51.281 1.00 66.88 380 PRO A CA 1
ATOM 2923 C C . PRO A 1 380 ? 27.502 -16.976 -52.367 1.00 66.88 380 PRO A C 1
ATOM 2925 O O . PRO A 1 380 ? 27.156 -17.079 -53.546 1.00 66.88 380 PRO A O 1
ATOM 2928 N N . HIS A 1 381 ? 28.361 -16.048 -51.944 1.00 59.75 381 HIS A N 1
ATOM 2929 C CA . HIS A 1 381 ? 29.069 -15.178 -52.859 1.00 59.75 381 HIS A CA 1
ATOM 2930 C C . HIS A 1 381 ? 29.865 -16.118 -53.749 1.00 59.75 381 HIS A C 1
ATOM 2932 O O . HIS A 1 381 ? 30.649 -16.915 -53.239 1.00 59.75 381 HIS A O 1
ATOM 2938 N N . GLY A 1 382 ? 29.533 -16.093 -55.040 1.00 59.19 382 GLY A N 1
ATOM 2939 C CA . GLY A 1 382 ? 29.887 -17.119 -56.005 1.00 59.19 382 GLY A CA 1
ATOM 2940 C C . GLY A 1 382 ? 31.280 -17.691 -55.789 1.00 59.19 382 GLY A C 1
ATOM 2941 O O . GLY A 1 382 ? 32.286 -17.054 -56.099 1.00 59.19 382 GLY A O 1
ATOM 2942 N N . ALA A 1 383 ? 31.315 -18.939 -55.332 1.00 59.44 383 ALA A N 1
ATOM 2943 C CA . ALA A 1 383 ? 32.350 -19.845 -55.773 1.00 59.44 383 ALA A CA 1
ATOM 2944 C C . ALA A 1 383 ? 32.241 -19.898 -57.304 1.00 59.44 383 ALA A C 1
ATOM 2946 O O . ALA A 1 383 ? 31.248 -20.377 -57.845 1.00 59.44 383 ALA A O 1
ATOM 2947 N N . GLY A 1 384 ? 33.227 -19.336 -57.999 1.00 63.09 384 GLY A N 1
ATOM 2948 C CA . GLY A 1 384 ? 33.380 -19.527 -59.438 1.00 63.09 384 GLY A CA 1
ATOM 2949 C C . GLY A 1 384 ? 33.159 -18.283 -60.290 1.00 63.09 384 GLY A C 1
ATOM 2950 O O . GLY A 1 384 ? 32.211 -18.196 -61.064 1.00 63.09 384 GLY A O 1
ATOM 2951 N N . ARG A 1 385 ? 34.145 -17.388 -60.299 1.00 56.59 385 ARG A N 1
ATOM 2952 C CA . ARG A 1 385 ? 34.612 -16.868 -61.587 1.00 56.59 385 ARG A CA 1
ATOM 2953 C C . ARG A 1 385 ? 36.129 -16.855 -61.570 1.00 56.59 385 ARG A C 1
ATOM 2955 O O . ARG A 1 385 ? 36.749 -15.964 -61.000 1.00 56.59 385 ARG A O 1
ATOM 2962 N N . GLY A 1 386 ? 36.699 -17.924 -62.124 1.00 53.47 386 GLY A N 1
ATOM 2963 C CA . GLY A 1 386 ? 38.132 -18.081 -62.313 1.00 53.47 386 GLY A CA 1
ATOM 2964 C C . GLY A 1 386 ? 38.694 -16.852 -63.013 1.00 53.47 386 GLY A C 1
ATOM 2965 O O . GLY A 1 386 ? 38.333 -16.543 -64.147 1.00 53.47 386 GLY A O 1
ATOM 2966 N N . MET A 1 387 ? 39.554 -16.136 -62.299 1.00 52.84 387 MET A N 1
ATOM 2967 C CA . MET A 1 387 ? 40.343 -15.055 -62.852 1.00 52.84 387 MET A CA 1
ATOM 2968 C C . MET A 1 387 ? 41.482 -15.709 -63.629 1.00 52.84 387 MET A C 1
ATOM 2970 O O . MET A 1 387 ? 42.448 -16.213 -63.054 1.00 52.84 387 MET A O 1
ATOM 2974 N N . ALA A 1 388 ? 41.315 -15.759 -64.949 1.00 55.00 388 ALA A N 1
ATOM 2975 C CA . ALA A 1 388 ? 42.405 -15.994 -65.874 1.00 55.00 388 ALA A CA 1
ATOM 2976 C C . ALA A 1 388 ? 43.523 -14.991 -65.554 1.00 55.00 388 ALA A C 1
ATOM 2978 O O . ALA A 1 388 ? 43.304 -13.779 -65.525 1.00 55.00 388 ALA A O 1
ATOM 2979 N N . ARG A 1 389 ? 44.709 -15.524 -65.250 1.00 54.06 389 ARG A N 1
ATOM 2980 C CA . ARG A 1 389 ? 45.947 -14.759 -65.113 1.00 54.06 389 ARG A CA 1
ATOM 2981 C C . ARG A 1 389 ? 46.205 -14.033 -66.430 1.00 54.06 389 ARG A C 1
ATOM 2983 O O . ARG A 1 389 ? 46.458 -14.691 -67.433 1.00 54.06 389 ARG A O 1
ATOM 2990 N N . ASP A 1 390 ? 46.185 -12.707 -66.401 1.00 53.94 390 ASP A N 1
ATOM 2991 C CA . ASP A 1 390 ? 46.797 -11.879 -67.437 1.00 53.94 390 ASP A CA 1
ATOM 2992 C C . ASP A 1 390 ? 48.255 -11.590 -67.018 1.00 53.94 390 ASP A C 1
ATOM 2994 O O . ASP A 1 390 ? 48.481 -10.890 -66.023 1.00 53.94 390 ASP A O 1
ATOM 2998 N N . PRO A 1 391 ? 49.270 -12.179 -67.678 1.00 60.38 391 PRO A N 1
ATOM 2999 C CA . PRO A 1 391 ? 50.650 -12.142 -67.223 1.00 60.38 391 PRO A CA 1
ATOM 3000 C C . PRO A 1 391 ? 51.423 -11.003 -67.895 1.00 60.38 391 PRO A C 1
ATOM 3002 O O . PRO A 1 391 ? 52.471 -11.252 -68.478 1.00 60.38 391 PRO A O 1
ATOM 3005 N N . ARG A 1 392 ? 50.945 -9.753 -67.864 1.00 57.59 392 ARG A N 1
ATOM 3006 C CA . ARG A 1 392 ? 51.735 -8.608 -68.364 1.00 57.59 392 ARG A CA 1
ATOM 3007 C C . ARG A 1 392 ? 51.476 -7.328 -67.578 1.00 57.59 392 ARG A C 1
ATOM 3009 O O . ARG A 1 392 ? 50.823 -6.404 -68.052 1.00 57.59 392 ARG A O 1
ATOM 3016 N N . ARG A 1 393 ? 52.093 -7.209 -66.400 1.00 48.25 393 ARG A N 1
ATOM 3017 C CA . ARG A 1 393 ? 52.411 -5.882 -65.852 1.00 48.25 393 ARG A CA 1
ATOM 3018 C C . ARG A 1 393 ? 53.796 -5.871 -65.196 1.00 48.25 393 ARG A C 1
ATOM 3020 O O . ARG A 1 393 ? 53.961 -6.485 -64.144 1.00 48.25 393 ARG A O 1
ATOM 3027 N N . PRO A 1 394 ? 54.798 -5.219 -65.816 1.00 56.84 394 PRO A N 1
ATOM 3028 C CA . PRO A 1 394 ? 56.131 -5.102 -65.246 1.00 56.84 394 PRO A CA 1
ATOM 3029 C C . PRO A 1 394 ? 56.158 -4.131 -64.062 1.00 56.84 394 PRO A C 1
ATOM 3031 O O . PRO A 1 394 ? 55.434 -3.134 -64.013 1.00 56.84 394 PRO A O 1
ATOM 3034 N N . ALA A 1 395 ? 57.024 -4.477 -63.114 1.00 52.44 395 ALA A N 1
ATOM 3035 C CA . ALA A 1 395 ? 57.311 -3.772 -61.880 1.00 52.44 395 ALA A CA 1
ATOM 3036 C C . ALA A 1 395 ? 57.648 -2.295 -62.120 1.00 52.44 395 ALA A C 1
ATOM 3038 O O . ALA A 1 395 ? 58.583 -1.969 -62.851 1.00 52.44 395 ALA A O 1
ATOM 3039 N N . ARG A 1 396 ? 56.923 -1.396 -61.446 1.00 53.19 396 ARG A N 1
ATOM 3040 C CA . ARG A 1 396 ? 57.351 -0.007 -61.286 1.00 53.19 396 ARG A CA 1
ATOM 3041 C C . ARG A 1 396 ? 57.957 0.147 -59.900 1.00 53.19 396 ARG A C 1
ATOM 3043 O O . ARG A 1 396 ? 57.255 0.182 -58.894 1.00 53.19 396 ARG A O 1
ATOM 3050 N N . ALA A 1 397 ? 59.281 0.167 -59.892 1.00 53.00 397 ALA A N 1
ATOM 3051 C CA . ALA A 1 397 ? 60.104 0.532 -58.762 1.00 53.00 397 ALA A CA 1
ATOM 3052 C C . ALA A 1 397 ? 59.993 2.038 -58.477 1.00 53.00 397 ALA A C 1
ATOM 3054 O O . ALA A 1 397 ? 59.970 2.847 -59.404 1.00 53.00 397 ALA A O 1
ATOM 3055 N N . GLY A 1 398 ? 60.038 2.388 -57.191 1.00 50.56 398 GLY A N 1
ATOM 3056 C CA . GLY A 1 398 ? 60.793 3.553 -56.742 1.00 50.56 398 GLY A CA 1
ATOM 3057 C C . GLY A 1 398 ? 60.014 4.711 -56.120 1.00 50.56 398 GLY A C 1
ATOM 3058 O O . GLY A 1 398 ? 59.044 5.207 -56.683 1.00 50.56 398 GLY A O 1
ATOM 3059 N N . VAL A 1 399 ? 60.637 5.223 -55.049 1.00 53.78 399 VAL A N 1
ATOM 3060 C CA . VAL A 1 399 ? 60.539 6.580 -54.478 1.00 53.78 399 VAL A CA 1
ATOM 3061 C C . VAL A 1 399 ? 59.331 6.783 -53.553 1.00 53.78 399 VAL A C 1
ATOM 3063 O O . VAL A 1 399 ? 58.196 6.720 -53.990 1.00 53.78 399 VAL A O 1
ATOM 3066 N N . GLY A 1 400 ? 59.442 7.055 -52.253 1.00 49.50 400 GLY A N 1
ATOM 3067 C CA . GLY A 1 400 ? 60.528 7.460 -51.356 1.00 49.50 400 GLY A CA 1
ATOM 3068 C C . GLY A 1 400 ? 59.860 8.020 -50.075 1.00 49.50 400 GLY A C 1
ATOM 3069 O O . GLY A 1 400 ? 58.692 8.414 -50.134 1.00 49.50 400 GLY A O 1
ATOM 3070 N N . PRO A 1 401 ? 60.523 8.033 -48.906 1.00 60.69 401 PRO A N 1
ATOM 3071 C CA . PRO A 1 401 ? 59.898 8.419 -47.641 1.00 60.69 401 PRO A CA 1
ATOM 3072 C C . PRO A 1 401 ? 59.781 9.946 -47.521 1.00 60.69 401 PRO A C 1
ATOM 3074 O O . PRO A 1 401 ? 60.731 10.670 -47.816 1.00 60.69 401 PRO A O 1
ATOM 3077 N N . ARG A 1 402 ? 58.641 10.450 -47.032 1.00 51.59 402 ARG A N 1
ATOM 3078 C CA . ARG A 1 402 ? 58.495 11.850 -46.602 1.00 51.59 402 ARG A CA 1
ATOM 3079 C C . ARG A 1 402 ? 58.128 11.904 -45.113 1.00 51.59 402 ARG A C 1
ATOM 3081 O O . ARG A 1 402 ? 57.065 11.400 -44.755 1.00 51.59 402 ARG A O 1
ATOM 3088 N N . PRO A 1 403 ? 58.980 12.486 -44.249 1.00 57.47 403 PRO A N 1
ATOM 3089 C CA . PRO A 1 403 ? 58.698 12.641 -42.829 1.00 57.47 403 PRO A CA 1
ATOM 3090 C C . PRO A 1 403 ? 57.950 13.949 -42.504 1.00 57.47 403 PRO A C 1
ATOM 3092 O O . PRO A 1 403 ? 58.090 14.951 -43.198 1.00 57.47 403 PRO A O 1
ATOM 3095 N N . ALA A 1 404 ? 57.226 13.886 -41.382 1.00 49.88 404 ALA A N 1
ATOM 3096 C CA . ALA A 1 404 ? 56.915 14.931 -40.402 1.00 49.88 404 ALA A CA 1
ATOM 3097 C C . ALA A 1 404 ? 56.221 16.242 -40.835 1.00 49.88 404 ALA A C 1
ATOM 3099 O O . ALA A 1 404 ? 56.798 17.113 -41.482 1.00 49.88 404 ALA A O 1
ATOM 3100 N N . ARG A 1 405 ? 55.049 16.493 -40.232 1.00 54.09 405 ARG A N 1
ATOM 3101 C CA . ARG A 1 405 ? 54.729 17.826 -39.701 1.00 54.09 405 ARG A CA 1
ATOM 3102 C C . ARG A 1 405 ? 53.917 17.717 -38.413 1.00 54.09 405 ARG A C 1
ATOM 3104 O O . ARG A 1 405 ? 52.746 17.356 -38.422 1.00 54.09 405 ARG A O 1
ATOM 3111 N N . ILE A 1 406 ? 54.591 18.025 -37.312 1.00 57.56 406 ILE A N 1
ATOM 3112 C CA . ILE A 1 406 ? 54.007 18.359 -36.017 1.00 57.56 406 ILE A CA 1
ATOM 3113 C C . ILE A 1 406 ? 53.534 19.812 -36.127 1.00 57.56 406 ILE A C 1
ATOM 3115 O O . ILE A 1 406 ? 54.335 20.682 -36.463 1.00 57.56 406 ILE A O 1
ATOM 3119 N N . HIS A 1 407 ? 52.266 20.083 -35.830 1.00 56.06 407 HIS A N 1
ATOM 3120 C CA . HIS A 1 407 ? 51.820 21.419 -35.443 1.00 56.06 407 HIS A CA 1
ATOM 3121 C C . HIS A 1 407 ? 51.133 21.315 -34.086 1.00 56.06 407 HIS A C 1
ATOM 3123 O O . HIS A 1 407 ? 50.028 20.796 -33.969 1.00 56.06 407 HIS A O 1
ATOM 3129 N N . ALA A 1 408 ? 51.832 21.808 -33.067 1.00 54.09 408 ALA A N 1
ATOM 3130 C CA . ALA A 1 408 ? 51.225 22.291 -31.843 1.00 54.09 408 ALA A CA 1
ATOM 3131 C C . ALA A 1 408 ? 50.669 23.695 -32.121 1.00 54.09 408 ALA A C 1
ATOM 3133 O O . ALA A 1 408 ? 51.365 24.516 -32.721 1.00 54.09 408 ALA A O 1
ATOM 3134 N N . HIS A 1 409 ? 49.451 23.981 -31.670 1.00 52.09 409 HIS A N 1
ATOM 3135 C CA . HIS A 1 409 ? 49.016 25.351 -31.431 1.00 52.09 409 HIS A CA 1
ATOM 3136 C C . HIS A 1 409 ? 48.288 25.437 -30.092 1.00 52.09 409 HIS A C 1
ATOM 3138 O O . HIS A 1 409 ? 47.587 24.508 -29.695 1.00 52.09 409 HIS A O 1
ATOM 3144 N N . ARG A 1 410 ? 48.611 26.546 -29.424 1.00 59.38 410 ARG A N 1
ATOM 3145 C CA . ARG A 1 410 ? 48.218 27.011 -28.094 1.00 59.38 410 ARG A CA 1
ATOM 3146 C C . ARG A 1 410 ? 46.719 27.094 -27.875 1.00 59.38 410 ARG A C 1
ATOM 3148 O O . ARG A 1 410 ? 46.023 27.452 -28.850 1.00 59.38 410 ARG A O 1
#

Sequence (410 aa):
MPKAGNAAAGFSPPETAGKPGNSRPAGIGELPAILDALRAAADHLHTFLADKLIGNTLAVYALIQARRSGTTPSLERTAATAGPSAPAELNPGQGRLLDQAIAVLTERLIAYGLSRERAEQQTYRLLETIFEPGNTLEEVQALLAALLATDPAQPLPEPRLGGRPRSWMLPPWLWFYLIAYLLVGVPWLIGDWTRQATDYWTLITNSPLGVARTAGIVLGVASIAQLFPVLILCGAVASLLLPGFRGQRVERRHGLRVSDNPVIEEIGAFVRRQDPSIEIRFSESTRMPARVYPVGWNKARIAVFLPLTVLWRADREAAEAVLLHEIAHRRQLDHHVVGLASPFTWLVRAWGPVFVLVGLLPITLYVVLGGARRGAPLRPHGAGRGMARDPRRPARAGVGPRPARIHAHR

Secondary structure (DSSP, 8-state):
----------PPP---PPPPP------GGGHHHHHHHHHHHHHHHHHHHSSHHHHHHHHHHHHHHHHHTT-S--GGGTTTS---PPP-PPPHHHHHHHHHHHHHHHHHHHHTT--HHHHHHHHHHHHHHHTSBTB-HHHHHHHHHHHHHSPPPPPPP---TTS------S-HHHHHHHHHIIIIIHHHHHHHHHHHHHHHHHHHHHSPTTHHHHHHHHHHHHHHHHHHHHHHHHHHHHHHH-HHHHHHHHHHHHT-B----HHHHHHHHHHHHH-TTEEEEEE---S-SEEEEESSSS-EEEEEEHHHHHHHHH-HHHHHHHHHHHHHHHHTTTHHHHSTT-HHHHHHHHHHHHIIIIIIHHHHHHHHHHHGGG-S------S---------------------------